Protein AF-A0A9W8ZAV9-F1 (afdb_monomer_lite)

Structure (mmCIF, N/CA/C/O backbone):
data_AF-A0A9W8ZAV9-F1
#
_entry.id   AF-A0A9W8ZAV9-F1
#
loop_
_atom_site.group_PDB
_atom_site.id
_atom_site.type_symbol
_atom_site.label_atom_id
_atom_site.label_alt_id
_atom_site.label_comp_id
_atom_site.label_asym_id
_atom_site.label_entity_id
_atom_site.label_seq_id
_atom_site.pdbx_PDB_ins_code
_atom_site.Cartn_x
_atom_site.Cartn_y
_atom_site.Cartn_z
_atom_site.occupancy
_atom_site.B_iso_or_equiv
_atom_site.auth_seq_id
_atom_site.auth_comp_id
_atom_site.auth_asym_id
_atom_site.auth_atom_id
_atom_site.pdbx_PDB_model_num
ATOM 1 N N . MET A 1 1 ? -14.527 -7.765 40.988 1.00 60.56 1 MET A N 1
ATOM 2 C CA . MET A 1 1 ? -14.270 -7.434 39.568 1.00 60.56 1 MET A CA 1
ATOM 3 C C . MET A 1 1 ? -13.642 -8.622 38.838 1.00 60.56 1 MET A C 1
ATOM 5 O O . MET A 1 1 ? -14.136 -8.981 37.778 1.00 60.56 1 MET A O 1
ATOM 9 N N . ASP A 1 2 ? -12.665 -9.305 39.439 1.00 74.69 2 ASP A N 1
ATOM 10 C CA . ASP A 1 2 ? -11.965 -10.448 38.817 1.00 74.69 2 ASP A CA 1
ATOM 11 C C . ASP A 1 2 ? -12.862 -11.656 38.517 1.00 74.69 2 ASP A C 1
ATOM 13 O O . ASP A 1 2 ? -12.732 -12.280 37.470 1.00 74.69 2 ASP A O 1
ATOM 17 N N . SER A 1 3 ? -13.859 -11.935 39.367 1.00 84.31 3 SER A N 1
ATOM 18 C CA . SER A 1 3 ? -14.853 -12.986 39.091 1.00 84.31 3 SER A CA 1
ATOM 19 C C . SER A 1 3 ? -15.641 -12.729 37.795 1.00 84.31 3 SER A C 1
ATOM 21 O O . SER A 1 3 ? -15.869 -13.658 37.026 1.00 84.31 3 SER A O 1
ATOM 23 N N . MET A 1 4 ? -15.999 -11.471 37.505 1.00 87.69 4 MET A N 1
ATOM 24 C CA . MET A 1 4 ? -16.719 -11.109 36.275 1.00 87.69 4 MET A CA 1
ATOM 25 C C . MET A 1 4 ? -15.811 -11.241 35.048 1.00 87.69 4 MET A C 1
ATOM 27 O O . MET A 1 4 ? -16.222 -11.790 34.031 1.00 87.69 4 MET A O 1
ATOM 31 N N . VAL A 1 5 ? -14.554 -10.799 35.157 1.00 89.50 5 VAL A N 1
ATOM 32 C CA . VAL A 1 5 ? -13.548 -10.942 34.091 1.00 89.50 5 VAL A CA 1
ATOM 33 C C . VAL A 1 5 ? -13.308 -12.417 33.756 1.00 89.50 5 VAL A C 1
ATOM 35 O O . VAL A 1 5 ? -13.269 -12.781 32.581 1.00 89.50 5 VAL A O 1
ATOM 38 N N . ASN A 1 6 ? -13.234 -13.285 34.767 1.00 90.50 6 ASN A N 1
ATOM 39 C CA . ASN A 1 6 ? -13.073 -14.726 34.573 1.00 90.50 6 ASN A CA 1
ATOM 40 C C . ASN A 1 6 ? -14.300 -15.362 33.904 1.00 90.50 6 ASN A C 1
ATOM 42 O O . ASN A 1 6 ? -14.143 -16.221 33.038 1.00 90.50 6 ASN A O 1
ATOM 46 N N . GLN A 1 7 ? -15.514 -14.921 34.252 1.00 92.50 7 GLN A N 1
ATOM 47 C CA . GLN A 1 7 ? -16.743 -15.397 33.608 1.00 92.50 7 GLN A CA 1
ATOM 48 C C . GLN A 1 7 ? -16.795 -15.027 32.123 1.00 92.50 7 GLN A C 1
ATOM 50 O O . GLN A 1 7 ? -17.104 -15.885 31.299 1.00 92.50 7 GLN A O 1
ATOM 55 N N . TRP A 1 8 ? -16.448 -13.787 31.771 1.00 94.56 8 TRP A N 1
ATOM 56 C CA . TRP A 1 8 ? -16.408 -13.348 30.373 1.00 94.56 8 TRP A CA 1
ATOM 57 C C . TRP A 1 8 ? -15.280 -14.000 29.578 1.00 94.56 8 TRP A C 1
ATOM 59 O O . TRP A 1 8 ? -15.504 -14.423 28.449 1.00 94.56 8 TRP A O 1
ATOM 69 N N . THR A 1 9 ? -14.103 -14.170 30.182 1.00 93.00 9 THR A N 1
ATOM 70 C CA . THR A 1 9 ? -13.004 -14.937 29.570 1.00 93.00 9 THR A CA 1
ATOM 71 C C . THR A 1 9 ? -13.448 -16.367 29.262 1.00 93.00 9 THR A C 1
ATOM 73 O O . THR A 1 9 ? -13.286 -16.848 28.143 1.00 93.00 9 THR A O 1
ATOM 76 N N . ALA A 1 10 ? -14.071 -17.044 30.233 1.00 93.25 10 ALA A N 1
ATOM 77 C CA . ALA A 1 10 ? -14.575 -18.401 30.045 1.00 93.25 10 ALA A CA 1
ATOM 78 C C . ALA A 1 10 ? -15.696 -18.466 28.997 1.00 93.25 10 ALA A C 1
ATOM 80 O O . ALA A 1 10 ? -15.779 -19.444 28.257 1.00 93.25 10 ALA A O 1
ATOM 81 N N . PHE A 1 11 ? -16.553 -17.444 28.928 1.00 94.69 11 PHE A N 1
ATOM 82 C CA . PHE A 1 11 ? -17.590 -17.328 27.909 1.00 94.69 11 PHE A CA 1
ATOM 83 C C . PHE A 1 11 ? -16.986 -17.219 26.505 1.00 94.69 11 PHE A C 1
ATOM 85 O O . PHE A 1 11 ? -17.293 -18.063 25.666 1.00 94.69 11 PHE A O 1
ATOM 92 N N . PHE A 1 12 ? -16.085 -16.261 26.268 1.00 94.56 12 PHE A N 1
ATOM 93 C CA . PHE A 1 12 ? -15.464 -16.079 24.954 1.00 94.56 12 PHE A CA 1
ATOM 94 C C . PHE A 1 12 ? -14.665 -17.307 24.515 1.00 94.56 12 PHE A C 1
ATOM 96 O O . PHE A 1 12 ? -14.866 -17.776 23.395 1.00 94.56 12 PHE A O 1
ATOM 103 N N . ASN A 1 13 ? -13.861 -17.897 25.405 1.00 91.94 13 ASN A N 1
ATOM 104 C CA . ASN A 1 13 ? -13.117 -19.120 25.094 1.00 91.94 13 ASN A CA 1
ATOM 105 C C . ASN A 1 13 ? -14.065 -20.262 24.702 1.00 91.94 13 ASN A C 1
ATOM 107 O O . ASN A 1 13 ? -13.900 -20.866 23.649 1.00 91.94 13 ASN A O 1
ATOM 111 N N . ARG A 1 14 ? -15.143 -20.491 25.466 1.00 93.12 14 ARG A N 1
ATOM 112 C CA . ARG A 1 14 ? -16.143 -21.518 25.120 1.00 93.12 14 ARG A CA 1
ATOM 113 C C . ARG A 1 14 ? -16.851 -21.230 23.798 1.00 93.12 14 ARG A C 1
ATOM 115 O O . ARG A 1 14 ? -17.163 -22.176 23.078 1.00 93.12 14 ARG A O 1
ATOM 122 N N . CYS A 1 15 ? -17.138 -19.968 23.488 1.00 93.62 15 CYS A N 1
ATOM 123 C CA . CYS A 1 15 ? -17.758 -19.580 22.222 1.00 93.62 15 CYS A CA 1
ATOM 124 C C . CYS A 1 15 ? -16.838 -19.841 21.026 1.00 93.62 15 CYS A C 1
ATOM 126 O O . CYS A 1 15 ? -17.320 -20.279 19.976 1.00 93.62 15 CYS A O 1
ATOM 128 N N . LEU A 1 16 ? -15.536 -19.592 21.180 1.00 91.06 16 LEU A N 1
ATOM 129 C CA . LEU A 1 16 ? -14.524 -19.886 20.166 1.00 91.06 16 LEU A CA 1
ATOM 130 C C . LEU A 1 16 ? -14.339 -21.403 20.005 1.00 91.06 16 LEU A C 1
ATOM 132 O O . LEU A 1 16 ? -14.519 -21.914 18.898 1.00 91.06 16 LEU A O 1
ATOM 136 N N . ASP A 1 17 ? -14.129 -22.126 21.109 1.00 91.38 17 ASP A N 1
ATOM 137 C CA . ASP A 1 17 ? -13.906 -23.579 21.128 1.00 91.38 17 ASP A CA 1
ATOM 138 C C . ASP A 1 17 ? -15.091 -24.355 20.546 1.00 91.38 17 ASP A C 1
ATOM 140 O O . ASP A 1 17 ? -14.935 -25.224 19.689 1.00 91.38 17 ASP A O 1
ATOM 144 N N . ARG A 1 18 ? -16.310 -24.033 20.999 1.00 92.50 18 ARG A N 1
ATOM 145 C CA . ARG A 1 18 ? -17.535 -24.725 20.569 1.00 92.50 18 ARG A CA 1
ATOM 146 C C . ARG A 1 18 ? -18.101 -24.197 19.270 1.00 92.50 18 ARG A C 1
ATOM 148 O O . ARG A 1 18 ? -19.146 -24.684 18.845 1.00 92.50 18 ARG A O 1
ATOM 155 N N . ARG A 1 19 ? -17.449 -23.207 18.655 1.00 90.31 19 ARG A N 1
ATOM 156 C CA . ARG A 1 19 ? -17.879 -22.677 17.366 1.00 90.31 19 ARG A CA 1
ATOM 157 C C . ARG A 1 19 ? -19.364 -22.258 17.409 1.00 90.31 19 ARG A C 1
ATOM 159 O O . ARG A 1 19 ? -20.129 -22.576 16.496 1.00 90.31 19 ARG A O 1
ATOM 166 N N . VAL A 1 20 ? -19.751 -21.518 18.451 1.00 93.31 20 VAL A N 1
ATOM 167 C CA . VAL A 1 20 ? -21.136 -21.066 18.678 1.00 93.31 20 VAL A CA 1
ATOM 168 C C . VAL A 1 20 ? -21.631 -20.205 17.503 1.00 93.31 20 VAL A C 1
ATOM 170 O O . VAL A 1 20 ? -20.864 -19.454 16.904 1.00 93.31 20 VAL A O 1
ATOM 173 N N . GLN A 1 21 ? -22.902 -20.363 17.125 1.00 92.19 21 GLN A N 1
ATOM 174 C CA . GLN A 1 21 ? -23.539 -19.550 16.083 1.00 92.19 21 GLN A CA 1
ATOM 175 C C . GLN A 1 21 ? -23.851 -18.138 16.597 1.00 92.19 21 GLN A C 1
ATOM 177 O O . GLN A 1 21 ? -24.088 -17.952 17.791 1.00 92.19 21 GLN A O 1
ATOM 182 N N . SER A 1 22 ? -23.889 -17.167 15.686 1.00 90.81 22 SER A N 1
ATOM 183 C CA . SER A 1 22 ? -24.179 -15.750 15.948 1.00 90.81 22 SER A CA 1
ATOM 184 C C . SER A 1 22 ? -25.403 -15.528 16.840 1.00 90.81 22 SER A C 1
ATOM 186 O O . SER A 1 22 ? -25.309 -14.854 17.860 1.00 90.81 22 SER A O 1
ATOM 188 N N . ASP A 1 23 ? -26.526 -16.170 16.523 1.00 91.88 23 ASP A N 1
ATOM 189 C CA . ASP A 1 23 ? -27.802 -15.919 17.208 1.00 91.88 23 ASP A CA 1
ATOM 190 C C . ASP A 1 23 ? -27.756 -16.374 18.676 1.00 91.88 23 ASP A C 1
ATOM 192 O O . ASP A 1 23 ? -28.253 -15.710 19.590 1.00 91.88 23 ASP A O 1
ATOM 196 N N . LEU A 1 24 ? -27.096 -17.512 18.919 1.00 93.75 24 LEU A N 1
ATOM 197 C CA . LEU A 1 24 ? -26.860 -18.032 20.265 1.00 93.75 24 LEU A CA 1
ATOM 198 C C . LEU A 1 24 ? -25.843 -17.179 21.022 1.00 93.75 24 LEU A C 1
ATOM 200 O O . LEU A 1 24 ? -25.990 -16.986 22.232 1.00 93.75 24 LEU A O 1
ATOM 204 N N . PHE A 1 25 ? -24.823 -16.672 20.329 1.00 95.69 25 PHE A N 1
ATOM 205 C CA . PHE A 1 25 ? -23.855 -15.749 20.905 1.00 95.69 25 PHE A CA 1
ATOM 206 C C . PHE A 1 25 ? -24.539 -14.459 21.368 1.00 95.69 25 PHE A C 1
ATOM 208 O O . PHE A 1 25 ? -24.292 -14.026 22.495 1.00 95.69 25 PHE A O 1
ATOM 215 N N . ASP A 1 26 ? -25.452 -13.900 20.576 1.00 94.62 26 ASP A N 1
ATOM 216 C CA . ASP A 1 26 ? -26.168 -12.667 20.911 1.00 94.62 26 ASP A CA 1
ATOM 217 C C . ASP A 1 26 ? -27.067 -12.844 22.138 1.00 94.62 26 ASP A C 1
ATOM 219 O O . ASP A 1 26 ? -26.988 -12.068 23.100 1.00 94.62 26 ASP A O 1
ATOM 223 N N . ALA A 1 27 ? -27.866 -13.915 22.159 1.00 94.44 27 ALA A N 1
ATOM 224 C CA . ALA A 1 27 ? -28.735 -14.236 23.289 1.00 94.44 27 ALA A CA 1
ATOM 225 C C . ALA A 1 27 ? -27.933 -14.499 24.579 1.00 94.44 27 ALA A C 1
ATOM 227 O O . ALA A 1 27 ? -28.285 -14.011 25.665 1.00 94.44 27 ALA A O 1
ATOM 228 N N . ALA A 1 28 ? -26.827 -15.242 24.473 1.00 93.38 28 ALA A N 1
ATOM 229 C CA . ALA A 1 28 ? -25.962 -15.540 25.610 1.00 93.38 28 ALA A CA 1
ATOM 230 C C . ALA A 1 28 ? -25.217 -14.293 26.107 1.00 93.38 28 ALA A C 1
ATOM 232 O O . ALA A 1 28 ? -25.132 -14.084 27.318 1.00 93.38 28 ALA A O 1
ATOM 233 N N . THR A 1 29 ? -24.757 -13.430 25.199 1.00 95.19 29 THR A N 1
ATOM 234 C CA . THR A 1 29 ? -24.115 -12.146 25.515 1.00 95.19 29 THR A CA 1
ATOM 235 C C . THR A 1 29 ? -25.079 -11.227 26.255 1.00 95.19 29 THR A C 1
ATOM 237 O O . THR A 1 29 ? -24.719 -10.672 27.294 1.00 95.19 29 THR A O 1
ATOM 240 N N . ALA A 1 30 ? -26.323 -11.095 25.781 1.00 93.50 30 ALA A N 1
ATOM 241 C CA . ALA A 1 30 ? -27.345 -10.295 26.454 1.00 93.50 30 ALA A CA 1
ATOM 242 C C . ALA A 1 30 ? -27.613 -10.807 27.879 1.00 93.50 30 ALA A C 1
ATOM 244 O O . ALA A 1 30 ? -27.626 -10.023 28.832 1.00 93.50 30 ALA A O 1
ATOM 245 N N . THR A 1 31 ? -27.742 -12.127 28.036 1.00 93.56 31 THR A N 1
ATOM 246 C CA . THR A 1 31 ? -27.979 -12.773 29.336 1.00 93.56 31 THR A CA 1
ATOM 247 C C . THR A 1 31 ? -26.793 -12.605 30.286 1.00 93.56 31 THR A C 1
ATOM 249 O O . THR A 1 31 ? -26.971 -12.285 31.464 1.00 93.56 31 THR A O 1
ATOM 252 N N . LEU A 1 32 ? -25.567 -12.809 29.796 1.00 93.56 32 LEU A N 1
ATOM 253 C CA . LEU A 1 32 ? -24.359 -12.679 30.606 1.00 93.56 32 LEU A CA 1
ATOM 254 C C . LEU A 1 32 ? -24.133 -11.227 31.026 1.00 93.56 32 LEU A C 1
ATOM 256 O O . LEU A 1 32 ? -23.801 -10.974 32.179 1.00 93.56 32 LEU A O 1
ATOM 260 N N . HIS A 1 33 ? -24.387 -10.271 30.135 1.00 92.25 33 HIS A N 1
ATOM 261 C CA . HIS A 1 33 ? -24.244 -8.851 30.439 1.00 92.25 33 HIS A CA 1
ATOM 262 C C . HIS A 1 33 ? -25.267 -8.353 31.466 1.00 92.25 33 HIS A C 1
ATOM 264 O O . HIS A 1 33 ? -24.931 -7.495 32.276 1.00 92.25 33 HIS A O 1
ATOM 270 N N . GLN A 1 34 ? -26.480 -8.917 31.500 1.00 92.38 34 GLN A N 1
ATOM 271 C CA . GLN A 1 34 ? -27.445 -8.643 32.574 1.00 92.38 34 GLN A CA 1
ATOM 272 C C . GLN A 1 34 ? -26.965 -9.166 33.938 1.00 92.38 34 GLN A C 1
ATOM 274 O O . GLN A 1 34 ? -27.197 -8.524 34.959 1.00 92.38 34 GLN A O 1
ATOM 279 N N . LYS A 1 35 ? -26.288 -10.322 33.968 1.00 92.00 35 LYS A N 1
ATOM 280 C CA . LYS A 1 35 ? -25.806 -10.954 35.211 1.00 92.00 35 LYS A CA 1
ATOM 281 C C . LYS A 1 35 ? -24.463 -10.412 35.697 1.00 92.00 35 LYS A C 1
ATOM 283 O O . LYS A 1 35 ? -24.182 -10.422 36.890 1.00 92.00 35 LYS A O 1
ATOM 288 N N . SER A 1 36 ? -23.590 -10.024 34.780 1.00 91.31 36 SER A N 1
ATOM 289 C CA . SER A 1 36 ? -22.218 -9.594 35.051 1.00 91.31 36 SER A CA 1
ATOM 290 C C . SER A 1 36 ? -21.823 -8.522 34.038 1.00 91.31 36 SER A C 1
ATOM 292 O O . SER A 1 36 ? -21.102 -8.816 33.083 1.00 91.31 36 SER A O 1
ATOM 294 N N . PRO A 1 37 ? -22.313 -7.281 34.204 1.00 91.56 37 PRO A N 1
ATOM 295 C CA . PRO A 1 37 ? -22.018 -6.201 33.276 1.00 91.56 37 PRO A CA 1
ATOM 296 C C . PRO A 1 37 ? -20.531 -5.850 33.325 1.00 91.56 37 PRO A C 1
ATOM 298 O O . PRO A 1 37 ? -19.939 -5.684 34.393 1.00 91.56 37 PRO A O 1
ATOM 301 N N . LEU A 1 38 ? -19.931 -5.724 32.146 1.00 92.50 38 LEU A N 1
ATOM 302 C CA . LEU A 1 38 ? -18.542 -5.322 31.969 1.00 92.50 38 LEU A CA 1
ATOM 303 C C . LEU A 1 38 ? -18.482 -4.164 30.964 1.00 92.50 38 LEU A C 1
ATOM 305 O O . LEU A 1 38 ? -19.200 -4.214 29.963 1.00 92.50 38 LEU A O 1
ATOM 309 N N . PRO A 1 39 ? -17.664 -3.126 31.223 1.00 92.50 39 PRO A N 1
ATOM 310 C CA . PRO A 1 39 ? -17.448 -2.041 30.271 1.00 92.50 39 PRO A CA 1
ATOM 311 C C . PRO A 1 39 ? -16.942 -2.541 28.911 1.00 92.50 39 PRO A C 1
ATOM 313 O O . PRO A 1 39 ? -16.185 -3.516 28.857 1.00 92.50 39 PRO A O 1
ATOM 316 N N . GLY A 1 40 ? -17.327 -1.850 27.834 1.00 92.25 40 GLY A N 1
ATOM 317 C CA . GLY A 1 40 ? -17.016 -2.239 26.455 1.00 92.25 40 GLY A CA 1
ATOM 318 C C . GLY A 1 40 ? -15.520 -2.402 26.194 1.00 92.25 40 GLY A C 1
ATOM 319 O O . GLY A 1 40 ? -15.107 -3.439 25.681 1.00 92.25 40 GLY A O 1
ATOM 320 N N . ASN A 1 41 ? -14.684 -1.480 26.681 1.00 92.19 41 ASN A N 1
ATOM 321 C CA . ASN A 1 41 ? -13.224 -1.584 26.579 1.00 92.19 41 ASN A CA 1
ATOM 322 C C . ASN A 1 41 ? -12.655 -2.895 27.147 1.00 92.19 41 ASN A C 1
ATOM 324 O O . ASN A 1 41 ? -11.735 -3.476 26.573 1.00 92.19 41 ASN A O 1
ATOM 328 N N . LYS A 1 42 ? -13.205 -3.397 28.258 1.00 92.81 42 LYS A N 1
ATOM 329 C CA . LYS A 1 42 ? -12.790 -4.673 28.849 1.00 92.81 42 LYS A CA 1
ATOM 330 C C . LYS A 1 42 ? -13.316 -5.857 28.048 1.00 92.81 42 LYS A C 1
ATOM 332 O O . LYS A 1 42 ? -12.595 -6.837 27.910 1.00 92.81 42 LYS A O 1
ATOM 337 N N . LEU A 1 43 ? -14.535 -5.777 27.512 1.00 95.12 43 LEU A N 1
ATOM 338 C CA . LEU A 1 43 ? -15.077 -6.815 26.630 1.00 95.12 43 LEU A CA 1
ATOM 339 C C . LEU A 1 43 ? -14.240 -6.943 25.350 1.00 95.12 43 LEU A C 1
ATOM 341 O O . LEU A 1 43 ? -13.832 -8.050 25.008 1.00 95.12 43 LEU A O 1
ATOM 345 N N . ALA A 1 44 ? -13.921 -5.818 24.706 1.00 94.88 44 ALA A N 1
ATOM 346 C CA . ALA A 1 44 ? -13.073 -5.767 23.520 1.00 94.88 44 ALA A CA 1
ATOM 347 C C . ALA A 1 44 ? -11.666 -6.311 23.807 1.00 94.88 44 ALA A C 1
ATOM 349 O O . ALA A 1 44 ? -11.173 -7.155 23.064 1.00 94.88 44 ALA A O 1
ATOM 350 N N . ALA A 1 45 ? -11.051 -5.900 24.923 1.00 92.25 45 ALA A N 1
ATOM 351 C CA . ALA A 1 45 ? -9.732 -6.390 25.320 1.00 92.25 45 ALA A CA 1
ATOM 352 C C . ALA A 1 45 ? -9.716 -7.900 25.600 1.00 92.25 45 ALA A C 1
ATOM 354 O O . ALA A 1 45 ? -8.751 -8.564 25.246 1.00 92.25 45 ALA A O 1
ATOM 355 N N . LEU A 1 46 ? -10.768 -8.455 26.213 1.00 93.19 46 LEU A N 1
ATOM 356 C CA . LEU A 1 46 ? -10.859 -9.897 26.466 1.00 93.19 46 LEU A CA 1
ATOM 357 C C . LEU A 1 46 ? -11.062 -10.707 25.183 1.00 93.19 46 LEU A C 1
ATOM 359 O O . LEU A 1 46 ? -10.486 -11.784 25.068 1.00 93.19 46 LEU A O 1
ATOM 363 N N . LEU A 1 47 ? -11.861 -10.202 24.240 1.00 93.19 47 LEU A N 1
ATOM 364 C CA . LEU A 1 47 ? -12.126 -10.877 22.970 1.00 93.19 47 LEU A CA 1
ATOM 365 C C . LEU A 1 47 ? -10.912 -10.840 22.025 1.00 93.19 47 LEU A C 1
ATOM 367 O O . LEU A 1 47 ? -10.610 -11.843 21.388 1.00 93.19 47 LEU A O 1
ATOM 371 N N . LEU A 1 48 ? -10.223 -9.696 21.947 1.00 91.12 48 LEU A N 1
ATOM 372 C CA . LEU A 1 48 ? -9.063 -9.482 21.070 1.00 91.12 48 LEU A CA 1
ATOM 373 C C . LEU A 1 48 ? -7.734 -9.920 21.694 1.00 91.12 48 LEU A C 1
ATOM 375 O O . LEU A 1 48 ? -6.691 -9.814 21.051 1.00 91.12 48 LEU A O 1
ATOM 379 N N . LYS A 1 49 ? -7.747 -10.405 22.939 1.00 88.50 49 LYS A N 1
ATOM 380 C CA . LYS A 1 49 ? -6.541 -10.889 23.608 1.00 88.50 49 LYS A CA 1
ATOM 381 C C . LYS A 1 49 ? -5.907 -12.019 22.778 1.00 88.50 49 LYS A C 1
ATOM 383 O O . LYS A 1 49 ? -6.595 -13.002 22.490 1.00 88.50 49 LYS A O 1
ATOM 388 N N . PRO A 1 50 ? -4.605 -11.939 22.444 1.00 83.38 50 PRO A N 1
ATOM 389 C CA . PRO A 1 50 ? -3.914 -13.027 21.758 1.00 83.38 50 PRO A CA 1
ATOM 390 C C . PRO A 1 50 ? -4.008 -14.326 22.566 1.00 83.38 50 PRO A C 1
ATOM 392 O O . PRO A 1 50 ? -3.992 -14.288 23.795 1.00 83.38 50 PRO A O 1
ATOM 395 N N . GLN A 1 51 ? -4.112 -15.473 21.893 1.00 75.94 51 GLN A N 1
ATOM 396 C CA . GLN A 1 51 ? -4.179 -16.788 22.554 1.00 75.94 51 GLN A CA 1
ATOM 397 C C . GLN A 1 51 ? -2.787 -17.388 22.798 1.00 75.94 51 GLN A C 1
ATOM 399 O O . GLN A 1 51 ? -2.603 -18.178 23.722 1.00 75.94 51 GLN A O 1
ATOM 404 N N . SER A 1 52 ? -1.792 -16.976 22.009 1.00 71.25 52 SER A N 1
ATOM 405 C CA . SER A 1 52 ? -0.389 -17.344 22.178 1.00 71.25 52 SER A CA 1
ATOM 406 C C . SER A 1 52 ? 0.516 -16.118 22.022 1.00 71.25 52 SER A C 1
ATOM 408 O O . SER A 1 52 ? 0.163 -15.185 21.293 1.00 71.25 52 SER A O 1
ATOM 410 N N . PRO A 1 53 ? 1.698 -16.108 22.662 1.00 65.69 53 PRO A N 1
ATOM 411 C CA . PRO A 1 53 ? 2.742 -15.152 22.313 1.00 65.69 53 PRO A CA 1
ATOM 412 C C . PRO A 1 53 ? 3.110 -15.322 20.831 1.00 65.69 53 PRO A C 1
ATOM 414 O O . PRO A 1 53 ? 3.310 -16.447 20.377 1.00 65.69 53 PRO A O 1
ATOM 417 N N . ASN A 1 54 ? 3.169 -14.219 20.079 1.00 61.12 54 ASN A N 1
ATOM 418 C CA . ASN A 1 54 ? 3.488 -14.196 18.642 1.00 61.12 54 ASN A CA 1
ATOM 419 C C . ASN A 1 54 ? 2.563 -15.059 17.759 1.00 61.12 54 ASN A C 1
ATOM 421 O O . ASN A 1 54 ? 3.026 -15.815 16.906 1.00 61.12 54 ASN A O 1
ATOM 425 N N . ALA A 1 55 ? 1.246 -14.967 17.959 1.00 63.38 55 ALA A N 1
ATOM 426 C CA . ALA A 1 55 ? 0.293 -15.608 17.057 1.00 63.38 55 ALA A CA 1
ATOM 427 C C . ALA A 1 55 ? 0.384 -14.992 15.643 1.00 63.38 55 ALA A C 1
ATOM 429 O O . ALA A 1 55 ? -0.006 -13.847 15.440 1.00 63.38 55 ALA A O 1
ATOM 430 N N . ASN A 1 56 ? 0.862 -15.766 14.662 1.00 65.69 56 ASN A N 1
ATOM 431 C CA . ASN A 1 56 ? 0.895 -15.376 13.239 1.00 65.69 56 ASN A CA 1
ATOM 432 C C . ASN A 1 56 ? -0.447 -15.606 12.517 1.00 65.69 56 ASN A C 1
ATOM 434 O O . ASN A 1 56 ? -0.537 -15.474 11.304 1.00 65.69 56 ASN A O 1
ATOM 438 N N . SER A 1 57 ? -1.483 -16.032 13.237 1.00 71.88 57 SER A N 1
ATOM 439 C CA . SER A 1 57 ? -2.822 -16.231 12.687 1.00 71.88 57 SER A CA 1
ATOM 440 C C . SER A 1 57 ? -3.862 -15.900 13.747 1.00 71.88 57 SER A C 1
ATOM 442 O O . SER A 1 57 ? -3.604 -16.042 14.946 1.00 71.88 57 SER A O 1
ATOM 444 N N . TYR A 1 58 ? -5.036 -15.457 13.308 1.00 83.31 58 TYR A N 1
ATOM 445 C CA . TYR A 1 58 ? -6.166 -15.161 14.179 1.00 83.31 58 TYR A CA 1
ATOM 446 C C . TYR A 1 58 ? -7.361 -16.049 13.823 1.00 83.31 58 TYR A C 1
ATOM 448 O O . TYR A 1 58 ? -7.505 -16.514 12.692 1.00 83.31 58 TYR A O 1
ATOM 456 N N . ASP A 1 59 ? -8.240 -16.289 14.796 1.00 86.88 59 ASP A N 1
ATOM 457 C CA . ASP A 1 59 ? -9.487 -17.005 14.543 1.00 86.88 59 ASP A CA 1
ATOM 458 C C . ASP A 1 59 ? -10.514 -16.046 13.915 1.00 86.88 59 ASP A C 1
ATOM 460 O O . ASP A 1 59 ? -10.895 -15.065 14.563 1.00 86.88 59 ASP A O 1
ATOM 464 N N . PRO A 1 60 ? -11.021 -16.304 12.694 1.00 87.75 60 PRO A N 1
ATOM 465 C CA . PRO A 1 60 ? -11.933 -15.389 12.008 1.00 87.75 60 PRO A CA 1
ATOM 466 C C . PRO A 1 60 ? -13.237 -15.134 12.775 1.00 87.75 60 PRO A C 1
ATOM 468 O O . PRO A 1 60 ? -13.888 -14.111 12.567 1.00 87.75 60 PRO A O 1
ATOM 471 N N . ARG A 1 61 ? -13.622 -16.013 13.710 1.00 89.75 61 ARG A N 1
ATOM 472 C CA . ARG A 1 61 ? -14.811 -15.802 14.548 1.00 89.75 61 ARG A CA 1
ATOM 473 C C . ARG A 1 61 ? -14.641 -14.712 15.589 1.00 89.75 61 ARG A C 1
ATOM 475 O O . ARG A 1 61 ? -15.647 -14.177 16.039 1.00 89.75 61 ARG A O 1
ATOM 482 N N . VAL A 1 62 ? -13.407 -14.366 15.951 1.00 91.88 62 VAL A N 1
ATOM 483 C CA . VAL A 1 62 ? -13.135 -13.215 16.822 1.00 91.88 62 VAL A CA 1
ATOM 484 C C . VAL A 1 62 ? -13.710 -11.948 16.190 1.00 91.88 62 VAL A C 1
ATOM 486 O O . VAL A 1 62 ? -14.381 -11.182 16.875 1.00 91.88 62 VAL A O 1
ATOM 489 N N . LEU A 1 63 ? -13.540 -11.779 14.875 1.00 91.44 63 LEU A N 1
ATOM 490 C CA . LEU A 1 63 ? -14.124 -10.660 14.136 1.00 91.44 63 LEU A CA 1
ATOM 491 C C . LEU A 1 63 ? -15.649 -10.730 14.087 1.00 91.44 63 LEU A C 1
ATOM 493 O O . LEU A 1 63 ? -16.298 -9.724 14.345 1.00 91.44 63 LEU A O 1
ATOM 497 N N . VAL A 1 64 ? -16.219 -11.910 13.824 1.00 92.56 64 VAL A N 1
ATOM 498 C CA . VAL A 1 64 ? -17.682 -12.096 13.818 1.00 92.56 64 VAL A CA 1
ATOM 499 C C . VAL A 1 64 ? -18.269 -11.711 15.178 1.00 92.56 64 VAL A C 1
ATOM 501 O O . VAL A 1 64 ? -19.197 -10.915 15.261 1.00 92.56 64 VAL A O 1
ATOM 504 N N . TYR A 1 65 ? -17.698 -12.201 16.277 1.00 95.19 65 TYR A N 1
ATOM 505 C CA . TYR A 1 65 ? -18.168 -11.849 17.616 1.00 95.19 65 TYR A CA 1
ATOM 506 C C . TYR A 1 65 ? -17.952 -10.367 17.945 1.00 95.19 65 TYR A C 1
ATOM 508 O O . TYR A 1 65 ? -18.792 -9.774 18.621 1.00 95.19 65 TYR A O 1
ATOM 516 N N . LEU A 1 66 ? -16.880 -9.743 17.448 1.00 94.81 66 LEU A N 1
ATOM 517 C CA . LEU A 1 66 ? -16.656 -8.306 17.608 1.00 94.81 66 LEU A CA 1
ATOM 518 C C . LEU A 1 66 ? -17.728 -7.486 16.873 1.00 94.81 66 LEU A C 1
ATOM 520 O O . LEU A 1 66 ? -18.287 -6.562 17.463 1.00 94.81 66 LEU A O 1
ATOM 524 N N . GLU A 1 67 ? -18.055 -7.845 15.629 1.00 92.75 67 GLU A N 1
ATOM 525 C CA . GLU A 1 67 ? -19.132 -7.221 14.846 1.00 92.75 67 GLU A CA 1
ATOM 526 C C . GLU A 1 67 ? -20.481 -7.337 15.571 1.00 92.75 67 GLU A C 1
ATOM 528 O O . GLU A 1 67 ? -21.217 -6.356 15.689 1.00 92.75 67 GLU A O 1
ATOM 533 N N . HIS A 1 68 ? -20.768 -8.500 16.155 1.00 94.50 68 HIS A N 1
ATOM 534 C CA . HIS A 1 68 ? -21.972 -8.719 16.955 1.00 94.50 68 HIS A CA 1
ATOM 535 C C . HIS A 1 68 ? -21.991 -7.876 18.242 1.00 94.50 68 HIS A C 1
ATOM 537 O O . HIS A 1 68 ? -23.007 -7.259 18.568 1.00 94.50 68 HIS A O 1
ATOM 543 N N . LEU A 1 69 ? -20.868 -7.754 18.958 1.00 94.75 69 LEU A N 1
ATOM 544 C CA . LEU A 1 69 ? -20.773 -6.873 20.131 1.00 94.75 69 LEU A CA 1
ATOM 545 C C . LEU A 1 69 ? -20.953 -5.390 19.773 1.00 94.75 69 LEU A C 1
ATOM 547 O O . LEU A 1 69 ? -21.573 -4.650 20.550 1.00 94.75 69 LEU A O 1
ATOM 551 N N . LEU A 1 70 ? -20.448 -4.967 18.608 1.00 92.38 70 LEU A N 1
ATOM 552 C CA . LEU A 1 70 ? -20.668 -3.632 18.050 1.00 92.38 70 LEU A CA 1
ATOM 553 C C . LEU A 1 70 ? -22.152 -3.415 17.715 1.00 92.38 70 LEU A C 1
ATOM 555 O O . LEU A 1 70 ? -22.711 -2.385 18.101 1.00 92.38 70 LEU A O 1
ATOM 559 N N . ALA A 1 71 ? -22.805 -4.381 17.062 1.00 92.06 71 ALA A N 1
ATOM 560 C CA . ALA A 1 71 ? -24.228 -4.329 16.712 1.00 92.06 71 ALA A CA 1
ATOM 561 C C . ALA A 1 71 ? -25.136 -4.289 17.956 1.00 92.06 71 ALA A C 1
ATOM 563 O O . ALA A 1 71 ? -26.075 -3.493 18.028 1.00 92.06 71 ALA A O 1
ATOM 564 N N . LEU A 1 72 ? -24.802 -5.069 18.990 1.00 93.12 72 LEU A N 1
ATOM 565 C CA . LEU A 1 72 ? -25.489 -5.078 20.288 1.00 93.12 72 LEU A CA 1
ATOM 566 C C . LEU A 1 72 ? -25.179 -3.848 21.161 1.00 93.12 72 LEU A C 1
ATOM 568 O O . LEU A 1 72 ? -25.697 -3.749 22.281 1.00 93.12 72 LEU A O 1
ATOM 572 N N . LYS A 1 73 ? -24.331 -2.924 20.685 1.00 92.50 73 LYS A N 1
ATOM 573 C CA . LYS A 1 73 ? -23.883 -1.719 21.409 1.00 92.50 73 LYS A CA 1
ATOM 574 C C . LYS A 1 73 ? -23.266 -2.041 22.776 1.00 92.50 73 LYS A C 1
ATOM 576 O O . LYS A 1 73 ? -23.404 -1.270 23.726 1.00 92.50 73 LYS A O 1
ATOM 581 N N . LYS A 1 74 ? -22.634 -3.213 22.900 1.00 94.50 74 LYS A N 1
ATOM 582 C CA . LYS A 1 74 ? -21.880 -3.622 24.101 1.00 94.50 74 LYS A CA 1
ATOM 583 C C . LYS A 1 74 ? -20.428 -3.178 24.040 1.00 94.50 74 LYS A C 1
ATOM 585 O O . LYS A 1 74 ? -19.800 -3.028 25.081 1.00 94.50 74 LYS A O 1
ATOM 590 N N . VAL A 1 75 ? -19.938 -2.975 22.825 1.00 95.12 75 VAL A N 1
ATOM 591 C CA . VAL A 1 75 ? -18.630 -2.430 22.481 1.00 95.12 75 VAL A CA 1
ATOM 592 C C . VAL A 1 75 ? -18.878 -1.303 21.480 1.00 95.12 75 VAL A C 1
ATOM 594 O O . VAL A 1 75 ? -19.806 -1.387 20.666 1.00 95.12 75 VAL A O 1
ATOM 597 N N . ASP A 1 76 ? -18.089 -0.239 21.551 1.00 95.12 76 ASP A N 1
ATOM 598 C CA . ASP A 1 76 ? -18.083 0.823 20.546 1.00 95.12 76 ASP A CA 1
ATOM 599 C C . ASP A 1 76 ? -16.804 0.805 19.681 1.00 95.12 76 ASP A C 1
ATOM 601 O O . ASP A 1 76 ? -15.901 -0.011 19.891 1.00 95.12 76 ASP A O 1
ATOM 605 N N . ALA A 1 77 ? -16.738 1.655 18.652 1.00 95.00 77 ALA A N 1
ATOM 606 C CA . ALA A 1 77 ? -15.582 1.713 17.759 1.00 95.00 77 ALA A CA 1
ATOM 607 C C . ALA A 1 77 ? -14.293 2.074 18.513 1.00 95.00 77 ALA A C 1
ATOM 609 O O . ALA A 1 77 ? -13.226 1.540 18.207 1.00 95.00 77 ALA A O 1
ATOM 610 N N . SER A 1 78 ? -14.394 2.938 19.525 1.00 96.12 78 SER A N 1
ATOM 611 C CA . SER A 1 78 ? -13.253 3.375 20.324 1.00 96.12 78 SER A CA 1
ATOM 612 C C . SER A 1 78 ? -12.733 2.271 21.245 1.00 96.12 78 SER A C 1
ATOM 614 O O . SER A 1 78 ? -11.519 2.140 21.406 1.00 96.12 78 SER A O 1
ATOM 616 N N . ASP A 1 79 ? -13.618 1.432 21.784 1.00 96.25 79 ASP A N 1
ATOM 617 C CA . ASP A 1 79 ? -13.283 0.257 22.588 1.00 96.25 79 ASP A CA 1
ATOM 618 C C . ASP A 1 79 ? -12.533 -0.789 21.752 1.00 96.25 79 ASP A C 1
ATOM 620 O O . ASP A 1 79 ? -11.477 -1.277 22.166 1.00 96.25 79 ASP A O 1
ATOM 624 N N . ALA A 1 80 ? -13.060 -1.108 20.563 1.00 95.75 80 ALA A N 1
ATOM 625 C CA . ALA A 1 80 ? -12.448 -2.050 19.627 1.00 95.75 80 ALA A CA 1
ATOM 626 C C . ALA A 1 80 ? -11.063 -1.563 19.175 1.00 95.75 80 ALA A C 1
ATOM 628 O O . ALA A 1 80 ? -10.083 -2.313 19.229 1.00 95.75 80 ALA A O 1
ATOM 629 N N . LEU A 1 81 ? -10.963 -0.285 18.803 1.00 95.75 81 LEU A N 1
ATOM 630 C CA . LEU A 1 81 ? -9.708 0.325 18.382 1.00 95.75 81 LEU A CA 1
ATOM 631 C C . LEU A 1 81 ? -8.691 0.390 19.530 1.00 95.75 81 LEU A C 1
ATOM 633 O O . LEU A 1 81 ? -7.524 0.060 19.337 1.00 95.75 81 LEU A O 1
ATOM 637 N N . SER A 1 82 ? -9.130 0.751 20.740 1.00 94.31 82 SER A N 1
ATOM 638 C CA . SER A 1 82 ? -8.274 0.793 21.935 1.00 94.31 82 SER A CA 1
ATOM 639 C C . SER A 1 82 ? -7.699 -0.575 22.276 1.00 94.31 82 SER A C 1
ATOM 641 O O . SER A 1 82 ? -6.519 -0.675 22.608 1.00 94.31 82 SER A O 1
ATOM 643 N N . ALA A 1 83 ? -8.526 -1.621 22.223 1.00 93.50 83 ALA A N 1
ATOM 644 C CA . ALA A 1 83 ? -8.099 -2.989 22.491 1.00 93.50 83 ALA A CA 1
ATOM 645 C C . ALA A 1 83 ? -7.108 -3.488 21.431 1.00 93.50 83 ALA A C 1
ATOM 647 O O . ALA A 1 83 ? -6.103 -4.099 21.785 1.00 93.50 83 ALA A O 1
ATOM 648 N N . THR A 1 84 ? -7.348 -3.159 20.161 1.00 93.81 84 THR A N 1
ATOM 649 C CA . THR A 1 84 ? -6.438 -3.482 19.051 1.00 93.81 84 THR A CA 1
ATOM 650 C C . THR A 1 84 ? -5.088 -2.790 19.248 1.00 93.81 84 THR A C 1
ATOM 652 O O . THR A 1 84 ? -4.060 -3.454 19.346 1.00 93.81 84 THR A O 1
ATOM 655 N N . PHE A 1 85 ? -5.087 -1.471 19.462 1.00 92.56 85 PHE A N 1
ATOM 656 C CA . PHE A 1 85 ? -3.867 -0.704 19.726 1.00 92.56 85 PHE A CA 1
ATOM 657 C C . PHE A 1 85 ? -3.122 -1.176 20.986 1.00 92.56 85 PHE A C 1
ATOM 659 O O . PHE A 1 85 ? -1.894 -1.172 21.032 1.00 92.56 85 PHE A O 1
ATOM 666 N N . TYR A 1 86 ? -3.844 -1.606 22.028 1.00 90.31 86 TYR A N 1
ATOM 667 C CA . TYR A 1 86 ? -3.231 -2.083 23.269 1.00 90.31 86 TYR A CA 1
ATOM 668 C C . TYR A 1 86 ? -2.299 -3.283 23.042 1.00 90.31 86 TYR A C 1
ATOM 670 O O . TYR A 1 86 ? -1.277 -3.364 23.732 1.00 90.31 86 TYR A O 1
ATOM 678 N N . TYR A 1 87 ? -2.652 -4.168 22.104 1.00 88.06 87 TYR A N 1
ATOM 679 C CA . TYR A 1 87 ? -1.895 -5.369 21.737 1.00 88.06 87 TYR A CA 1
ATOM 680 C C . TYR A 1 87 ? -1.087 -5.221 20.434 1.00 88.06 87 TYR A C 1
ATOM 682 O O . TYR A 1 87 ? -0.465 -6.193 20.009 1.00 88.06 87 TYR A O 1
ATOM 690 N N . SER A 1 88 ? -1.086 -4.043 19.803 1.00 87.81 88 SER A N 1
ATOM 691 C CA . SER A 1 88 ? -0.311 -3.793 18.583 1.00 87.81 88 SER A CA 1
ATOM 692 C C . SER A 1 88 ? 1.194 -3.776 18.867 1.00 87.81 88 SER A C 1
ATOM 694 O O . SER A 1 88 ? 1.641 -3.373 19.950 1.00 87.81 88 SER A O 1
ATOM 696 N N . LYS A 1 89 ? 1.987 -4.195 17.874 1.00 81.69 89 LYS A N 1
ATOM 697 C CA . LYS A 1 89 ? 3.460 -4.164 17.932 1.00 81.69 89 LYS A CA 1
ATOM 698 C C . LYS A 1 89 ? 4.018 -2.741 17.998 1.00 81.69 89 LYS A C 1
ATOM 700 O O . LYS A 1 89 ? 5.058 -2.549 18.624 1.00 81.69 89 LYS A O 1
ATOM 705 N N . ASP A 1 90 ? 3.295 -1.766 17.445 1.00 79.81 90 ASP A N 1
ATOM 706 C CA . ASP A 1 90 ? 3.687 -0.348 17.418 1.00 79.81 90 ASP A CA 1
ATOM 707 C C . ASP A 1 90 ? 3.709 0.288 18.813 1.00 79.81 90 ASP A C 1
ATOM 709 O O . ASP A 1 90 ? 4.231 1.385 19.029 1.00 79.81 90 ASP A O 1
ATOM 713 N N . ARG A 1 91 ? 3.104 -0.378 19.801 1.00 78.75 91 ARG A N 1
ATOM 714 C CA . ARG A 1 91 ? 3.045 0.137 21.158 1.00 78.75 91 ARG A CA 1
ATOM 715 C C . ARG A 1 91 ? 4.375 -0.086 21.877 1.00 78.75 91 ARG A C 1
ATOM 717 O O . ARG A 1 91 ? 4.660 -1.164 22.406 1.00 78.75 91 ARG A O 1
ATOM 724 N N . LEU A 1 92 ? 5.154 0.987 21.983 1.00 61.41 92 LEU A N 1
ATOM 725 C CA . LEU A 1 92 ? 6.374 1.010 22.787 1.00 61.41 92 LEU A CA 1
ATOM 726 C C . LEU A 1 92 ? 6.072 0.704 24.272 1.00 61.41 92 LEU A C 1
ATOM 728 O O . LEU A 1 92 ? 5.058 1.168 24.815 1.00 61.41 92 LEU A O 1
ATOM 732 N N . PRO A 1 93 ? 6.926 -0.084 24.955 1.00 53.03 93 PRO A N 1
ATOM 733 C CA . PRO A 1 93 ? 6.810 -0.275 26.393 1.00 53.03 93 PRO A CA 1
ATOM 734 C C . PRO A 1 93 ? 7.012 1.074 27.089 1.00 53.03 93 PRO A C 1
ATOM 736 O O . PRO A 1 93 ? 7.869 1.863 26.698 1.00 53.03 93 PRO A O 1
ATOM 739 N N . LYS A 1 94 ? 6.202 1.356 28.116 1.00 44.12 94 LYS A N 1
ATOM 740 C CA . LYS A 1 94 ? 6.407 2.546 28.947 1.00 44.12 94 LYS A CA 1
ATOM 741 C C . LYS A 1 94 ? 7.807 2.460 29.557 1.00 44.12 94 LYS A C 1
ATOM 743 O O . LYS A 1 94 ? 8.092 1.512 30.282 1.00 44.12 94 LYS A O 1
ATOM 748 N N . THR A 1 95 ? 8.650 3.444 29.272 1.00 37.31 95 THR A N 1
ATOM 749 C CA . THR A 1 95 ? 9.903 3.698 29.983 1.00 37.31 95 THR A CA 1
ATOM 750 C C . THR A 1 95 ? 9.583 3.870 31.470 1.00 37.31 95 THR A C 1
ATOM 752 O O . THR A 1 95 ? 8.980 4.868 31.859 1.00 37.31 95 THR A O 1
ATOM 755 N N . GLY A 1 96 ? 9.894 2.863 32.293 1.00 38.31 96 GLY A N 1
ATOM 756 C CA . GLY A 1 96 ? 9.715 2.958 33.746 1.00 38.31 96 GLY A CA 1
ATOM 757 C C . GLY A 1 96 ? 9.494 1.664 34.533 1.00 38.31 96 GLY A C 1
ATOM 758 O O . GLY A 1 96 ? 9.600 1.729 35.750 1.00 38.31 96 GLY A O 1
ATOM 759 N N . ASP A 1 97 ? 9.225 0.513 33.908 1.00 32.38 97 ASP A N 1
ATOM 760 C CA . ASP A 1 97 ? 9.204 -0.773 34.633 1.00 32.38 97 ASP A CA 1
ATOM 761 C C . ASP A 1 97 ? 10.493 -1.553 34.347 1.00 32.38 97 ASP A C 1
ATOM 763 O O . ASP A 1 97 ? 10.571 -2.386 33.441 1.00 32.38 97 ASP A O 1
ATOM 767 N N . ASP A 1 98 ? 11.520 -1.240 35.137 1.00 36.28 98 ASP A N 1
ATOM 768 C CA . ASP A 1 98 ? 12.682 -2.100 35.329 1.00 36.28 98 ASP A CA 1
ATOM 769 C C . ASP A 1 98 ? 12.238 -3.463 35.888 1.00 36.28 98 ASP A C 1
ATOM 771 O O . ASP A 1 98 ? 11.376 -3.550 36.763 1.00 36.28 98 ASP A O 1
ATOM 775 N N . SER A 1 99 ? 12.901 -4.525 35.425 1.00 35.66 99 SER A N 1
ATOM 776 C CA . SER A 1 99 ? 12.802 -5.929 35.866 1.00 35.66 99 SER A CA 1
ATOM 777 C C . SER A 1 99 ? 11.641 -6.783 35.312 1.00 35.66 99 SER A C 1
ATOM 779 O O . SER A 1 99 ? 10.691 -7.168 35.989 1.00 35.66 99 SER A O 1
ATOM 781 N N . SER A 1 100 ? 11.763 -7.235 34.064 1.00 32.06 100 SER A N 1
ATOM 782 C CA . SER A 1 100 ? 11.770 -8.685 33.788 1.00 32.06 100 SER A CA 1
ATOM 783 C C . SER A 1 100 ? 12.149 -8.965 32.337 1.00 32.06 100 SER A C 1
ATOM 785 O O . SER A 1 100 ? 11.542 -8.444 31.405 1.00 32.06 100 SER A O 1
ATOM 787 N N . GLU A 1 101 ? 13.159 -9.816 32.186 1.00 34.72 101 GLU A N 1
ATOM 788 C CA . GLU A 1 101 ? 13.535 -10.524 30.966 1.00 34.72 101 GLU A CA 1
ATOM 789 C C . GLU A 1 101 ? 12.300 -11.015 30.188 1.00 34.72 101 GLU A C 1
ATOM 791 O O . GLU A 1 101 ? 11.350 -11.538 30.775 1.00 34.72 101 GLU A O 1
ATOM 796 N N . GLU A 1 102 ? 12.321 -10.821 28.866 1.00 37.50 102 GLU A N 1
ATOM 797 C CA . GLU A 1 102 ? 11.643 -11.643 27.849 1.00 37.50 102 GLU A CA 1
ATOM 798 C C . GLU A 1 102 ? 10.241 -12.202 28.175 1.00 37.50 102 GLU A C 1
ATOM 800 O O . GLU A 1 102 ? 9.888 -13.325 27.803 1.00 37.50 102 GLU A O 1
ATOM 805 N N . LYS A 1 103 ? 9.348 -11.409 28.777 1.00 38.50 103 LYS A N 1
ATOM 806 C CA . LYS A 1 103 ? 7.912 -11.702 28.675 1.00 38.50 103 LYS A CA 1
ATOM 807 C C . LYS A 1 103 ? 7.500 -11.433 27.239 1.00 38.50 103 LYS A C 1
ATOM 809 O O . LYS A 1 103 ? 7.175 -10.299 26.898 1.00 38.50 103 LYS A O 1
ATOM 814 N N . SER A 1 104 ? 7.554 -12.480 26.416 1.00 46.84 104 SER A N 1
ATOM 815 C CA . SER A 1 104 ? 7.018 -12.520 25.055 1.00 46.84 104 SER A CA 1
ATOM 816 C C . SER A 1 104 ? 5.765 -11.650 24.977 1.00 46.84 104 SER A C 1
ATOM 818 O O . SER A 1 104 ? 4.735 -11.982 25.573 1.00 46.84 104 SER A O 1
ATOM 820 N N . LYS A 1 105 ? 5.893 -10.477 24.343 1.00 61.66 105 LYS A N 1
ATOM 821 C CA . LYS A 1 105 ? 4.803 -9.507 24.257 1.00 61.66 105 LYS A CA 1
ATOM 822 C C . LYS A 1 105 ? 3.636 -10.219 23.581 1.00 61.66 105 LYS A C 1
ATOM 824 O O . LYS A 1 105 ? 3.783 -10.800 22.509 1.00 61.66 105 LYS A O 1
ATOM 829 N N . TRP A 1 106 ? 2.489 -10.241 24.250 1.00 69.62 106 TRP A N 1
ATOM 830 C CA . TRP A 1 106 ? 1.268 -10.786 23.673 1.00 69.62 106 TRP A CA 1
ATOM 831 C C . TRP A 1 106 ? 0.813 -9.794 22.606 1.00 69.62 106 TRP A C 1
ATOM 833 O O . TRP A 1 106 ? 0.105 -8.842 22.922 1.00 69.62 106 TRP A O 1
ATOM 843 N N . CYS A 1 107 ? 1.277 -9.987 21.374 1.00 79.31 107 CYS A N 1
ATOM 844 C CA . CYS A 1 107 ? 0.902 -9.168 20.231 1.00 79.31 107 CYS A CA 1
ATOM 845 C C . CYS A 1 107 ? -0.215 -9.850 19.441 1.00 79.31 107 CYS A C 1
ATOM 847 O O . CYS A 1 107 ? -0.204 -11.075 19.281 1.00 79.31 107 CYS A O 1
ATOM 849 N N . ILE A 1 108 ? -1.173 -9.063 18.956 1.00 83.62 108 ILE A N 1
ATOM 850 C CA . ILE A 1 108 ? -2.140 -9.544 17.961 1.00 83.62 108 ILE A CA 1
ATOM 851 C C . ILE A 1 108 ? -1.444 -9.749 16.610 1.00 83.62 108 ILE A C 1
ATOM 853 O O . ILE A 1 108 ? -0.353 -9.222 16.376 1.00 83.62 108 ILE A O 1
ATOM 857 N N . SER A 1 109 ? -2.044 -10.565 15.739 1.00 85.75 109 SER A N 1
ATOM 858 C CA . SER A 1 109 ? -1.491 -10.760 14.399 1.00 85.75 109 SER A CA 1
ATOM 859 C C . SER A 1 109 ? -1.747 -9.508 13.543 1.00 85.75 109 SER A C 1
ATOM 861 O O . SER A 1 109 ? -2.820 -8.905 13.667 1.00 85.75 109 SER A O 1
ATOM 863 N N . PRO A 1 110 ? -0.800 -9.108 12.675 1.00 85.38 110 PRO A N 1
ATOM 864 C CA . PRO A 1 110 ? -0.964 -7.944 11.801 1.00 85.38 110 PRO A CA 1
ATOM 865 C C . PRO A 1 110 ? -2.224 -8.020 10.932 1.00 85.38 110 PRO A C 1
ATOM 867 O O . PRO A 1 110 ? -2.894 -7.017 10.707 1.00 85.38 110 PRO A O 1
ATOM 870 N N . GLU A 1 111 ? -2.610 -9.222 10.498 1.00 87.12 111 GLU A N 1
ATOM 871 C CA . GLU A 1 111 ? -3.819 -9.434 9.702 1.00 87.12 111 GLU A CA 1
ATOM 872 C C . GLU A 1 111 ? -5.088 -9.050 10.477 1.00 87.12 111 GLU A C 1
ATOM 874 O O . GLU A 1 111 ? -6.033 -8.515 9.896 1.00 87.12 111 GLU A O 1
ATOM 879 N N . LEU A 1 112 ? -5.120 -9.295 11.792 1.00 89.25 112 LEU A N 1
ATOM 880 C CA . LEU A 1 112 ? -6.244 -8.885 12.630 1.00 89.25 112 LEU A CA 1
ATOM 881 C C . LEU A 1 112 ? -6.307 -7.357 12.761 1.00 89.25 112 LEU A C 1
ATOM 883 O O . LEU A 1 112 ? -7.399 -6.797 12.677 1.00 89.25 112 LEU A O 1
ATOM 887 N N . GLU A 1 113 ? -5.160 -6.687 12.922 1.00 91.25 113 GLU A N 1
ATOM 888 C CA . GLU A 1 113 ? -5.072 -5.216 12.956 1.00 91.25 113 GLU A CA 1
ATOM 889 C C . GLU A 1 113 ? -5.638 -4.606 11.669 1.00 91.25 113 GLU A C 1
ATOM 891 O O . GLU A 1 113 ? -6.540 -3.765 11.723 1.00 91.25 113 GLU A O 1
ATOM 896 N N . VAL A 1 114 ? -5.178 -5.106 10.518 1.00 91.62 114 VAL A N 1
ATOM 897 C CA . VAL A 1 114 ? -5.630 -4.680 9.186 1.00 91.62 114 VAL A CA 1
ATOM 898 C C . VAL A 1 114 ? -7.143 -4.818 9.050 1.00 91.62 114 VAL A C 1
ATOM 900 O O . VAL A 1 114 ? -7.836 -3.860 8.692 1.00 91.62 114 VAL A O 1
ATOM 903 N N . VAL A 1 115 ? -7.693 -5.993 9.374 1.00 91.88 115 VAL A N 1
ATOM 904 C CA . VAL A 1 115 ? -9.128 -6.231 9.193 1.00 91.88 115 VAL A CA 1
ATOM 905 C C . VAL A 1 115 ? -9.965 -5.391 10.156 1.00 91.88 115 VAL A C 1
ATOM 907 O O . VAL A 1 115 ? -10.979 -4.839 9.726 1.00 91.88 115 VAL A O 1
ATOM 910 N N . VAL A 1 116 ? -9.560 -5.229 11.421 1.00 94.38 116 VAL A N 1
ATOM 911 C CA . VAL A 1 116 ? -10.280 -4.348 12.358 1.00 94.38 116 VAL A CA 1
ATOM 912 C C . VAL A 1 116 ? -10.285 -2.905 11.846 1.00 94.38 116 VAL A C 1
ATOM 914 O O . VAL A 1 116 ? -11.354 -2.289 11.802 1.00 94.38 116 VAL A O 1
ATOM 917 N N . CYS A 1 117 ? -9.142 -2.386 11.388 1.00 95.44 117 CYS A N 1
ATOM 918 C CA . CYS A 1 117 ? -9.044 -1.038 10.829 1.00 95.44 117 CYS A CA 1
ATOM 919 C C . CYS A 1 117 ? -9.969 -0.843 9.620 1.00 95.44 117 CYS A C 1
ATOM 921 O O . CYS A 1 117 ? -10.759 0.104 9.605 1.00 95.44 117 CYS A O 1
ATOM 923 N N . HIS A 1 118 ? -9.965 -1.766 8.653 1.00 93.50 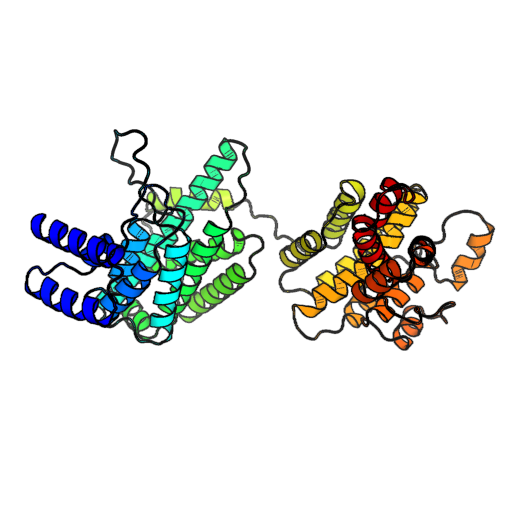118 HIS A N 1
ATOM 924 C CA . HIS A 1 118 ? -10.862 -1.689 7.494 1.00 93.50 118 HIS A CA 1
ATOM 925 C C . HIS A 1 118 ? -12.346 -1.799 7.869 1.00 93.50 118 HIS A C 1
ATOM 927 O O . HIS A 1 118 ? -13.185 -1.108 7.290 1.00 93.50 118 HIS A O 1
ATOM 933 N N . ARG A 1 119 ? -12.706 -2.644 8.842 1.00 91.56 119 ARG A N 1
ATOM 934 C CA . ARG A 1 119 ? -14.102 -2.780 9.294 1.00 91.56 119 ARG A CA 1
ATOM 935 C C . ARG A 1 119 ? -14.602 -1.502 9.954 1.00 91.56 119 ARG A C 1
ATOM 937 O O . ARG A 1 119 ? -15.688 -1.031 9.619 1.00 91.56 119 ARG A O 1
ATOM 944 N N . LEU A 1 120 ? -13.796 -0.917 10.838 1.00 95.62 120 LEU A N 1
ATOM 945 C CA . LEU A 1 120 ? -14.123 0.362 11.462 1.00 95.62 120 LEU A CA 1
ATOM 946 C C . LEU A 1 120 ? -14.190 1.477 10.417 1.00 95.62 120 LEU A C 1
ATOM 948 O O . LEU A 1 120 ? -15.138 2.259 10.435 1.00 95.62 120 LEU A O 1
ATOM 952 N N . GLN A 1 121 ? -13.260 1.507 9.460 1.00 95.38 121 GLN A N 1
ATOM 953 C CA . GLN A 1 121 ? -13.267 2.489 8.379 1.00 95.38 121 GLN A CA 1
ATOM 954 C C . GLN A 1 121 ? -14.578 2.453 7.596 1.00 95.38 121 GLN A C 1
ATOM 956 O O . GLN A 1 121 ? -15.194 3.500 7.398 1.00 95.38 121 GLN A O 1
ATOM 961 N N . ARG A 1 122 ? -15.042 1.263 7.201 1.00 93.00 122 ARG A N 1
ATOM 962 C CA . ARG A 1 122 ? -16.324 1.110 6.502 1.00 93.00 122 ARG A CA 1
ATOM 963 C C . ARG A 1 122 ? -17.492 1.643 7.327 1.00 93.00 122 ARG A C 1
ATOM 965 O O . ARG A 1 122 ? -18.352 2.310 6.765 1.00 93.00 122 ARG A O 1
ATOM 972 N N . ALA A 1 123 ? -17.500 1.406 8.639 1.00 93.31 123 ALA A N 1
ATOM 973 C CA . ALA A 1 123 ? -18.546 1.910 9.530 1.00 93.31 123 ALA A CA 1
ATOM 974 C C . ALA A 1 123 ? -18.532 3.447 9.669 1.00 93.31 123 ALA A C 1
ATOM 976 O O . ALA A 1 123 ? -19.591 4.063 9.797 1.00 93.31 123 ALA A O 1
ATOM 977 N N . PHE A 1 124 ? -17.355 4.084 9.626 1.00 95.38 124 PHE A N 1
ATOM 978 C CA . PHE A 1 124 ? -17.244 5.548 9.612 1.00 95.38 124 PHE A CA 1
ATOM 979 C C . PHE A 1 124 ? -17.622 6.150 8.255 1.00 95.38 124 PHE A C 1
ATOM 981 O O . PHE A 1 124 ? -18.339 7.147 8.227 1.00 95.38 124 PHE A O 1
ATOM 988 N N . VAL A 1 125 ? -17.213 5.541 7.139 1.00 93.06 125 VAL A N 1
ATOM 989 C CA . VAL A 1 125 ? -17.580 6.009 5.789 1.00 93.06 125 VAL A CA 1
ATOM 990 C C . VAL A 1 125 ? -19.075 5.843 5.519 1.00 93.06 125 VAL A C 1
ATOM 992 O O . VAL A 1 125 ? -19.684 6.713 4.910 1.00 93.06 125 VAL A O 1
ATOM 995 N N . ALA A 1 126 ? -19.691 4.768 6.015 1.00 92.56 126 ALA A N 1
ATOM 996 C CA . ALA A 1 126 ? -21.140 4.566 5.951 1.00 92.56 126 ALA A CA 1
ATOM 997 C C . ALA A 1 126 ? -21.929 5.448 6.943 1.00 92.56 126 ALA A C 1
ATOM 999 O O . ALA A 1 126 ? -23.146 5.320 7.042 1.00 92.56 126 ALA A O 1
ATOM 1000 N N . GLU A 1 127 ? -21.248 6.305 7.712 1.00 92.25 127 GLU A N 1
ATOM 1001 C CA . GLU A 1 127 ? -21.816 7.179 8.748 1.00 92.25 127 GLU A CA 1
ATOM 1002 C C . GLU A 1 127 ? -22.598 6.459 9.868 1.00 92.25 127 GLU A C 1
ATOM 1004 O O . GLU A 1 127 ? -23.279 7.099 10.682 1.00 92.25 127 GLU A O 1
ATOM 1009 N N . GLU A 1 128 ? -22.459 5.137 9.977 1.00 91.88 128 GLU A N 1
ATOM 1010 C CA . GLU A 1 128 ? -23.024 4.325 11.061 1.00 91.88 128 GLU A CA 1
ATOM 1011 C C . GLU A 1 128 ? -22.363 4.654 12.405 1.00 91.88 128 GLU A C 1
ATOM 1013 O O . GLU A 1 128 ? -22.993 4.569 13.464 1.00 91.88 128 GLU A O 1
ATOM 1018 N N . ARG A 1 129 ? -21.093 5.073 12.360 1.00 93.00 129 ARG A N 1
ATOM 1019 C CA . ARG A 1 129 ? -20.302 5.528 13.507 1.00 93.00 129 ARG A CA 1
ATOM 1020 C C . ARG A 1 129 ? -19.816 6.974 13.311 1.00 93.00 129 ARG A C 1
ATOM 1022 O O . ARG A 1 129 ? -19.675 7.429 12.175 1.00 93.00 129 ARG A O 1
ATOM 1029 N N . PRO A 1 130 ? -19.564 7.718 14.404 1.00 94.75 130 PRO A N 1
ATOM 1030 C CA . PRO A 1 130 ? -19.823 7.349 15.799 1.00 94.75 130 PRO A CA 1
ATOM 1031 C C . PRO A 1 130 ? -21.326 7.421 16.153 1.00 94.75 130 PRO A C 1
ATOM 1033 O O . PRO A 1 130 ? -22.089 8.174 15.542 1.00 94.75 130 PRO A O 1
ATOM 1036 N N . LEU A 1 131 ? -21.752 6.650 17.159 1.00 92.81 131 LEU A N 1
ATOM 1037 C CA . LEU A 1 131 ? -23.108 6.675 17.726 1.00 92.81 131 LEU A CA 1
ATOM 1038 C C . LEU A 1 131 ? -23.314 7.848 18.688 1.00 92.81 131 LEU A C 1
ATOM 1040 O O . LEU A 1 131 ? -24.439 8.309 18.873 1.00 92.81 131 LEU A O 1
ATOM 1044 N N . ASN A 1 132 ? -22.247 8.298 19.347 1.00 92.94 132 ASN A N 1
ATOM 1045 C CA . ASN A 1 132 ? -22.280 9.411 20.287 1.00 92.94 132 ASN A CA 1
ATOM 1046 C C . ASN A 1 132 ? -20.949 10.184 20.282 1.00 92.94 132 ASN A C 1
ATOM 1048 O O . ASN A 1 132 ? -19.927 9.707 19.789 1.00 92.94 132 ASN A O 1
ATOM 1052 N N . ASN A 1 133 ? -20.958 11.388 20.859 1.00 93.44 133 ASN A N 1
ATOM 1053 C CA . ASN A 1 133 ? -19.774 12.251 20.883 1.00 93.44 133 ASN A CA 1
ATOM 1054 C C . ASN A 1 133 ? -18.616 11.650 21.688 1.00 93.44 133 ASN A C 1
ATOM 1056 O O . ASN A 1 133 ? -17.459 11.914 21.373 1.00 93.44 133 ASN A O 1
ATOM 1060 N N . THR A 1 134 ? -18.908 10.847 22.714 1.00 93.38 134 THR A N 1
ATOM 1061 C CA . THR A 1 134 ? -17.888 10.198 23.545 1.00 93.38 134 THR A CA 1
ATOM 1062 C C . THR A 1 134 ? -17.103 9.166 22.742 1.00 93.38 134 THR A C 1
ATOM 1064 O O . THR A 1 134 ? -15.877 9.208 22.761 1.00 93.38 134 THR A O 1
ATOM 1067 N N . GLU A 1 135 ? -17.785 8.314 21.976 1.00 95.50 135 GLU A N 1
ATOM 1068 C CA . GLU A 1 135 ? -17.174 7.347 21.060 1.00 95.50 135 GLU A CA 1
ATOM 1069 C C . GLU A 1 135 ? -16.306 8.061 20.018 1.00 95.50 135 GLU A C 1
ATOM 1071 O O . GLU A 1 135 ? -15.156 7.678 19.803 1.00 95.50 135 GLU A O 1
ATOM 1076 N N . GLY A 1 136 ? -16.820 9.132 19.403 1.00 95.31 136 GLY A N 1
ATOM 1077 C CA . GLY A 1 136 ? -16.052 9.914 18.430 1.00 95.31 136 GLY A CA 1
ATOM 1078 C C . GLY A 1 136 ? -14.795 10.538 19.044 1.00 95.31 136 GLY A C 1
ATOM 1079 O O . GLY A 1 136 ? -13.705 10.416 18.486 1.00 95.31 136 GLY A O 1
ATOM 1080 N N . LEU A 1 137 ? -14.917 11.138 20.233 1.00 95.25 137 LEU A N 1
ATOM 1081 C CA . LEU A 1 137 ? -13.793 11.734 20.959 1.00 95.25 137 LEU A CA 1
ATOM 1082 C C . LEU A 1 137 ? -12.730 10.690 21.330 1.00 95.25 137 LEU A C 1
ATOM 1084 O O . LEU A 1 137 ? -11.541 10.925 21.122 1.00 95.25 137 LEU A O 1
ATOM 1088 N N . GLN A 1 138 ? -13.143 9.539 21.866 1.00 95.25 138 GLN A N 1
ATOM 1089 C CA . GLN A 1 138 ? -12.219 8.470 22.247 1.00 95.25 138 GLN A CA 1
ATOM 1090 C C . GLN A 1 138 ? -11.550 7.837 21.024 1.00 95.25 138 GLN A C 1
ATOM 1092 O O . GLN A 1 138 ? -10.347 7.591 21.057 1.00 95.25 138 GLN A O 1
ATOM 1097 N N . THR A 1 139 ? -12.280 7.663 19.918 1.00 96.75 139 THR A N 1
ATOM 1098 C CA . THR A 1 139 ? -11.707 7.176 18.652 1.00 96.75 139 THR A CA 1
ATOM 1099 C C . THR A 1 139 ? -10.579 8.093 18.176 1.00 96.75 139 THR A C 1
ATOM 1101 O O . THR A 1 139 ? -9.479 7.621 17.894 1.00 96.75 139 THR A O 1
ATOM 1104 N N . LEU A 1 140 ? -10.809 9.410 18.165 1.00 96.12 140 LEU A N 1
ATOM 1105 C CA . LEU A 1 140 ? -9.792 10.400 17.795 1.00 96.12 140 LEU A CA 1
ATOM 1106 C C . LEU A 1 140 ? -8.562 10.349 18.713 1.00 96.12 140 LEU A C 1
ATOM 1108 O O . LEU A 1 140 ? -7.432 10.428 18.231 1.00 96.12 140 LEU A O 1
ATOM 1112 N N . ILE A 1 141 ? -8.764 10.198 20.027 1.00 95.31 141 ILE A N 1
ATOM 1113 C CA . ILE A 1 141 ? -7.665 10.072 21.000 1.00 95.31 141 ILE A CA 1
ATOM 1114 C C . ILE A 1 141 ? -6.809 8.841 20.691 1.00 95.31 141 ILE A C 1
ATOM 1116 O O . ILE A 1 141 ? -5.581 8.932 20.706 1.00 95.31 141 ILE A O 1
ATOM 1120 N N . VAL A 1 142 ? -7.438 7.697 20.422 1.00 95.81 142 VAL A N 1
ATOM 1121 C CA . VAL A 1 142 ? -6.726 6.445 20.140 1.00 95.81 142 VAL A CA 1
ATOM 1122 C C . VAL A 1 142 ? -5.979 6.535 18.814 1.00 95.81 142 VAL A C 1
ATOM 1124 O O . VAL A 1 142 ? -4.797 6.210 18.791 1.00 95.81 142 VAL A O 1
ATOM 1127 N N . LEU A 1 143 ? -6.606 7.049 17.750 1.00 96.31 143 LEU A N 1
ATOM 1128 C CA . LEU A 1 143 ? -5.948 7.234 16.450 1.00 96.31 143 LEU A CA 1
ATOM 1129 C C . LEU A 1 143 ? -4.751 8.177 16.534 1.00 96.31 143 LEU A C 1
ATOM 1131 O O . LEU A 1 143 ? -3.688 7.851 16.016 1.00 96.31 143 LEU A O 1
ATOM 1135 N N . THR A 1 144 ? -4.897 9.303 17.239 1.00 94.56 144 THR A N 1
ATOM 1136 C CA . THR A 1 144 ? -3.787 10.243 17.468 1.00 94.56 144 THR A CA 1
ATOM 1137 C C . THR A 1 144 ? -2.604 9.528 18.120 1.00 94.56 144 THR A C 1
ATOM 1139 O O . THR A 1 144 ? -1.463 9.680 17.699 1.00 94.56 144 THR A O 1
ATOM 1142 N N . ARG A 1 145 ? -2.870 8.707 19.142 1.00 94.00 145 ARG A N 1
ATOM 1143 C CA . ARG A 1 145 ? -1.821 7.971 19.859 1.00 94.00 145 ARG A CA 1
ATOM 1144 C C . ARG A 1 145 ? -1.215 6.847 19.030 1.00 94.00 145 ARG A C 1
ATOM 1146 O O . ARG A 1 145 ? -0.024 6.596 19.171 1.00 94.00 145 ARG A O 1
ATOM 1153 N N . TRP A 1 146 ? -2.015 6.164 18.215 1.00 94.31 146 TRP A N 1
ATOM 1154 C CA . TRP A 1 146 ? -1.530 5.072 17.379 1.00 94.31 146 TRP A CA 1
ATOM 1155 C C . TRP A 1 146 ? -0.640 5.602 16.258 1.00 94.31 146 TRP A C 1
ATOM 1157 O O . TRP A 1 146 ? 0.478 5.124 16.117 1.00 94.31 146 TRP A O 1
ATOM 1167 N N . MET A 1 147 ? -1.058 6.658 15.554 1.00 93.88 147 MET A N 1
ATOM 1168 C CA . MET A 1 147 ? -0.217 7.318 14.548 1.00 93.88 147 MET A CA 1
ATOM 1169 C C . MET A 1 147 ? 1.137 7.746 15.136 1.00 93.88 147 MET A C 1
ATOM 1171 O O . MET A 1 147 ? 2.175 7.421 14.570 1.00 93.88 147 MET A O 1
ATOM 1175 N N . GLN A 1 148 ? 1.143 8.396 16.307 1.00 90.56 148 GLN A N 1
ATOM 1176 C CA . GLN A 1 148 ? 2.385 8.762 17.001 1.00 90.56 148 GLN A CA 1
ATOM 1177 C C . GLN A 1 148 ? 3.241 7.538 17.343 1.00 90.56 148 GLN A C 1
ATOM 1179 O O . GLN A 1 148 ? 4.423 7.508 17.017 1.00 90.56 148 GLN A O 1
ATOM 1184 N N . ALA A 1 149 ? 2.647 6.519 17.968 1.00 88.94 149 ALA A N 1
ATOM 1185 C CA . ALA A 1 149 ? 3.363 5.312 18.370 1.00 88.94 149 ALA A CA 1
ATOM 1186 C C . ALA A 1 149 ? 3.972 4.569 17.171 1.00 88.94 149 ALA A C 1
ATOM 1188 O O . ALA A 1 149 ? 5.114 4.129 17.254 1.00 88.94 149 ALA A O 1
ATOM 1189 N N . MET A 1 150 ? 3.249 4.495 16.052 1.00 88.94 150 MET A N 1
ATOM 1190 C CA . MET A 1 150 ? 3.714 3.871 14.814 1.00 88.94 150 MET A CA 1
ATOM 1191 C C . MET A 1 150 ? 4.915 4.616 14.221 1.00 88.94 150 MET A C 1
ATOM 1193 O O . MET A 1 150 ? 5.914 3.983 13.883 1.00 88.94 150 MET A O 1
ATOM 1197 N N . VAL A 1 151 ? 4.861 5.954 14.162 1.00 87.25 151 VAL A N 1
ATOM 1198 C CA . VAL A 1 151 ? 5.997 6.778 13.713 1.00 87.25 151 VAL A CA 1
ATOM 1199 C C . VAL A 1 151 ? 7.200 6.577 14.639 1.00 87.25 151 VAL A C 1
ATOM 1201 O O . VAL A 1 151 ? 8.287 6.263 14.164 1.00 87.25 151 VAL A O 1
ATOM 1204 N N . THR A 1 152 ? 7.018 6.674 15.962 1.00 84.75 152 THR A N 1
ATOM 1205 C CA . THR A 1 152 ? 8.122 6.515 16.925 1.00 84.75 152 THR A CA 1
ATOM 1206 C C . THR A 1 152 ? 8.723 5.108 16.903 1.00 84.75 152 THR A C 1
ATOM 1208 O O . THR A 1 152 ? 9.945 4.968 16.950 1.00 84.75 152 THR A O 1
ATOM 1211 N N . SER A 1 153 ? 7.890 4.064 16.826 1.00 81.62 153 SER A N 1
ATOM 1212 C CA . SER A 1 153 ? 8.353 2.675 16.737 1.00 81.62 153 SER A CA 1
ATOM 1213 C C . SER A 1 153 ? 9.197 2.472 15.485 1.00 81.62 153 SER A C 1
ATOM 1215 O O . SER A 1 153 ? 10.292 1.924 15.573 1.00 81.62 153 SER A O 1
ATOM 1217 N N . HIS A 1 154 ? 8.739 2.988 14.342 1.00 80.44 154 HIS A N 1
ATOM 1218 C CA . HIS A 1 154 ? 9.501 2.919 13.103 1.00 80.44 154 HIS A CA 1
ATOM 1219 C C . HIS A 1 154 ? 10.847 3.639 13.200 1.00 80.44 154 HIS A C 1
ATOM 1221 O O . HIS A 1 154 ? 11.871 3.067 12.841 1.00 80.44 154 HIS A O 1
ATOM 1227 N N . THR A 1 155 ? 10.872 4.872 13.714 1.00 79.25 155 THR A N 1
ATOM 1228 C CA . THR A 1 155 ? 12.121 5.628 13.889 1.00 79.25 155 THR A CA 1
ATOM 1229 C C . THR A 1 155 ? 13.109 4.878 14.786 1.00 79.25 155 THR A C 1
ATOM 1231 O O . THR A 1 155 ? 14.300 4.828 14.477 1.00 79.25 155 THR A O 1
ATOM 1234 N N . SER A 1 156 ? 12.626 4.253 15.864 1.00 71.94 156 SER A N 1
ATOM 1235 C CA . SER A 1 156 ? 13.450 3.421 16.749 1.00 71.94 156 SER A CA 1
ATOM 1236 C C . SER A 1 156 ? 14.035 2.210 16.017 1.00 71.94 156 SER A C 1
ATOM 1238 O O . SER A 1 156 ? 15.223 1.923 16.173 1.00 71.94 156 SER A O 1
ATOM 1240 N N . ASP A 1 157 ? 13.231 1.516 15.210 1.00 71.75 157 ASP A N 1
ATOM 1241 C CA . ASP A 1 157 ? 13.683 0.356 14.436 1.00 71.75 157 ASP A CA 1
ATOM 1242 C C . ASP A 1 157 ? 14.738 0.760 13.398 1.00 71.75 157 ASP A C 1
ATOM 1244 O O . ASP A 1 157 ? 15.792 0.128 13.318 1.00 71.75 157 ASP A O 1
ATOM 1248 N N . THR A 1 158 ? 14.514 1.853 12.664 1.00 71.75 158 THR A N 1
ATOM 1249 C CA . THR A 1 158 ? 15.477 2.390 11.689 1.00 71.75 158 THR A CA 1
ATOM 1250 C C . THR A 1 158 ? 16.792 2.793 12.357 1.00 71.75 158 THR A C 1
ATOM 1252 O O . THR A 1 158 ? 17.869 2.465 11.857 1.00 71.75 158 THR A O 1
ATOM 1255 N N . MET A 1 159 ? 16.735 3.452 13.518 1.00 68.81 159 MET A N 1
ATOM 1256 C CA . MET A 1 159 ? 17.933 3.831 14.273 1.00 68.81 159 MET A CA 1
ATOM 1257 C C . MET A 1 159 ? 18.714 2.594 14.746 1.00 68.81 159 MET A C 1
ATOM 1259 O O . MET A 1 159 ? 19.941 2.553 14.644 1.00 68.81 159 MET A O 1
ATOM 1263 N N . MET A 1 160 ? 18.014 1.557 15.212 1.00 68.12 160 MET A N 1
ATOM 1264 C CA . MET A 1 160 ? 18.626 0.292 15.625 1.00 68.12 160 MET A CA 1
ATOM 1265 C C . MET A 1 160 ? 19.250 -0.464 14.437 1.00 68.12 160 MET A C 1
ATOM 1267 O O . MET A 1 160 ? 20.342 -1.023 14.566 1.00 68.12 160 MET A O 1
ATOM 1271 N N . GLN A 1 161 ? 18.612 -0.448 13.264 1.00 68.88 161 GLN A N 1
ATOM 1272 C CA . GLN A 1 161 ? 19.180 -1.004 12.028 1.00 68.88 161 GLN A CA 1
ATOM 1273 C C . GLN A 1 161 ? 20.456 -0.263 11.612 1.00 68.88 161 GLN A C 1
ATOM 1275 O O . GLN A 1 161 ? 21.462 -0.899 11.299 1.00 68.88 161 GLN A O 1
ATOM 1280 N N . ALA A 1 162 ? 20.453 1.072 11.682 1.00 68.25 162 ALA A N 1
ATOM 1281 C CA . ALA A 1 162 ? 21.632 1.884 11.388 1.00 68.25 162 ALA A CA 1
ATOM 1282 C C . ALA A 1 162 ? 22.802 1.582 12.344 1.00 68.25 162 ALA A C 1
ATOM 1284 O O . ALA A 1 162 ? 23.949 1.516 11.906 1.00 68.25 162 ALA A O 1
ATOM 1285 N N . MET A 1 163 ? 22.526 1.340 13.632 1.00 68.50 163 MET A N 1
ATOM 1286 C CA . MET A 1 163 ? 23.554 0.973 14.619 1.00 68.50 163 MET A CA 1
ATOM 1287 C C . MET A 1 163 ? 24.101 -0.447 14.437 1.00 68.50 163 MET A C 1
ATOM 1289 O O . MET A 1 163 ? 25.274 -0.692 14.710 1.00 68.50 163 MET A O 1
ATOM 1293 N N . THR A 1 164 ? 23.263 -1.392 14.011 1.00 72.44 164 THR A N 1
ATOM 1294 C CA . THR A 1 164 ? 23.650 -2.806 13.855 1.00 72.44 164 THR A CA 1
ATOM 1295 C C . THR A 1 164 ? 24.233 -3.122 12.477 1.00 72.44 164 THR A C 1
ATOM 1297 O O . THR A 1 164 ? 24.857 -4.168 12.311 1.00 72.44 164 THR A O 1
ATOM 1300 N N . GLY A 1 165 ? 24.053 -2.237 11.490 1.00 55.16 165 GLY A N 1
ATOM 1301 C CA . GLY A 1 165 ? 24.507 -2.436 10.110 1.00 55.16 165 GLY A CA 1
ATOM 1302 C C . GLY A 1 165 ? 23.730 -3.517 9.349 1.00 55.16 165 GLY A C 1
ATOM 1303 O O . GLY A 1 165 ? 24.106 -3.866 8.231 1.00 55.16 165 GLY A O 1
ATOM 1304 N N . ILE A 1 166 ? 22.656 -4.057 9.935 1.00 55.59 166 ILE A N 1
ATOM 1305 C CA . ILE A 1 166 ? 21.808 -5.077 9.319 1.00 55.59 166 ILE A CA 1
ATOM 1306 C C . ILE A 1 166 ? 20.579 -4.379 8.740 1.00 55.59 166 ILE A C 1
ATOM 1308 O O . ILE A 1 166 ? 19.674 -3.959 9.462 1.00 55.59 166 ILE A O 1
ATOM 1312 N N . GLN A 1 167 ? 20.551 -4.259 7.414 1.00 52.22 167 GLN A N 1
ATOM 1313 C CA . GLN A 1 167 ? 19.436 -3.665 6.686 1.00 52.22 167 GLN A CA 1
ATOM 1314 C C . GLN A 1 167 ? 18.283 -4.678 6.613 1.00 52.22 167 GLN A C 1
ATOM 1316 O O . GLN A 1 167 ? 18.246 -5.546 5.741 1.00 52.22 167 GLN A O 1
ATOM 1321 N N . HIS A 1 168 ? 17.348 -4.606 7.561 1.00 54.62 168 HIS A N 1
ATOM 1322 C CA . HIS A 1 168 ? 16.107 -5.373 7.496 1.00 54.62 168 HIS A CA 1
ATOM 1323 C C . HIS A 1 168 ? 15.088 -4.596 6.661 1.00 54.62 168 HIS A C 1
ATOM 1325 O O . HIS A 1 168 ? 14.584 -3.558 7.084 1.00 54.62 168 HIS A O 1
ATOM 1331 N N . GLN A 1 169 ? 14.766 -5.111 5.474 1.00 53.28 169 GLN A N 1
ATOM 1332 C CA . GLN A 1 169 ? 13.652 -4.598 4.679 1.00 53.28 169 GLN A CA 1
ATOM 1333 C C . GLN A 1 169 ? 12.363 -4.667 5.525 1.00 53.28 169 GLN A C 1
ATOM 1335 O O . GLN A 1 169 ? 12.149 -5.690 6.191 1.00 53.28 169 GLN A O 1
ATOM 1340 N N . PRO A 1 170 ? 11.526 -3.608 5.560 1.00 58.25 170 PRO A N 1
ATOM 1341 C CA . PRO A 1 170 ? 10.290 -3.634 6.333 1.00 58.25 170 PRO A CA 1
ATOM 1342 C C . PRO A 1 170 ? 9.452 -4.843 5.908 1.00 58.25 170 PRO A C 1
ATOM 1344 O O . PRO A 1 170 ? 9.245 -5.080 4.719 1.00 58.25 170 PRO A O 1
ATOM 1347 N N . GLN A 1 171 ? 9.013 -5.643 6.882 1.00 61.12 171 GLN A N 1
ATOM 1348 C CA . GLN A 1 171 ? 8.165 -6.803 6.614 1.00 61.12 171 GLN A CA 1
ATOM 1349 C C . GLN A 1 171 ? 6.862 -6.321 5.964 1.00 61.12 171 GLN A C 1
ATOM 1351 O O . GLN A 1 171 ? 6.260 -5.367 6.452 1.00 61.12 171 GLN A O 1
ATOM 1356 N N . GLN A 1 172 ? 6.410 -6.992 4.898 1.00 63.88 172 GLN A N 1
ATOM 1357 C CA . GLN A 1 172 ? 5.197 -6.634 4.143 1.00 63.88 172 GLN A CA 1
ATOM 1358 C C . GLN A 1 172 ? 3.990 -6.360 5.060 1.00 63.88 172 GLN A C 1
ATOM 1360 O O . GLN A 1 172 ? 3.307 -5.355 4.914 1.00 63.88 172 GLN A O 1
ATOM 1365 N N . HIS A 1 173 ? 3.806 -7.185 6.092 1.00 68.50 173 HIS A N 1
ATOM 1366 C CA . HIS A 1 173 ? 2.730 -7.037 7.075 1.00 68.50 173 HIS A CA 1
ATOM 1367 C C . HIS A 1 173 ? 2.748 -5.707 7.843 1.00 68.50 173 HIS A C 1
ATOM 1369 O O . HIS A 1 173 ? 1.704 -5.224 8.272 1.00 68.50 173 HIS A O 1
ATOM 1375 N N . THR A 1 174 ? 3.921 -5.102 8.042 1.00 77.06 174 THR A N 1
ATOM 1376 C CA . THR A 1 174 ? 4.039 -3.782 8.672 1.00 77.06 174 THR A CA 1
ATOM 1377 C C . THR A 1 174 ? 3.548 -2.683 7.730 1.00 77.06 174 THR A C 1
ATOM 1379 O O . THR A 1 174 ? 3.003 -1.689 8.201 1.00 77.06 174 THR A O 1
ATOM 1382 N N . ILE A 1 175 ? 3.700 -2.857 6.414 1.00 81.44 175 ILE A N 1
ATOM 1383 C CA . ILE A 1 175 ? 3.172 -1.930 5.403 1.00 81.44 175 ILE A CA 1
ATOM 1384 C C . ILE A 1 175 ? 1.642 -2.014 5.378 1.00 81.44 175 ILE A C 1
ATOM 1386 O O . ILE A 1 175 ? 0.981 -0.984 5.496 1.00 81.44 175 ILE A O 1
ATOM 1390 N N . ASP A 1 176 ? 1.080 -3.224 5.367 1.00 85.81 176 ASP A N 1
ATOM 1391 C CA . ASP A 1 176 ? -0.375 -3.424 5.332 1.00 85.81 176 ASP A CA 1
ATOM 1392 C C . ASP A 1 176 ? -1.081 -2.781 6.547 1.00 85.81 176 ASP A C 1
ATOM 1394 O O . ASP A 1 176 ? -2.129 -2.146 6.411 1.00 85.81 176 ASP A O 1
ATOM 1398 N N . VAL A 1 177 ? -0.498 -2.886 7.751 1.00 89.25 177 VAL A N 1
ATOM 1399 C CA . VAL A 1 177 ? -1.045 -2.248 8.968 1.00 89.25 177 VAL A CA 1
ATOM 1400 C C . VAL A 1 177 ? -0.990 -0.718 8.877 1.00 89.25 177 VAL A C 1
ATOM 1402 O O . VAL A 1 177 ? -1.953 -0.051 9.267 1.00 89.25 177 VAL A O 1
ATOM 1405 N N . ARG A 1 178 ? 0.097 -0.151 8.330 1.00 89.50 178 ARG A N 1
ATOM 1406 C CA . ARG A 1 178 ? 0.224 1.302 8.095 1.00 89.50 178 ARG A CA 1
ATOM 1407 C C . ARG A 1 178 ? -0.859 1.797 7.144 1.00 89.50 178 ARG A C 1
ATOM 1409 O O . ARG A 1 178 ? -1.522 2.792 7.439 1.00 89.50 178 ARG A O 1
ATOM 1416 N N . GLU A 1 179 ? -1.059 1.087 6.038 1.00 90.94 179 GLU A N 1
ATOM 1417 C CA . GLU A 1 179 ? -2.089 1.402 5.046 1.00 90.94 179 GLU A CA 1
ATOM 1418 C C . GLU A 1 179 ? -3.488 1.318 5.651 1.00 90.94 179 GLU A C 1
ATOM 1420 O O . GLU A 1 179 ? -4.276 2.258 5.526 1.00 90.94 179 GLU A O 1
ATOM 1425 N N . ALA A 1 180 ? -3.789 0.237 6.374 1.00 93.56 180 ALA A N 1
ATOM 1426 C CA . ALA A 1 180 ? -5.086 0.050 7.009 1.00 93.56 180 ALA A CA 1
ATOM 1427 C C . ALA A 1 180 ? -5.387 1.154 8.038 1.00 93.56 180 ALA A C 1
ATOM 1429 O O . ALA A 1 180 ? -6.510 1.672 8.075 1.00 93.56 180 ALA A O 1
ATOM 1430 N N . LEU A 1 181 ? -4.391 1.559 8.837 1.00 95.38 181 LEU A N 1
ATOM 1431 C CA . LEU A 1 181 ? -4.523 2.692 9.755 1.00 95.38 181 LEU A CA 1
ATOM 1432 C C . LEU A 1 181 ? -4.739 4.003 8.989 1.00 95.38 181 LEU A C 1
ATOM 1434 O O . LEU A 1 181 ? -5.632 4.770 9.345 1.00 95.38 181 LEU A O 1
ATOM 1438 N N . GLY A 1 182 ? -3.978 4.253 7.920 1.00 94.50 182 GLY A N 1
ATOM 1439 C CA . GLY A 1 182 ? -4.134 5.444 7.085 1.00 94.50 182 GLY A CA 1
ATOM 1440 C C . GLY A 1 182 ? -5.526 5.550 6.457 1.00 94.50 182 GLY A C 1
ATOM 1441 O O . GLY A 1 182 ? -6.172 6.593 6.564 1.00 94.50 182 GLY A O 1
ATOM 1442 N N . VAL A 1 183 ? -6.044 4.454 5.898 1.00 94.19 183 VAL A N 1
ATOM 1443 C CA . VAL A 1 183 ? -7.408 4.370 5.345 1.00 94.19 183 VAL A CA 1
ATOM 1444 C C . VAL A 1 183 ? -8.464 4.620 6.425 1.00 94.19 183 VAL A C 1
ATOM 1446 O O . VAL A 1 183 ? -9.435 5.341 6.181 1.00 94.19 183 VAL A O 1
ATOM 1449 N N . LEU A 1 184 ? -8.280 4.083 7.634 1.00 97.31 184 LEU A N 1
ATOM 1450 C CA . LEU A 1 184 ? -9.162 4.372 8.766 1.00 97.31 184 LEU A CA 1
ATOM 1451 C C . LEU A 1 184 ? -9.137 5.853 9.154 1.00 97.31 184 LEU A C 1
ATOM 1453 O O . LEU A 1 184 ? -10.201 6.439 9.357 1.00 97.31 184 LEU A O 1
ATOM 1457 N N . VAL A 1 185 ? -7.954 6.468 9.228 1.00 96.81 185 VAL A N 1
ATOM 1458 C CA . VAL A 1 185 ? -7.819 7.897 9.541 1.00 96.81 185 VAL A CA 1
ATOM 1459 C C . VAL A 1 185 ? -8.542 8.740 8.495 1.00 96.81 185 VAL A C 1
ATOM 1461 O O . VAL A 1 185 ? -9.310 9.613 8.891 1.00 96.81 185 VAL A O 1
ATOM 1464 N N . VAL A 1 186 ? -8.390 8.436 7.199 1.00 94.38 186 VAL A N 1
ATOM 1465 C CA . VAL A 1 186 ? -9.158 9.071 6.109 1.00 94.38 186 VAL A CA 1
ATOM 1466 C C . VAL A 1 186 ? -10.662 8.979 6.382 1.00 94.38 186 VAL A C 1
ATOM 1468 O O . VAL A 1 186 ? -11.345 10.000 6.436 1.00 94.38 186 VAL A O 1
ATOM 1471 N N . GLY A 1 187 ? -11.180 7.769 6.619 1.00 93.69 187 GLY A N 1
ATOM 1472 C CA . GLY A 1 187 ? -12.612 7.561 6.855 1.00 93.69 187 GLY A CA 1
ATOM 1473 C C . GLY A 1 187 ? -13.144 8.295 8.090 1.00 93.69 187 GLY A C 1
ATOM 1474 O O . GLY A 1 187 ? -14.300 8.711 8.110 1.00 93.69 187 GLY A O 1
ATOM 1475 N N . VAL A 1 188 ? -12.309 8.484 9.114 1.00 95.88 188 VAL A N 1
ATOM 1476 C CA . VAL A 1 188 ? -12.675 9.208 10.337 1.00 95.88 188 VAL A CA 1
ATOM 1477 C C . VAL A 1 188 ? -12.641 10.722 10.136 1.00 95.88 188 VAL A C 1
ATOM 1479 O O . VAL A 1 188 ? -13.570 11.394 10.575 1.00 95.88 188 VAL A O 1
ATOM 1482 N N . ILE A 1 189 ? -11.615 11.280 9.486 1.00 93.69 189 ILE A N 1
ATOM 1483 C CA . ILE A 1 189 ? -11.509 12.740 9.307 1.00 93.69 189 ILE A CA 1
ATOM 1484 C C . ILE A 1 189 ? -12.487 13.284 8.264 1.00 93.69 189 ILE A C 1
ATOM 1486 O O . ILE A 1 189 ? -12.895 14.433 8.377 1.00 93.69 189 ILE A O 1
ATOM 1490 N N . GLU A 1 190 ? -12.889 12.473 7.285 1.00 92.25 190 GLU A N 1
ATOM 1491 C CA . GLU A 1 190 ? -13.903 12.854 6.293 1.00 92.25 190 GLU A CA 1
ATOM 1492 C C . GLU A 1 190 ? -15.339 12.698 6.825 1.00 92.25 190 GLU A C 1
ATOM 1494 O O . GLU A 1 190 ? -16.288 13.194 6.219 1.00 92.25 190 GLU A O 1
ATOM 1499 N N . ASN A 1 191 ? -15.526 12.039 7.975 1.00 94.50 191 ASN A N 1
ATOM 1500 C CA . ASN A 1 191 ? -16.847 11.834 8.558 1.00 94.50 191 ASN A CA 1
ATOM 1501 C C . ASN A 1 191 ? -17.404 13.145 9.161 1.00 94.50 191 ASN A C 1
ATOM 1503 O O . ASN A 1 191 ? -16.780 13.747 10.047 1.00 94.50 191 ASN A O 1
ATOM 1507 N N . PRO A 1 192 ? -18.625 13.570 8.783 1.00 92.62 192 PRO A N 1
ATOM 1508 C CA . PRO A 1 192 ? -19.176 14.858 9.202 1.00 92.62 192 PRO A CA 1
ATOM 1509 C C . PRO A 1 192 ? -19.412 14.953 10.717 1.00 92.62 192 PRO A C 1
ATOM 1511 O O . PRO A 1 192 ? -19.170 16.005 11.313 1.00 92.62 192 PRO A O 1
ATOM 1514 N N . LYS A 1 193 ? -19.821 13.860 11.379 1.00 94.81 193 LYS A N 1
ATOM 1515 C CA . LYS A 1 193 ? -20.034 13.836 12.840 1.00 94.81 193 LYS A CA 1
ATOM 1516 C C . LYS A 1 193 ? -18.713 14.028 13.587 1.00 94.81 193 LYS A C 1
ATOM 1518 O O . LYS A 1 193 ? -18.671 14.732 14.595 1.00 94.81 193 LYS A O 1
ATOM 1523 N N . ILE A 1 194 ? -17.628 13.440 13.085 1.00 95.44 194 ILE A N 1
ATOM 1524 C CA . ILE A 1 194 ? -16.285 13.607 13.652 1.00 95.44 194 ILE A CA 1
ATOM 1525 C C . ILE A 1 194 ? -15.787 15.041 13.471 1.00 95.44 194 ILE A C 1
ATOM 1527 O O . ILE A 1 194 ? -15.273 15.632 14.423 1.00 95.44 194 ILE A O 1
ATOM 1531 N N . LEU A 1 195 ? -15.995 15.636 12.295 1.00 92.44 195 LEU A N 1
ATOM 1532 C CA . LEU A 1 195 ? -15.645 17.036 12.047 1.00 92.44 195 LEU A CA 1
ATOM 1533 C C . LEU A 1 195 ? -16.393 17.989 12.984 1.00 92.44 195 LEU A C 1
ATOM 1535 O O . LEU A 1 195 ? -15.791 18.925 13.513 1.00 92.44 195 LEU A O 1
ATOM 1539 N N . MET A 1 196 ? -17.674 17.732 13.265 1.00 91.81 196 MET A N 1
ATOM 1540 C CA . MET A 1 196 ? -18.426 18.498 14.267 1.00 91.81 196 MET A CA 1
ATOM 1541 C C . MET A 1 196 ? -17.795 18.398 15.663 1.00 91.81 196 MET A C 1
ATOM 1543 O O . MET A 1 196 ? -17.678 19.412 16.352 1.00 91.81 196 MET A O 1
ATOM 1547 N N . ILE A 1 197 ? -17.343 17.206 16.067 1.00 92.81 197 ILE A N 1
ATOM 1548 C CA . ILE A 1 197 ? -16.655 16.996 17.352 1.00 92.81 197 ILE A CA 1
ATOM 1549 C C . ILE A 1 197 ? -15.313 17.745 17.379 1.00 92.81 197 ILE A C 1
ATOM 1551 O O . ILE A 1 197 ? -15.025 18.433 18.357 1.00 92.81 197 ILE A O 1
ATOM 1555 N N . LEU A 1 198 ? -14.512 17.665 16.311 1.00 89.94 198 LEU A N 1
ATOM 1556 C CA . LEU A 1 198 ? -13.206 18.334 16.201 1.00 89.94 198 LEU A CA 1
ATOM 1557 C C . LEU A 1 198 ? -13.299 19.864 16.147 1.00 89.94 198 LEU A C 1
ATOM 1559 O O . LEU A 1 198 ? -12.365 20.546 16.572 1.00 89.94 198 LEU A O 1
ATOM 1563 N N . ASN A 1 199 ? -14.392 20.407 15.611 1.00 88.81 199 ASN A N 1
ATOM 1564 C CA . ASN A 1 199 ? -14.645 21.849 15.547 1.00 88.81 199 ASN A CA 1
ATOM 1565 C C . ASN A 1 199 ? -15.244 22.408 16.849 1.00 88.81 199 ASN A C 1
ATOM 1567 O O . ASN A 1 199 ? -15.342 23.626 17.006 1.00 88.81 199 ASN A O 1
ATOM 1571 N N . HIS A 1 200 ? -15.631 21.551 17.797 1.00 90.44 200 HIS A N 1
ATOM 1572 C CA . HIS A 1 200 ? -16.193 21.998 19.065 1.00 90.44 200 HIS A CA 1
ATOM 1573 C C . HIS A 1 200 ? -15.112 22.644 19.962 1.00 90.44 200 HIS A C 1
ATOM 1575 O O . HIS A 1 200 ? -14.011 22.097 20.084 1.00 90.44 200 HIS A O 1
ATOM 1581 N N . PRO A 1 201 ? -15.400 23.759 20.669 1.00 84.50 201 PRO A N 1
ATOM 1582 C CA . PRO A 1 201 ? -14.407 24.472 21.484 1.00 84.50 201 PRO A CA 1
ATOM 1583 C C . PRO A 1 201 ? -13.692 23.607 22.532 1.00 84.50 201 PRO A C 1
ATOM 1585 O O . PRO A 1 201 ? -12.510 23.806 22.805 1.00 84.50 201 PRO A O 1
ATOM 1588 N N . THR A 1 202 ? -14.385 22.614 23.095 1.00 85.44 202 THR A N 1
ATOM 1589 C CA . THR A 1 202 ? -13.827 21.692 24.103 1.00 85.44 202 THR A CA 1
ATOM 1590 C C . THR A 1 202 ? -12.812 20.700 23.532 1.00 85.44 202 THR A C 1
ATOM 1592 O O . THR A 1 202 ? -12.067 20.093 24.294 1.00 85.44 202 THR A O 1
ATOM 1595 N N . ALA A 1 203 ? -12.772 20.516 22.210 1.00 87.94 203 ALA A N 1
ATOM 1596 C CA . ALA A 1 203 ? -11.861 19.597 21.532 1.00 87.94 203 ALA A CA 1
ATOM 1597 C C . ALA A 1 203 ? -10.621 20.301 20.956 1.00 87.94 203 ALA A C 1
ATOM 1599 O O . ALA A 1 203 ? -9.831 19.658 20.270 1.00 87.94 203 ALA A O 1
ATOM 1600 N N . LYS A 1 204 ? -10.405 21.596 21.243 1.00 87.62 204 LYS A N 1
ATOM 1601 C CA . LYS A 1 204 ? -9.305 22.392 20.665 1.00 87.62 204 LYS A CA 1
ATOM 1602 C C . LYS A 1 204 ? -7.928 21.751 20.867 1.00 87.62 204 LYS A C 1
ATOM 1604 O O . LYS A 1 204 ? -7.144 21.685 19.923 1.00 87.62 204 LYS A O 1
ATOM 1609 N N . ASP A 1 205 ? -7.646 21.239 22.063 1.00 88.62 205 ASP A N 1
ATOM 1610 C CA . ASP A 1 205 ? -6.366 20.580 22.354 1.00 88.62 205 ASP A CA 1
ATOM 1611 C C . ASP A 1 205 ? -6.236 19.230 21.649 1.00 88.62 205 ASP A C 1
ATOM 1613 O O . ASP A 1 205 ? -5.160 18.877 21.169 1.00 88.62 205 ASP A O 1
ATOM 1617 N N . LEU A 1 206 ? -7.336 18.480 21.542 1.00 90.25 206 LEU A N 1
ATOM 1618 C CA . LEU A 1 206 ? -7.351 17.229 20.789 1.00 90.25 206 LEU A CA 1
ATOM 1619 C C . LEU A 1 206 ? -7.133 17.486 19.298 1.00 90.25 206 LEU A C 1
ATOM 1621 O O . LEU A 1 206 ? -6.327 16.797 18.687 1.00 90.25 206 LEU A O 1
ATOM 1625 N N . ARG A 1 207 ? -7.786 18.506 18.736 1.00 90.75 207 ARG A N 1
ATOM 1626 C CA . ARG A 1 207 ? -7.604 18.930 17.347 1.00 90.75 207 ARG A CA 1
ATOM 1627 C C . ARG A 1 207 ? -6.148 19.295 17.065 1.00 90.75 207 ARG A C 1
ATOM 1629 O O . ARG A 1 207 ? -5.615 18.857 16.054 1.00 90.75 207 ARG A O 1
ATOM 1636 N N . LYS A 1 208 ? -5.492 20.038 17.964 1.00 89.31 208 LYS A N 1
ATOM 1637 C CA . LYS A 1 208 ? -4.056 20.353 17.850 1.00 89.31 208 LYS A CA 1
ATOM 1638 C C . LYS A 1 208 ? -3.186 19.096 17.872 1.00 89.31 208 LYS A C 1
ATOM 1640 O O . LYS A 1 208 ? -2.331 18.941 17.010 1.00 89.31 208 LYS A O 1
ATOM 1645 N N . ARG A 1 209 ? -3.419 18.181 18.822 1.00 89.88 209 ARG A N 1
ATOM 1646 C CA . ARG A 1 209 ? -2.669 16.914 18.894 1.00 89.88 209 ARG A CA 1
ATOM 1647 C C . ARG A 1 209 ? -2.876 16.050 17.650 1.00 89.88 209 ARG A C 1
ATOM 1649 O O . ARG A 1 209 ? -1.908 15.498 17.141 1.00 89.88 209 ARG A O 1
ATOM 1656 N N . MET A 1 210 ? -4.109 15.973 17.153 1.00 91.62 210 MET A N 1
ATOM 1657 C CA . MET A 1 210 ? -4.442 15.265 15.918 1.00 91.62 210 MET A CA 1
ATOM 1658 C C . MET A 1 210 ? -3.722 15.894 14.722 1.00 91.62 210 MET A C 1
ATOM 1660 O O . MET A 1 210 ? -3.088 15.169 13.970 1.00 91.62 210 MET A O 1
ATOM 1664 N N . ALA A 1 211 ? -3.758 17.224 14.581 1.00 90.12 211 ALA A N 1
ATOM 1665 C CA . ALA A 1 211 ? -3.048 17.949 13.525 1.00 90.12 211 ALA A CA 1
ATOM 1666 C C . ALA A 1 211 ? -1.537 17.679 13.564 1.00 90.12 211 ALA A C 1
ATOM 1668 O O . ALA A 1 211 ? -0.955 17.318 12.551 1.00 90.12 211 ALA A O 1
ATOM 1669 N N . ARG A 1 212 ? -0.910 17.754 14.745 1.00 89.56 212 ARG A N 1
ATOM 1670 C CA . ARG A 1 212 ? 0.518 17.439 14.907 1.00 89.56 212 ARG A CA 1
ATOM 1671 C C . ARG A 1 212 ? 0.842 15.997 14.529 1.00 89.56 212 ARG A C 1
ATOM 1673 O O . ARG A 1 212 ? 1.811 15.753 13.821 1.00 89.56 212 ARG A O 1
ATOM 1680 N N . SER A 1 213 ? 0.021 15.050 14.982 1.00 89.88 213 SER A N 1
ATOM 1681 C CA . SER A 1 213 ? 0.192 13.641 14.631 1.00 89.88 213 SER A CA 1
ATOM 1682 C C . SER A 1 213 ? 0.006 13.389 13.137 1.00 89.88 213 SER A C 1
ATOM 1684 O O . SER A 1 213 ? 0.670 12.527 12.582 1.00 89.88 213 SER A O 1
ATOM 1686 N N . LEU A 1 214 ? -0.899 14.116 12.489 1.00 90.38 214 LEU A N 1
ATOM 1687 C CA . LEU A 1 214 ? -1.147 14.051 11.054 1.00 90.38 214 LEU A CA 1
ATOM 1688 C C . LEU A 1 214 ? 0.027 14.631 10.247 1.00 90.38 214 LEU A C 1
ATOM 1690 O O . LEU A 1 214 ? 0.403 14.051 9.228 1.00 90.38 214 LEU A O 1
ATOM 1694 N N . SER A 1 215 ? 0.643 15.715 10.730 1.00 88.06 215 SER A N 1
ATOM 1695 C CA . SER A 1 215 ? 1.830 16.325 10.120 1.00 88.06 215 SER A CA 1
ATOM 1696 C C . SER A 1 215 ? 3.053 15.408 10.118 1.00 88.06 215 SER A C 1
ATOM 1698 O O . SER A 1 215 ? 3.857 15.506 9.200 1.00 88.06 215 SER A O 1
ATOM 1700 N N . SER A 1 216 ? 3.211 14.526 11.112 1.00 87.62 216 SER A N 1
ATOM 1701 C CA . SER A 1 216 ? 4.291 13.526 11.120 1.00 87.62 216 SER A CA 1
ATOM 1702 C C . SER A 1 216 ? 3.903 12.233 10.399 1.00 87.62 216 SER A C 1
ATOM 1704 O O . SER A 1 216 ? 4.728 11.631 9.713 1.00 87.62 216 SER A O 1
ATOM 1706 N N . PHE A 1 217 ? 2.641 11.815 10.504 1.00 88.56 217 PHE A N 1
ATOM 1707 C CA . PHE A 1 217 ? 2.167 10.552 9.940 1.00 88.56 217 PHE A CA 1
ATOM 1708 C C . PHE A 1 217 ? 2.033 10.565 8.409 1.00 88.56 217 PHE A C 1
ATOM 1710 O O . PHE A 1 217 ? 2.332 9.559 7.769 1.00 88.56 217 PHE A O 1
ATOM 1717 N N . VAL A 1 218 ? 1.617 11.680 7.795 1.00 87.25 218 VAL A N 1
ATOM 1718 C CA . VAL A 1 218 ? 1.470 11.757 6.326 1.00 87.25 218 VAL A CA 1
ATOM 1719 C C . VAL A 1 218 ? 2.810 11.636 5.591 1.00 87.25 218 VAL A C 1
ATOM 1721 O O . VAL A 1 218 ? 2.904 10.767 4.722 1.00 87.25 218 VAL A O 1
ATOM 1724 N N . PRO A 1 219 ? 3.864 12.399 5.950 1.00 84.69 219 PRO A N 1
ATOM 1725 C CA . PRO A 1 219 ? 5.198 12.185 5.390 1.00 84.69 219 PRO A CA 1
ATOM 1726 C C . PRO A 1 219 ? 5.718 10.772 5.673 1.00 84.69 219 PRO A C 1
ATOM 1728 O O . PRO A 1 219 ? 6.318 10.128 4.814 1.00 84.69 219 PRO A O 1
ATOM 1731 N N . PHE A 1 220 ? 5.443 10.243 6.868 1.00 83.56 220 PHE A N 1
ATOM 1732 C CA . PHE A 1 220 ? 5.819 8.876 7.204 1.00 83.56 220 PHE A CA 1
ATOM 1733 C C . PHE A 1 220 ? 5.220 7.857 6.218 1.00 83.56 220 PHE A C 1
ATOM 1735 O O . PHE A 1 220 ? 5.967 7.027 5.695 1.00 83.56 220 PHE A O 1
ATOM 1742 N N . LEU A 1 221 ? 3.926 7.958 5.894 1.00 82.81 221 LEU A N 1
ATOM 1743 C CA . LEU A 1 221 ? 3.278 7.095 4.901 1.00 82.81 221 LEU A CA 1
ATOM 1744 C C . LEU A 1 221 ? 3.868 7.259 3.494 1.00 82.81 221 LEU A C 1
ATOM 1746 O O . LEU A 1 221 ? 4.074 6.248 2.818 1.00 82.81 221 LEU A O 1
ATOM 1750 N N . SER A 1 222 ? 4.165 8.493 3.067 1.00 79.44 222 SER A N 1
ATOM 1751 C CA . SER A 1 222 ? 4.667 8.775 1.714 1.00 79.44 222 SER A CA 1
ATOM 1752 C C . SER A 1 222 ? 6.111 8.325 1.489 1.00 79.44 222 SER A C 1
ATOM 1754 O O . SER A 1 222 ? 6.450 7.923 0.377 1.00 79.44 222 SER A O 1
ATOM 1756 N N . HIS A 1 223 ? 6.964 8.399 2.515 1.00 75.06 223 HIS A N 1
ATOM 1757 C CA . HIS A 1 223 ? 8.398 8.115 2.390 1.00 75.06 223 HIS A CA 1
ATOM 1758 C C . HIS A 1 223 ? 8.778 6.690 2.807 1.00 75.06 223 HIS A C 1
ATOM 1760 O O . HIS A 1 223 ? 9.676 6.101 2.214 1.00 75.06 223 HIS A O 1
ATOM 1766 N N . ASN A 1 224 ? 8.077 6.095 3.779 1.00 67.62 224 ASN A N 1
ATOM 1767 C CA . ASN A 1 224 ? 8.496 4.828 4.398 1.00 67.62 224 ASN A CA 1
ATOM 1768 C C . ASN A 1 224 ? 7.716 3.602 3.901 1.00 67.62 224 ASN A C 1
ATOM 1770 O O . ASN A 1 224 ? 7.782 2.532 4.510 1.00 67.62 224 ASN A O 1
ATOM 1774 N N . SER A 1 225 ? 6.999 3.743 2.785 1.00 62.19 225 SER A N 1
ATOM 1775 C CA . SER A 1 225 ? 6.244 2.668 2.127 1.00 62.19 225 SER A CA 1
ATOM 1776 C C . SER A 1 225 ? 6.767 2.406 0.709 1.00 62.19 225 SER A C 1
ATOM 1778 O O . SER A 1 225 ? 5.987 2.374 -0.243 1.00 62.19 225 SER A O 1
ATOM 1780 N N . LEU A 1 226 ? 8.093 2.276 0.544 1.00 54.53 226 LEU A N 1
ATOM 1781 C CA . LEU A 1 226 ? 8.727 2.065 -0.767 1.00 54.53 226 LEU A CA 1
ATOM 1782 C C . LEU A 1 226 ? 8.038 0.932 -1.550 1.00 54.53 226 LEU A C 1
ATOM 1784 O O . LEU A 1 226 ? 7.988 -0.206 -1.090 1.00 54.53 226 LEU A O 1
ATOM 1788 N N . GLY A 1 227 ? 7.539 1.255 -2.746 1.00 54.88 227 GLY A N 1
ATOM 1789 C CA . GLY A 1 227 ? 6.869 0.312 -3.646 1.00 54.88 227 GLY A CA 1
ATOM 1790 C C . GLY A 1 227 ? 5.349 0.190 -3.473 1.00 54.88 227 GLY A C 1
ATOM 1791 O O . GLY A 1 227 ? 4.710 -0.385 -4.351 1.00 54.88 227 GLY A O 1
ATOM 1792 N N . SER A 1 228 ? 4.746 0.759 -2.420 1.00 67.06 228 SER A N 1
ATOM 1793 C CA . SER A 1 228 ? 3.284 0.790 -2.277 1.00 67.06 228 SER A CA 1
ATOM 1794 C C . SER A 1 228 ? 2.682 2.060 -2.882 1.00 67.06 228 SER A C 1
ATOM 1796 O O . SER A 1 228 ? 2.764 3.149 -2.307 1.00 67.06 228 SER A O 1
ATOM 1798 N N . GLN A 1 229 ? 2.029 1.912 -4.039 1.00 71.00 229 GLN A N 1
ATOM 1799 C CA . GLN A 1 229 ? 1.208 2.978 -4.630 1.00 71.00 229 GLN A CA 1
ATOM 1800 C C . GLN A 1 229 ? 0.030 3.349 -3.716 1.00 71.00 229 GLN A C 1
ATOM 1802 O O . GLN A 1 229 ? -0.321 4.521 -3.591 1.00 71.00 229 GLN A O 1
ATOM 1807 N N . THR A 1 230 ? -0.526 2.367 -3.004 1.00 76.19 230 THR A N 1
ATOM 1808 C CA . THR A 1 230 ? -1.659 2.554 -2.095 1.00 76.19 230 THR A CA 1
ATOM 1809 C C . THR A 1 230 ? -1.312 3.483 -0.932 1.00 76.19 230 THR A C 1
ATOM 1811 O O . THR A 1 230 ? -2.070 4.413 -0.653 1.00 76.19 230 THR A O 1
ATOM 1814 N N . SER A 1 231 ? -0.140 3.334 -0.307 1.00 79.75 231 SER A N 1
ATOM 1815 C CA . SER A 1 231 ? 0.318 4.260 0.741 1.00 79.75 231 SER A CA 1
ATOM 1816 C C . SER A 1 231 ? 0.436 5.703 0.255 1.00 79.75 231 SER A C 1
ATOM 1818 O O . SER A 1 231 ? 0.082 6.628 0.990 1.00 79.75 231 SER A O 1
ATOM 1820 N N . LEU A 1 232 ? 0.901 5.911 -0.982 1.00 81.12 232 LEU A N 1
ATOM 1821 C CA . LEU A 1 232 ? 1.029 7.247 -1.564 1.00 81.12 232 LEU A CA 1
ATOM 1822 C C . LEU A 1 232 ? -0.343 7.876 -1.842 1.00 81.12 232 LEU A C 1
ATOM 1824 O O . LEU A 1 232 ? -0.558 9.046 -1.528 1.00 81.12 232 LEU A O 1
ATOM 1828 N N . GLU A 1 233 ? -1.291 7.105 -2.378 1.00 84.06 233 GLU A N 1
ATOM 1829 C CA . GLU A 1 233 ? -2.675 7.553 -2.575 1.00 84.06 233 GLU A CA 1
ATOM 1830 C C . GLU A 1 233 ? -3.343 7.943 -1.251 1.00 84.06 233 GLU A C 1
ATOM 1832 O O . GLU A 1 233 ? -3.983 8.997 -1.159 1.00 84.06 233 GLU A O 1
ATOM 1837 N N . ILE A 1 234 ? -3.152 7.131 -0.206 1.00 87.56 234 ILE A N 1
ATOM 1838 C CA . ILE A 1 234 ? -3.658 7.413 1.142 1.00 87.56 234 ILE A CA 1
ATOM 1839 C C . ILE A 1 234 ? -3.028 8.699 1.688 1.00 87.56 234 ILE A C 1
ATOM 1841 O O . ILE A 1 234 ? -3.753 9.558 2.192 1.00 87.56 234 ILE A O 1
ATOM 1845 N N . ALA A 1 235 ? -1.707 8.860 1.565 1.00 87.50 235 ALA A N 1
ATOM 1846 C CA . ALA A 1 235 ? -0.996 10.054 2.019 1.00 87.50 235 ALA A CA 1
ATOM 1847 C C . ALA A 1 235 ? -1.501 11.322 1.309 1.00 87.50 235 ALA A C 1
ATOM 1849 O O . ALA A 1 235 ? -1.835 12.301 1.977 1.00 87.50 235 ALA A O 1
ATOM 1850 N N . ASN A 1 236 ? -1.658 11.277 -0.018 1.00 86.00 236 ASN A N 1
ATOM 1851 C CA . ASN A 1 236 ? -2.195 12.390 -0.807 1.00 86.00 236 ASN A CA 1
ATOM 1852 C C . ASN A 1 236 ? -3.625 12.750 -0.379 1.00 86.00 236 ASN A C 1
ATOM 1854 O O . ASN A 1 236 ? -3.960 13.928 -0.231 1.00 86.00 236 ASN A O 1
ATOM 1858 N N . ARG A 1 237 ? -4.480 11.746 -0.145 1.00 88.50 237 ARG A N 1
ATOM 1859 C CA . ARG A 1 237 ? -5.853 11.970 0.326 1.00 88.50 237 ARG A CA 1
ATOM 1860 C C . ARG A 1 237 ? -5.880 12.590 1.718 1.00 88.50 237 ARG A C 1
ATOM 1862 O O . ARG A 1 237 ? -6.591 13.569 1.920 1.00 88.50 237 ARG A O 1
ATOM 1869 N N . LEU A 1 238 ? -5.061 12.091 2.644 1.00 89.81 238 LEU A N 1
ATOM 1870 C CA . LEU A 1 238 ? -4.911 12.680 3.976 1.00 89.81 238 LEU A CA 1
ATOM 1871 C C . LEU A 1 238 ? -4.416 14.130 3.909 1.00 89.81 238 LEU A C 1
ATOM 1873 O O . LEU A 1 238 ? -4.931 14.971 4.643 1.00 89.81 238 LEU A O 1
ATOM 1877 N N . GLU A 1 239 ? -3.462 14.444 3.032 1.00 86.56 239 GLU A N 1
ATOM 1878 C CA . GLU A 1 239 ? -2.961 15.810 2.845 1.00 86.56 239 GLU A CA 1
ATOM 1879 C C . GLU A 1 239 ? -4.062 16.751 2.322 1.00 86.56 239 GLU A C 1
ATOM 1881 O O . GLU A 1 239 ? -4.229 17.867 2.827 1.00 86.56 239 GLU A O 1
ATOM 1886 N N . MET A 1 240 ? -4.863 16.294 1.354 1.00 82.56 240 MET A N 1
ATOM 1887 C CA . MET A 1 240 ? -6.024 17.045 0.864 1.00 82.56 240 MET A CA 1
ATOM 1888 C C . MET A 1 240 ? -7.046 17.290 1.980 1.00 82.56 240 MET A C 1
ATOM 1890 O O . MET A 1 240 ? -7.451 18.437 2.188 1.00 82.56 240 MET A O 1
ATOM 1894 N N . SER A 1 241 ? -7.410 16.257 2.747 1.00 85.50 241 SER A N 1
ATOM 1895 C CA . SER A 1 241 ? -8.343 16.383 3.875 1.00 85.50 241 SER A CA 1
ATOM 1896 C C . SER A 1 241 ? -7.797 17.297 4.980 1.00 85.50 241 SER A C 1
ATOM 1898 O O . SER A 1 241 ? -8.550 18.083 5.557 1.00 85.50 241 SER A O 1
ATOM 1900 N N . GLN A 1 242 ? -6.489 17.263 5.262 1.00 86.00 242 GLN A N 1
ATOM 1901 C CA . GLN A 1 242 ? -5.853 18.172 6.224 1.00 86.00 242 GLN A CA 1
ATOM 1902 C C . GLN A 1 242 ? -5.999 19.636 5.810 1.00 86.00 242 GLN A C 1
ATOM 1904 O O . GLN A 1 242 ? -6.365 20.476 6.639 1.00 86.00 242 GLN A O 1
ATOM 1909 N N . LYS A 1 243 ? -5.729 19.941 4.534 1.00 84.44 243 LYS A N 1
ATOM 1910 C CA . LYS A 1 243 ? -5.869 21.294 3.976 1.00 84.44 243 LYS A CA 1
ATOM 1911 C C . LYS A 1 243 ? -7.328 21.738 3.985 1.00 84.44 243 LYS A C 1
ATOM 1913 O O . LYS A 1 243 ? -7.623 22.831 4.462 1.00 84.44 243 LYS A O 1
ATOM 1918 N N . GLN A 1 244 ? -8.236 20.876 3.528 1.00 85.62 244 GLN A N 1
ATOM 1919 C CA . GLN A 1 244 ? -9.671 21.158 3.461 1.00 85.62 244 GLN A CA 1
ATOM 1920 C C . GLN A 1 244 ? -10.278 21.457 4.836 1.00 85.62 244 GLN A C 1
ATOM 1922 O O . GLN A 1 244 ? -11.154 22.313 4.952 1.00 85.62 244 GLN A O 1
ATOM 1927 N N . HIS A 1 245 ? -9.825 20.762 5.879 1.00 84.56 245 HIS A N 1
ATOM 1928 C CA . HIS A 1 245 ? -10.385 20.892 7.222 1.00 84.56 245 HIS A CA 1
ATOM 1929 C C . HIS A 1 245 ? -9.563 21.777 8.160 1.00 84.56 245 HIS A C 1
ATOM 1931 O O . HIS A 1 245 ? -9.879 21.817 9.346 1.00 84.56 245 HIS A O 1
ATOM 1937 N N . GLU A 1 246 ? -8.538 22.485 7.673 1.00 81.69 246 GLU A N 1
ATOM 1938 C CA . GLU A 1 246 ? -7.601 23.274 8.489 1.00 81.69 246 GLU A CA 1
ATOM 1939 C C . GLU A 1 246 ? -7.031 22.484 9.686 1.00 81.69 246 GLU A C 1
ATOM 1941 O O . GLU A 1 246 ? -7.026 22.953 10.833 1.00 81.69 246 GLU A O 1
ATOM 1946 N N . LEU A 1 247 ? -6.604 21.243 9.439 1.00 80.56 247 LEU A N 1
ATOM 1947 C CA . LEU A 1 247 ? -5.973 20.353 10.423 1.00 80.56 247 LEU A CA 1
ATOM 1948 C C . LEU A 1 247 ? -4.442 20.427 10.344 1.00 80.56 247 LEU A C 1
ATOM 1950 O O . LEU A 1 247 ? -3.762 19.411 10.412 1.00 80.56 247 LEU A O 1
ATOM 1954 N N . TYR A 1 248 ? -3.908 21.638 10.213 1.00 72.62 248 TYR A N 1
ATOM 1955 C CA . TYR A 1 248 ? -2.476 21.924 10.249 1.00 72.62 248 TYR A CA 1
ATOM 1956 C C . TYR A 1 248 ? -2.184 22.948 11.351 1.00 72.62 248 TYR A C 1
ATOM 1958 O O . TYR A 1 248 ? -3.006 23.826 11.640 1.00 72.62 248 TYR A O 1
ATOM 1966 N N . GLU A 1 249 ? -1.021 22.846 11.999 1.00 63.44 249 GLU A N 1
ATOM 1967 C CA . GLU A 1 249 ? -0.574 23.906 12.904 1.00 63.44 249 GLU A CA 1
ATOM 1968 C C . GLU A 1 249 ? -0.253 25.152 12.065 1.00 63.44 249 GLU A C 1
ATOM 1970 O O . GLU A 1 249 ? 0.673 25.164 11.257 1.00 63.44 249 GLU A O 1
ATOM 1975 N N . LYS A 1 250 ? -1.044 26.219 12.237 1.00 54.22 250 LYS A N 1
ATOM 1976 C CA . LYS A 1 250 ? -0.650 27.555 11.773 1.00 54.22 250 LYS A CA 1
ATOM 1977 C C . LYS A 1 250 ? 0.612 27.919 12.567 1.00 54.22 250 LYS A C 1
ATOM 1979 O O . LYS A 1 250 ? 0.538 27.840 13.797 1.00 54.22 250 LYS A O 1
ATOM 1984 N N . PRO A 1 251 ? 1.741 28.272 11.922 1.00 42.78 251 PRO A N 1
ATOM 1985 C CA . PRO A 1 251 ? 2.952 28.633 12.646 1.00 42.78 251 PRO A CA 1
ATOM 1986 C C . PRO A 1 251 ? 2.592 29.755 13.614 1.00 42.78 251 PRO A C 1
ATOM 1988 O O . PRO A 1 251 ? 2.081 30.801 13.205 1.00 42.78 251 PRO A O 1
ATOM 1991 N N . ALA A 1 252 ? 2.755 29.486 14.908 1.00 42.31 252 ALA A N 1
ATOM 1992 C CA . ALA A 1 252 ? 2.505 30.485 15.924 1.00 42.31 252 ALA A CA 1
ATOM 1993 C C . ALA A 1 252 ? 3.460 31.650 15.660 1.00 42.31 252 ALA A C 1
ATOM 1995 O O . ALA A 1 252 ? 4.673 31.457 15.566 1.00 42.31 252 ALA A O 1
ATOM 1996 N N . THR A 1 253 ? 2.912 32.856 15.522 1.00 37.53 253 THR A N 1
ATOM 1997 C CA . THR A 1 253 ? 3.686 34.080 15.695 1.00 37.53 253 THR A CA 1
ATOM 1998 C C . THR A 1 253 ? 4.427 33.944 17.019 1.00 37.53 253 THR A C 1
ATOM 2000 O O . THR A 1 253 ? 3.817 33.643 18.044 1.00 37.53 253 THR A O 1
ATOM 2003 N N . ILE A 1 254 ? 5.747 34.054 16.938 1.00 40.53 254 ILE A N 1
ATOM 2004 C CA . ILE A 1 254 ? 6.698 33.831 18.020 1.00 40.53 254 ILE A CA 1
ATOM 2005 C C . ILE A 1 254 ? 6.283 34.674 19.228 1.00 40.53 254 ILE A C 1
ATOM 2007 O O . ILE A 1 254 ? 6.454 35.883 19.202 1.00 40.53 254 ILE A O 1
ATOM 2011 N N . ASP A 1 255 ? 5.760 34.022 20.262 1.00 34.09 255 ASP A N 1
ATOM 2012 C CA . ASP A 1 255 ? 5.854 34.467 21.649 1.00 34.09 255 ASP A CA 1
ATOM 2013 C C . ASP A 1 255 ? 5.799 33.229 22.551 1.00 34.09 255 ASP A C 1
ATOM 2015 O O . ASP A 1 255 ? 4.941 32.353 22.422 1.00 34.09 255 ASP A O 1
ATOM 2019 N N . GLY A 1 256 ? 6.843 33.104 23.365 1.00 44.00 256 GLY A N 1
ATOM 2020 C CA . GLY A 1 256 ? 7.425 31.832 23.766 1.00 44.00 256 GLY A CA 1
ATOM 2021 C C . GLY A 1 256 ? 6.696 31.059 24.858 1.00 44.00 256 GLY A C 1
ATOM 2022 O O . GLY A 1 256 ? 6.262 31.625 25.851 1.00 44.00 256 GLY A O 1
ATOM 2023 N N . VAL A 1 257 ? 6.718 29.734 24.700 1.00 35.16 257 VAL A N 1
ATOM 2024 C CA . VAL A 1 257 ? 7.108 28.759 25.730 1.00 35.16 257 VAL A CA 1
ATOM 2025 C C . VAL A 1 257 ? 7.758 27.597 24.970 1.00 35.16 257 VAL A C 1
ATOM 2027 O O . VAL A 1 257 ? 7.086 26.908 24.206 1.00 35.16 257 VAL A O 1
ATOM 2030 N N . GLN A 1 258 ? 9.074 27.422 25.113 1.00 36.12 258 GLN A N 1
ATOM 2031 C CA . GLN A 1 258 ? 9.778 26.246 24.597 1.00 36.12 258 GLN A CA 1
ATOM 2032 C C . GLN A 1 258 ? 9.400 25.043 25.467 1.00 36.12 258 GLN A C 1
ATOM 2034 O O . GLN A 1 258 ? 9.734 24.998 26.647 1.00 36.12 258 GLN A O 1
ATOM 2039 N N . ASP A 1 259 ? 8.668 24.097 24.887 1.00 37.22 259 ASP A N 1
ATOM 2040 C CA . ASP A 1 259 ? 8.443 22.776 25.468 1.00 37.22 259 ASP A CA 1
ATOM 2041 C C . ASP A 1 259 ? 9.675 21.918 25.137 1.00 37.22 259 ASP A C 1
ATOM 2043 O O . ASP A 1 259 ? 9.920 21.605 23.972 1.00 37.22 259 ASP A O 1
ATOM 2047 N N . GLU A 1 260 ? 10.498 21.590 26.136 1.00 38.34 260 GLU A N 1
ATOM 2048 C CA . GLU A 1 260 ? 11.764 20.856 25.954 1.00 38.34 260 GLU A CA 1
ATOM 2049 C C . GLU A 1 260 ? 11.568 19.465 25.319 1.00 38.34 260 GLU A C 1
ATOM 2051 O O . GLU A 1 260 ? 12.489 18.934 24.695 1.00 38.34 260 GLU A O 1
ATOM 2056 N N . ASN A 1 261 ? 10.352 18.908 25.367 1.00 38.53 261 ASN A N 1
ATOM 2057 C CA . ASN A 1 261 ? 10.006 17.661 24.677 1.00 38.53 261 ASN A CA 1
ATOM 2058 C C . ASN A 1 261 ? 9.906 17.815 23.151 1.00 38.53 261 ASN A C 1
ATOM 2060 O O . ASN A 1 261 ? 10.116 16.842 22.426 1.00 38.53 261 ASN A O 1
ATOM 2064 N N . ALA A 1 262 ? 9.647 19.027 22.647 1.00 41.12 262 ALA A N 1
ATOM 2065 C CA . ALA A 1 262 ? 9.658 19.301 21.213 1.00 41.12 262 ALA A CA 1
ATOM 2066 C C . ALA A 1 262 ? 11.084 19.280 20.647 1.00 41.12 262 ALA A C 1
ATOM 2068 O O . ALA A 1 262 ? 11.262 18.952 19.482 1.00 41.12 262 ALA A O 1
ATOM 2069 N N . ASN A 1 263 ? 12.114 19.558 21.455 1.00 33.38 263 ASN A N 1
ATOM 2070 C CA . ASN A 1 263 ? 13.496 19.561 20.969 1.00 33.38 263 ASN A CA 1
ATOM 2071 C C . ASN A 1 263 ? 14.014 18.154 20.638 1.00 33.38 263 ASN A C 1
ATOM 2073 O O . ASN A 1 263 ? 14.825 18.025 19.728 1.00 33.38 263 ASN A O 1
ATOM 2077 N N . PHE A 1 264 ? 13.529 17.100 21.305 1.00 37.69 264 PHE A N 1
ATOM 2078 C CA . PHE A 1 264 ? 13.887 15.720 20.948 1.00 37.69 264 PHE A CA 1
ATOM 2079 C C . PHE A 1 264 ? 13.085 15.190 19.748 1.00 37.69 264 PHE A C 1
ATOM 2081 O O . PHE A 1 264 ? 13.640 14.460 18.929 1.00 37.69 264 PHE A O 1
ATOM 2088 N N . GLU A 1 265 ? 11.825 15.609 19.581 1.00 42.03 265 GLU A N 1
ATOM 2089 C CA . GLU A 1 265 ? 11.021 15.305 18.382 1.00 42.03 265 GLU A CA 1
ATOM 2090 C C . GLU A 1 265 ? 11.554 16.052 17.143 1.00 42.03 265 GLU A C 1
ATOM 2092 O O . GLU A 1 265 ? 11.656 15.482 16.058 1.00 42.03 265 GLU A O 1
ATOM 2097 N N . VAL A 1 266 ? 11.987 17.305 17.315 1.00 44.94 266 VAL A N 1
ATOM 2098 C CA . VAL A 1 266 ? 12.616 18.124 16.268 1.00 44.94 266 VAL A CA 1
ATOM 2099 C C . VAL A 1 266 ? 14.035 17.644 15.956 1.00 44.94 266 VAL A C 1
ATOM 2101 O O . VAL A 1 266 ? 14.413 17.658 14.793 1.00 44.94 266 VAL A O 1
ATOM 2104 N N . ALA A 1 267 ? 14.807 17.153 16.932 1.00 35.56 267 ALA A N 1
ATOM 2105 C CA . ALA A 1 267 ? 16.117 16.550 16.666 1.00 35.56 267 ALA A CA 1
ATOM 2106 C C . ALA A 1 267 ? 16.006 15.223 15.886 1.00 35.56 267 ALA A C 1
ATOM 2108 O O . ALA A 1 267 ? 16.858 14.937 15.046 1.00 35.56 267 ALA A O 1
ATOM 2109 N N . ALA A 1 268 ? 14.935 14.447 16.098 1.00 43.31 268 ALA A N 1
ATOM 2110 C CA . ALA A 1 268 ? 14.633 13.265 15.286 1.00 43.31 268 ALA A CA 1
ATOM 2111 C C . ALA A 1 268 ? 14.192 13.642 13.857 1.00 43.31 268 ALA A C 1
ATOM 2113 O O . ALA A 1 268 ? 14.651 13.025 12.899 1.00 43.31 268 ALA A O 1
ATOM 2114 N N . LEU A 1 269 ? 13.401 14.711 13.698 1.00 43.28 269 LEU A N 1
ATOM 2115 C CA . LEU A 1 269 ? 13.073 15.295 12.386 1.00 43.28 269 LEU A CA 1
ATOM 2116 C C . LEU A 1 269 ? 14.285 15.944 11.698 1.00 43.28 269 LEU A C 1
ATOM 2118 O O . LEU A 1 269 ? 14.311 16.065 10.478 1.00 43.28 269 LEU A O 1
ATOM 2122 N N . GLN A 1 270 ? 15.300 16.364 12.459 1.00 39.41 270 GLN A N 1
ATOM 2123 C CA . GLN A 1 270 ? 16.532 16.933 11.916 1.00 39.41 270 GLN A CA 1
ATOM 2124 C C . GLN A 1 270 ? 17.523 15.873 11.428 1.00 39.41 270 GLN A C 1
ATOM 2126 O O . GLN A 1 270 ? 18.361 16.195 10.585 1.00 39.41 270 GLN A O 1
ATOM 2131 N N . LEU A 1 271 ? 17.403 14.612 11.855 1.00 39.12 271 LEU A N 1
ATOM 2132 C CA . LEU A 1 271 ? 18.139 13.520 11.211 1.00 39.12 271 LEU A CA 1
ATOM 2133 C C . LEU A 1 271 ? 17.532 13.165 9.837 1.00 39.12 271 LEU A C 1
ATOM 2135 O O . LEU A 1 271 ? 18.282 12.844 8.922 1.00 39.12 271 LEU A O 1
ATOM 2139 N N . ASP A 1 272 ? 16.220 13.376 9.667 1.00 37.78 272 ASP A N 1
ATOM 2140 C CA . ASP A 1 272 ? 15.507 13.404 8.371 1.00 37.78 272 ASP A CA 1
ATOM 2141 C C . ASP A 1 272 ? 15.700 14.730 7.598 1.00 37.78 272 ASP A C 1
ATOM 2143 O O . ASP A 1 272 ? 15.231 14.881 6.472 1.00 37.78 272 ASP A O 1
ATOM 2147 N N . SER A 1 273 ? 16.398 15.716 8.184 1.00 34.19 273 SER A N 1
ATOM 2148 C CA . SER A 1 273 ? 16.760 16.973 7.507 1.00 34.19 273 SER A CA 1
ATOM 2149 C C . SER A 1 273 ? 18.112 16.923 6.797 1.00 34.19 273 SER A C 1
ATOM 2151 O O . SER A 1 273 ? 18.558 17.930 6.237 1.00 34.19 273 SER A O 1
ATOM 2153 N N . VAL A 1 274 ? 18.726 15.738 6.693 1.00 37.59 274 VAL A N 1
ATOM 2154 C CA . VAL A 1 274 ? 19.354 15.434 5.408 1.00 37.59 274 VAL A CA 1
ATOM 2155 C C . VAL A 1 274 ? 18.181 15.386 4.448 1.00 37.59 274 VAL A C 1
ATOM 2157 O O . VAL A 1 274 ? 17.503 14.371 4.375 1.00 37.59 274 VAL A O 1
ATOM 2160 N N . MET A 1 275 ? 17.883 16.510 3.781 1.00 34.00 275 MET A N 1
ATOM 2161 C CA . MET A 1 275 ? 17.022 16.446 2.613 1.00 34.00 275 MET A CA 1
ATOM 2162 C C . MET A 1 275 ? 17.587 15.297 1.786 1.00 34.00 275 MET A C 1
ATOM 2164 O O . MET A 1 275 ? 18.711 15.422 1.285 1.00 34.00 275 MET A O 1
ATOM 2168 N N . ASP A 1 276 ? 16.856 14.187 1.670 1.00 41.72 276 ASP A N 1
ATOM 2169 C CA . ASP A 1 276 ? 17.036 13.321 0.522 1.00 41.72 276 ASP A CA 1
ATOM 2170 C C . ASP A 1 276 ? 16.983 14.299 -0.637 1.00 41.72 276 ASP A C 1
ATOM 2172 O O . ASP A 1 276 ? 15.971 14.995 -0.810 1.00 41.72 276 ASP A O 1
ATOM 2176 N N . LEU A 1 277 ? 18.132 14.484 -1.309 1.00 37.69 277 LEU A N 1
ATOM 2177 C CA . LEU A 1 277 ? 18.216 15.385 -2.449 1.00 37.69 277 LEU A CA 1
ATOM 2178 C C . LEU A 1 277 ? 16.963 15.090 -3.258 1.00 37.69 277 LEU A C 1
ATOM 2180 O O . LEU A 1 277 ? 16.730 13.897 -3.492 1.00 37.69 277 LEU A O 1
ATOM 2184 N N . PRO A 1 278 ? 16.140 16.104 -3.609 1.00 42.97 278 PRO A N 1
ATOM 2185 C CA . PRO A 1 278 ? 14.918 15.856 -4.356 1.00 42.97 278 PRO A CA 1
ATOM 2186 C C . PRO A 1 278 ? 15.298 14.867 -5.443 1.00 42.97 278 PRO A C 1
ATOM 2188 O O . PRO A 1 278 ? 16.245 15.150 -6.179 1.00 42.97 278 PRO A O 1
ATOM 2191 N N . MET A 1 279 ? 14.712 13.659 -5.427 1.00 53.41 279 MET A N 1
ATOM 2192 C CA . MET A 1 279 ? 15.049 12.634 -6.410 1.00 53.41 279 MET A CA 1
ATOM 2193 C C . MET A 1 279 ? 14.580 13.198 -7.742 1.00 53.41 279 MET A C 1
ATOM 2195 O O . MET A 1 279 ? 13.444 12.991 -8.155 1.00 53.41 279 MET A O 1
ATOM 2199 N N . VAL A 1 280 ? 15.431 14.003 -8.372 1.00 56.72 280 VAL A N 1
ATOM 2200 C CA . VAL A 1 280 ? 15.183 14.543 -9.688 1.00 56.72 280 VAL A CA 1
ATOM 2201 C C . VAL A 1 280 ? 15.298 13.329 -10.583 1.00 56.72 280 VAL A C 1
ATOM 2203 O O . VAL A 1 280 ? 16.370 12.725 -10.722 1.00 56.72 280 VAL A O 1
ATOM 2206 N N . SER A 1 281 ? 14.159 12.917 -11.118 1.00 65.88 281 SER A N 1
ATOM 2207 C CA . SER A 1 281 ? 14.060 11.888 -12.136 1.00 65.88 281 SER A CA 1
ATOM 2208 C C . SER A 1 281 ? 14.826 12.417 -13.347 1.00 65.88 281 SER A C 1
ATOM 2210 O O . SER A 1 281 ? 14.348 13.261 -14.092 1.00 65.88 281 SER A O 1
ATOM 2212 N N . THR A 1 282 ? 16.095 12.028 -13.448 1.00 77.44 282 THR A N 1
ATOM 2213 C CA . THR A 1 282 ? 16.986 12.439 -14.529 1.00 77.44 282 THR A CA 1
ATOM 2214 C C . THR A 1 282 ? 17.315 11.236 -15.395 1.00 77.44 282 THR A C 1
ATOM 2216 O O . THR A 1 282 ? 17.654 10.163 -14.875 1.00 77.44 282 THR A O 1
ATOM 2219 N N . ARG A 1 283 ? 17.342 11.462 -16.712 1.00 81.75 283 ARG A N 1
ATOM 2220 C CA . ARG A 1 283 ? 17.927 10.563 -17.716 1.00 81.75 283 ARG A CA 1
ATOM 2221 C C . ARG A 1 283 ? 19.273 9.985 -17.272 1.00 81.75 283 ARG A C 1
ATOM 2223 O O . ARG A 1 283 ? 19.478 8.780 -17.355 1.00 81.75 283 ARG A O 1
ATOM 2230 N N . ALA A 1 284 ? 20.164 10.813 -16.715 1.00 83.44 284 ALA A N 1
ATOM 2231 C CA . ALA A 1 284 ? 21.480 10.379 -16.233 1.00 83.44 284 ALA A CA 1
ATOM 2232 C C . ALA A 1 284 ? 21.388 9.314 -15.127 1.00 83.44 284 ALA A C 1
A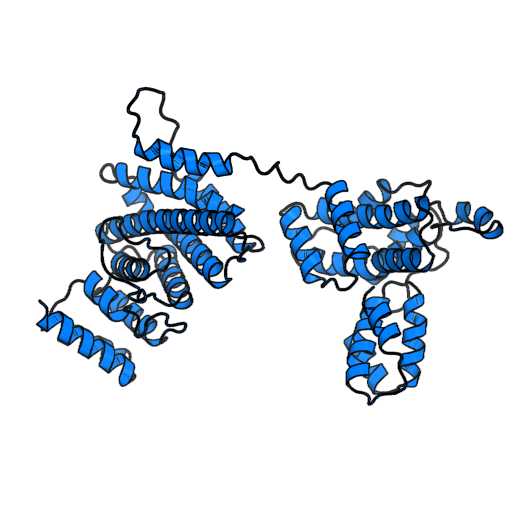TOM 2234 O O . ALA A 1 284 ? 22.109 8.317 -15.149 1.00 83.44 284 ALA A O 1
ATOM 2235 N N . GLY A 1 285 ? 20.471 9.486 -14.172 1.00 83.00 285 GLY A N 1
ATOM 2236 C CA . GLY A 1 285 ? 20.261 8.491 -13.128 1.00 83.00 285 GLY A CA 1
ATOM 2237 C C . GLY A 1 285 ? 19.669 7.186 -13.667 1.00 83.00 285 GLY A C 1
ATOM 2238 O O . GLY A 1 285 ? 19.948 6.128 -13.110 1.00 83.00 285 GLY A O 1
ATOM 2239 N N . LEU A 1 286 ? 18.836 7.244 -14.712 1.00 87.25 286 LEU A N 1
ATOM 2240 C CA . LEU A 1 286 ? 18.306 6.038 -15.355 1.00 87.25 286 LEU A CA 1
ATOM 2241 C C . LEU A 1 286 ? 19.380 5.314 -16.174 1.00 87.25 286 LEU A C 1
ATOM 2243 O O . LEU A 1 286 ? 19.503 4.099 -16.066 1.00 87.25 286 LEU A O 1
ATOM 2247 N N . TYR A 1 287 ? 20.217 6.057 -16.896 1.00 89.31 287 TYR A N 1
ATOM 2248 C CA . TYR A 1 287 ? 21.391 5.522 -17.579 1.00 89.31 287 TYR A CA 1
ATOM 2249 C C . TYR A 1 287 ? 22.316 4.766 -16.614 1.00 89.31 287 TYR A C 1
ATOM 2251 O O . TYR A 1 287 ? 22.683 3.627 -16.885 1.00 89.31 287 TYR A O 1
ATOM 2259 N N . VAL A 1 288 ? 22.647 5.349 -15.453 1.00 87.62 288 VAL A N 1
ATOM 2260 C CA . VAL A 1 288 ? 23.487 4.677 -14.441 1.00 87.62 288 VAL A CA 1
ATOM 2261 C C . VAL A 1 288 ? 22.821 3.399 -13.925 1.00 87.62 288 VAL A C 1
ATOM 2263 O O . VAL A 1 288 ? 23.488 2.369 -13.810 1.00 87.62 288 VAL A O 1
ATOM 2266 N N . PHE A 1 289 ? 21.513 3.444 -13.655 1.00 87.12 289 PHE A N 1
ATOM 2267 C CA . PHE A 1 289 ? 20.754 2.272 -13.224 1.00 87.12 289 PHE A CA 1
ATOM 2268 C C . PHE A 1 289 ? 20.802 1.156 -14.270 1.00 87.12 289 PHE A C 1
ATOM 2270 O O . PHE A 1 289 ? 21.266 0.063 -13.951 1.00 87.12 289 PHE A O 1
ATOM 2277 N N . LEU A 1 290 ? 20.418 1.437 -15.517 1.00 87.88 290 LEU A N 1
ATOM 2278 C CA . LEU A 1 290 ? 20.428 0.447 -16.594 1.00 87.88 290 LEU A CA 1
ATOM 2279 C C . LEU A 1 290 ? 21.840 -0.078 -16.882 1.00 87.88 290 LEU A C 1
ATOM 2281 O O . LEU A 1 290 ? 22.016 -1.276 -17.073 1.00 87.88 290 LEU A O 1
ATOM 2285 N N . ASN A 1 291 ? 22.863 0.780 -16.837 1.00 85.56 291 ASN A N 1
ATOM 2286 C CA . ASN A 1 291 ? 24.249 0.353 -17.021 1.00 85.56 291 ASN A CA 1
ATOM 2287 C C . ASN A 1 291 ? 24.674 -0.627 -15.914 1.00 85.56 291 ASN A C 1
ATOM 2289 O O . ASN A 1 291 ? 25.241 -1.680 -16.188 1.00 85.56 291 ASN A O 1
ATOM 2293 N N . SER A 1 292 ? 24.360 -0.317 -14.651 1.00 83.19 292 SER A N 1
ATOM 2294 C CA . SER A 1 292 ? 24.660 -1.215 -13.527 1.00 83.19 292 SER A CA 1
ATOM 2295 C C . SER A 1 292 ? 23.895 -2.534 -13.610 1.00 83.19 292 SER A C 1
ATOM 2297 O O . SER A 1 292 ? 24.451 -3.589 -13.309 1.00 83.19 292 SER A O 1
ATOM 2299 N N . LEU A 1 293 ? 22.655 -2.486 -14.088 1.00 81.00 293 LEU A N 1
ATOM 2300 C CA . LEU A 1 293 ? 21.809 -3.649 -14.291 1.00 81.00 293 LEU A CA 1
ATOM 2301 C C . LEU A 1 293 ? 22.411 -4.597 -15.336 1.00 81.00 293 LEU A C 1
ATOM 2303 O O . LEU A 1 293 ? 22.662 -5.768 -15.052 1.00 81.00 293 LEU A O 1
ATOM 2307 N N . LEU A 1 294 ? 22.710 -4.061 -16.519 1.00 77.94 294 LEU A N 1
ATOM 2308 C CA . LEU A 1 294 ? 23.169 -4.830 -17.674 1.00 77.94 294 LEU A CA 1
ATOM 2309 C C . LEU A 1 294 ? 24.624 -5.307 -17.532 1.00 77.94 294 LEU A C 1
ATOM 2311 O O . LEU A 1 294 ? 24.989 -6.315 -18.133 1.00 77.94 294 LEU A O 1
ATOM 2315 N N . VAL A 1 295 ? 25.439 -4.641 -16.703 1.00 71.62 295 VAL A N 1
ATOM 2316 C CA . VAL A 1 295 ? 26.835 -5.036 -16.429 1.00 71.62 295 VAL A CA 1
ATOM 2317 C C . VAL A 1 295 ? 26.961 -5.976 -15.222 1.00 71.62 295 VAL A C 1
ATOM 2319 O O . VAL A 1 295 ? 27.766 -6.905 -15.264 1.00 71.62 295 VAL A O 1
ATOM 2322 N N . ALA A 1 296 ? 26.206 -5.762 -14.136 1.00 57.72 296 ALA A N 1
ATOM 2323 C CA . ALA A 1 296 ? 26.400 -6.507 -12.885 1.00 57.72 296 ALA A CA 1
ATOM 2324 C C . ALA A 1 296 ? 25.491 -7.738 -12.739 1.00 57.72 296 ALA A C 1
ATOM 2326 O O . ALA A 1 296 ? 25.865 -8.677 -12.030 1.00 57.72 296 ALA A O 1
ATOM 2327 N N . ARG A 1 297 ? 24.299 -7.750 -13.359 1.00 52.97 297 ARG A N 1
ATOM 2328 C CA . ARG A 1 297 ? 23.344 -8.869 -13.270 1.00 52.97 297 ARG A CA 1
ATOM 2329 C C . ARG A 1 297 ? 22.479 -8.997 -14.535 1.00 52.97 297 ARG A C 1
ATOM 2331 O O . ARG A 1 297 ? 21.388 -8.435 -14.582 1.00 52.97 297 ARG A O 1
ATOM 2338 N N . PRO A 1 298 ? 22.834 -9.878 -15.483 1.00 53.22 298 PRO A N 1
ATOM 2339 C CA . PRO A 1 298 ? 21.968 -10.202 -16.622 1.00 53.22 298 PRO A CA 1
ATOM 2340 C C . PRO A 1 298 ? 20.722 -11.035 -16.226 1.00 53.22 298 PRO A C 1
ATOM 2342 O O . PRO A 1 298 ? 20.088 -11.653 -17.060 1.00 53.22 298 PRO A O 1
ATOM 2345 N N . LEU A 1 299 ? 20.361 -11.114 -14.940 1.00 51.59 299 LEU A N 1
ATOM 2346 C CA . LEU A 1 299 ? 19.140 -11.758 -14.445 1.00 51.59 299 LEU A CA 1
ATOM 2347 C C . LEU A 1 299 ? 18.264 -10.675 -13.822 1.00 51.59 299 LEU A C 1
ATOM 2349 O O . LEU A 1 299 ? 18.196 -10.565 -12.596 1.00 51.59 299 LEU A O 1
ATOM 2353 N N . THR A 1 300 ? 17.658 -9.834 -14.656 1.00 58.16 300 THR A N 1
ATOM 2354 C CA . THR A 1 300 ? 16.723 -8.825 -14.158 1.00 58.16 300 THR A CA 1
ATOM 2355 C C . THR A 1 300 ? 15.301 -9.213 -14.502 1.00 58.16 300 THR A C 1
ATOM 2357 O O . THR A 1 300 ? 14.957 -9.371 -15.668 1.00 58.16 300 THR A O 1
ATOM 2360 N N . ASP A 1 301 ? 14.491 -9.357 -13.460 1.00 68.69 301 ASP A N 1
ATOM 2361 C CA . ASP A 1 301 ? 13.050 -9.522 -13.576 1.00 68.69 301 ASP A CA 1
ATOM 2362 C C . ASP A 1 301 ? 12.403 -8.192 -13.998 1.00 68.69 301 ASP A C 1
ATOM 2364 O O . ASP A 1 301 ? 12.748 -7.136 -13.454 1.00 68.69 301 ASP A O 1
ATOM 2368 N N . ASP A 1 302 ? 11.452 -8.243 -14.933 1.00 77.75 302 ASP A N 1
ATOM 2369 C CA . ASP A 1 302 ? 10.710 -7.083 -15.458 1.00 77.75 302 ASP A CA 1
ATOM 2370 C C . ASP A 1 302 ? 10.108 -6.269 -14.315 1.00 77.75 302 ASP A C 1
ATOM 2372 O O . ASP A 1 302 ? 10.144 -5.038 -14.321 1.00 77.75 302 ASP A O 1
ATOM 2376 N N . ILE A 1 303 ? 9.666 -6.974 -13.270 1.00 77.25 303 ILE A N 1
ATOM 2377 C CA . ILE A 1 303 ? 9.115 -6.411 -12.039 1.00 77.25 303 ILE A CA 1
ATOM 2378 C C . ILE A 1 303 ? 10.108 -5.455 -11.365 1.00 77.25 303 ILE A C 1
ATOM 2380 O O . ILE A 1 303 ? 9.711 -4.404 -10.869 1.00 77.25 303 ILE A O 1
ATOM 2384 N N . THR A 1 304 ? 11.406 -5.767 -11.365 1.00 80.69 304 THR A N 1
ATOM 2385 C CA . THR A 1 304 ? 12.425 -4.909 -10.736 1.00 80.69 304 THR A CA 1
ATOM 2386 C C . THR A 1 304 ? 12.608 -3.607 -11.513 1.00 80.69 304 THR A C 1
ATOM 2388 O O . THR A 1 304 ? 12.683 -2.537 -10.906 1.00 80.69 304 THR A O 1
ATOM 2391 N N . ILE A 1 305 ? 12.652 -3.685 -12.848 1.00 83.12 305 ILE A N 1
ATOM 2392 C CA . ILE A 1 305 ? 12.795 -2.509 -13.719 1.00 83.12 305 ILE A CA 1
ATOM 2393 C C . ILE A 1 305 ? 11.551 -1.629 -13.598 1.00 83.12 305 ILE A C 1
ATOM 2395 O O . ILE A 1 305 ? 11.673 -0.426 -13.375 1.00 83.12 305 ILE A O 1
ATOM 2399 N N . ILE A 1 306 ? 10.362 -2.232 -13.671 1.00 82.12 306 ILE A N 1
ATOM 2400 C CA . ILE A 1 306 ? 9.085 -1.524 -13.556 1.00 82.12 306 ILE A CA 1
ATOM 2401 C C . ILE A 1 306 ? 8.961 -0.856 -12.190 1.00 82.12 306 ILE A C 1
ATOM 2403 O O . ILE A 1 306 ? 8.704 0.340 -12.132 1.00 82.12 306 ILE A O 1
ATOM 2407 N N . ASN A 1 307 ? 9.228 -1.571 -11.095 1.00 79.31 307 ASN A N 1
ATOM 2408 C CA . ASN A 1 307 ? 9.142 -0.993 -9.753 1.00 79.31 307 ASN A CA 1
ATOM 2409 C C . ASN A 1 307 ? 10.121 0.171 -9.564 1.00 79.31 307 ASN A C 1
ATOM 2411 O O . ASN A 1 307 ? 9.755 1.184 -8.966 1.00 79.31 307 ASN A O 1
ATOM 2415 N N . TYR A 1 308 ? 11.346 0.060 -10.094 1.00 82.88 308 TYR A N 1
ATOM 2416 C CA . TYR A 1 308 ? 12.310 1.160 -10.061 1.00 82.88 308 TYR A CA 1
ATOM 2417 C C . TYR A 1 308 ? 11.793 2.383 -10.829 1.00 82.88 308 TYR A C 1
ATOM 2419 O O . TYR A 1 308 ? 11.806 3.496 -10.299 1.00 82.88 308 TYR A O 1
ATOM 2427 N N . LEU A 1 309 ? 11.303 2.178 -12.055 1.00 82.25 309 LEU A N 1
ATOM 2428 C CA . LEU A 1 309 ? 10.764 3.240 -12.904 1.00 82.25 309 LEU A CA 1
ATOM 2429 C C . LEU A 1 309 ? 9.534 3.903 -12.267 1.00 82.25 309 LEU A C 1
ATOM 2431 O O . LEU A 1 309 ? 9.529 5.120 -12.080 1.00 82.25 309 LEU A O 1
ATOM 2435 N N . SER A 1 310 ? 8.548 3.118 -11.828 1.00 78.06 310 SER A N 1
ATOM 2436 C CA . SER A 1 310 ? 7.334 3.615 -11.170 1.00 78.06 310 SER A CA 1
ATOM 2437 C C . SER A 1 310 ? 7.635 4.347 -9.860 1.00 78.06 310 SER A C 1
ATOM 2439 O O . SER A 1 310 ? 7.034 5.385 -9.586 1.00 78.06 310 SER A O 1
ATOM 2441 N N . SER A 1 311 ? 8.596 3.868 -9.060 1.00 75.56 311 SER A N 1
ATOM 2442 C CA . SER A 1 311 ? 9.000 4.543 -7.818 1.00 75.56 311 SER A CA 1
ATOM 2443 C C . SER A 1 311 ? 9.728 5.864 -8.080 1.00 75.56 311 SER A C 1
ATOM 2445 O O . SER A 1 311 ? 9.606 6.798 -7.284 1.00 75.56 311 SER A O 1
ATOM 2447 N N . LYS A 1 312 ? 10.508 5.943 -9.163 1.00 76.75 312 LYS A N 1
ATOM 2448 C CA . LYS A 1 312 ? 11.363 7.097 -9.469 1.00 76.75 312 LYS A CA 1
ATOM 2449 C C . LYS A 1 312 ? 10.642 8.198 -10.243 1.00 76.75 312 LYS A C 1
ATOM 2451 O O . LYS A 1 312 ? 10.933 9.370 -10.017 1.00 76.75 312 LYS A O 1
ATOM 2456 N N . TYR A 1 313 ? 9.734 7.842 -11.147 1.00 74.75 313 TYR A N 1
ATOM 2457 C CA . TYR A 1 313 ? 9.023 8.795 -12.007 1.00 74.75 313 TYR A CA 1
ATOM 2458 C C . TYR A 1 313 ? 7.594 9.098 -11.527 1.00 74.75 313 TYR A C 1
ATOM 2460 O O . TYR A 1 313 ? 7.031 10.127 -11.897 1.00 74.75 313 TYR A O 1
ATOM 2468 N N . LYS A 1 314 ? 7.033 8.280 -10.623 1.00 74.00 314 LYS A N 1
ATOM 2469 C CA . LYS A 1 314 ? 5.726 8.493 -9.975 1.00 74.00 314 LYS A CA 1
ATOM 2470 C C . LYS A 1 314 ? 4.606 8.803 -10.987 1.00 74.00 314 LYS A C 1
ATOM 2472 O O . LYS A 1 314 ? 4.147 7.902 -11.674 1.00 74.00 314 LYS A O 1
ATOM 2477 N N . ILE A 1 315 ? 4.162 10.064 -11.048 1.00 62.94 315 ILE A N 1
ATOM 2478 C CA . ILE A 1 315 ? 3.020 10.555 -11.844 1.00 62.94 315 ILE A CA 1
ATOM 2479 C C . ILE A 1 315 ? 3.439 10.887 -13.292 1.00 62.94 315 ILE A C 1
ATOM 2481 O O . ILE A 1 315 ? 2.589 11.014 -14.170 1.00 62.94 315 ILE A O 1
ATOM 2485 N N . ASP A 1 316 ? 4.739 11.017 -13.564 1.00 71.56 316 ASP A N 1
ATOM 2486 C CA . ASP A 1 316 ? 5.268 11.470 -14.852 1.00 71.56 316 ASP A CA 1
ATOM 2487 C C . ASP A 1 316 ? 5.597 10.297 -15.791 1.00 71.56 316 ASP A C 1
ATOM 2489 O O . ASP A 1 316 ? 6.759 9.965 -16.050 1.00 71.56 316 ASP A O 1
ATOM 2493 N N . SER A 1 317 ? 4.549 9.626 -16.276 1.00 70.88 317 SER A N 1
ATOM 2494 C CA . SER A 1 317 ? 4.682 8.459 -17.156 1.00 70.88 317 SER A CA 1
ATOM 2495 C C . SER A 1 317 ? 5.295 8.799 -18.520 1.00 70.88 317 SER A C 1
ATOM 2497 O O . SER A 1 317 ? 6.057 7.999 -19.061 1.00 70.88 317 SER A O 1
ATOM 2499 N N . GLN A 1 318 ? 5.040 9.998 -19.054 1.00 72.62 318 GLN A N 1
ATOM 2500 C CA . GLN A 1 318 ? 5.575 10.419 -20.351 1.00 72.62 318 GLN A CA 1
ATOM 2501 C C . GLN A 1 318 ? 7.094 10.642 -20.298 1.00 72.62 318 GLN A C 1
ATOM 2503 O O . GLN A 1 318 ? 7.817 10.164 -21.181 1.00 72.62 318 GLN A O 1
ATOM 2508 N N . ASN A 1 319 ? 7.606 11.325 -19.265 1.00 81.62 319 ASN A N 1
ATOM 2509 C CA . ASN A 1 319 ? 9.055 11.483 -19.120 1.00 81.62 319 ASN A CA 1
ATOM 2510 C C . ASN A 1 319 ? 9.733 10.161 -18.750 1.00 81.62 319 ASN A C 1
ATOM 2512 O O . ASN A 1 319 ? 10.855 9.928 -19.186 1.00 81.62 319 ASN A O 1
ATOM 2516 N N . MET A 1 320 ? 9.051 9.262 -18.032 1.00 85.62 320 MET A N 1
ATOM 2517 C CA . MET A 1 320 ? 9.554 7.915 -17.742 1.00 85.62 320 MET A CA 1
ATOM 2518 C C . MET A 1 320 ? 9.817 7.100 -19.013 1.00 85.62 320 MET A C 1
ATOM 2520 O O . MET A 1 320 ? 10.907 6.553 -19.174 1.00 85.62 320 MET A O 1
ATOM 2524 N N . GLU A 1 321 ? 8.837 7.012 -19.917 1.00 86.31 321 GLU A N 1
ATOM 2525 C CA . GLU A 1 321 ? 8.973 6.275 -21.180 1.00 86.31 321 GLU A CA 1
ATOM 2526 C C . GLU A 1 321 ? 10.027 6.912 -22.090 1.00 86.31 321 GLU A C 1
ATOM 2528 O O . GLU A 1 321 ? 10.869 6.214 -22.659 1.00 86.31 321 GLU A O 1
ATOM 2533 N N . THR A 1 322 ? 10.015 8.245 -22.182 1.00 89.12 322 THR A N 1
ATOM 2534 C CA . THR A 1 322 ? 10.988 9.010 -22.972 1.00 89.12 322 THR A CA 1
ATOM 2535 C C . THR A 1 322 ? 12.410 8.783 -22.460 1.00 89.12 322 THR A C 1
ATOM 2537 O O . THR A 1 322 ? 13.308 8.467 -23.246 1.00 89.12 322 THR A O 1
ATOM 2540 N N . ASP A 1 323 ? 12.627 8.888 -21.147 1.00 89.94 323 ASP A N 1
ATOM 2541 C CA . ASP A 1 323 ? 13.932 8.659 -20.530 1.00 89.94 323 ASP A CA 1
ATOM 2542 C C . ASP A 1 323 ? 14.369 7.200 -20.663 1.00 89.94 323 ASP A C 1
ATOM 2544 O O . ASP A 1 323 ? 15.551 6.957 -20.894 1.00 89.94 323 ASP A O 1
ATOM 2548 N N . LEU A 1 324 ? 13.454 6.229 -20.554 1.00 91.25 324 LEU A N 1
ATOM 2549 C CA . LEU A 1 324 ? 13.766 4.805 -20.717 1.00 91.25 324 LEU A CA 1
ATOM 2550 C C . LEU A 1 324 ? 14.290 4.503 -22.118 1.00 91.25 324 LEU A C 1
ATOM 2552 O O . LEU A 1 324 ? 15.339 3.867 -22.253 1.00 91.25 324 LEU A O 1
ATOM 2556 N N . VAL A 1 325 ? 13.588 4.974 -23.151 1.00 92.50 325 VAL A N 1
ATOM 2557 C CA . VAL A 1 325 ? 14.025 4.800 -24.541 1.00 92.50 325 VAL A CA 1
ATOM 2558 C C . VAL A 1 325 ? 15.365 5.502 -24.740 1.00 92.50 325 VAL A C 1
ATOM 2560 O O . VAL A 1 325 ? 16.333 4.875 -25.165 1.00 92.50 325 VAL A O 1
ATOM 2563 N N . THR A 1 326 ? 15.464 6.773 -24.351 1.00 92.19 326 THR A N 1
ATOM 2564 C CA . THR A 1 326 ? 16.669 7.574 -24.594 1.00 92.19 326 THR A CA 1
ATOM 2565 C C . THR A 1 326 ? 17.894 7.020 -23.855 1.00 92.19 326 THR A C 1
ATOM 2567 O O . THR A 1 326 ? 18.955 6.865 -24.454 1.00 92.19 326 THR A O 1
ATOM 2570 N N . ALA A 1 327 ? 17.754 6.637 -22.582 1.00 91.62 327 ALA A N 1
ATOM 2571 C CA . ALA A 1 327 ? 18.839 6.041 -21.803 1.00 91.62 327 ALA A CA 1
ATOM 2572 C C . ALA A 1 327 ? 19.276 4.675 -22.360 1.00 91.62 327 ALA A C 1
ATOM 2574 O O . ALA A 1 327 ? 20.452 4.330 -22.266 1.00 91.62 327 ALA A O 1
ATOM 2575 N N . SER A 1 328 ? 18.364 3.908 -22.965 1.00 92.19 328 SER A N 1
ATOM 2576 C CA . SER A 1 328 ? 18.700 2.632 -23.611 1.00 92.19 328 SER A CA 1
ATOM 2577 C C . SER A 1 328 ? 19.533 2.837 -24.884 1.00 92.19 328 SER A C 1
ATOM 2579 O O . SER A 1 328 ? 20.492 2.098 -25.110 1.00 92.19 328 SER A O 1
ATOM 2581 N N . PHE A 1 329 ? 19.238 3.877 -25.673 1.00 92.44 329 PHE A N 1
ATOM 2582 C CA . PHE A 1 329 ? 20.093 4.293 -26.793 1.00 92.44 329 PHE A CA 1
ATOM 2583 C C . PHE A 1 329 ? 21.461 4.803 -26.313 1.00 92.44 329 PHE A C 1
ATOM 2585 O O . PHE A 1 329 ? 22.484 4.452 -26.902 1.00 92.44 329 PHE A O 1
ATOM 2592 N N . ASP A 1 330 ? 21.508 5.558 -25.212 1.00 91.06 330 ASP A N 1
ATOM 2593 C CA . ASP A 1 330 ? 22.768 6.058 -24.641 1.00 91.06 330 ASP A CA 1
ATOM 2594 C C . ASP A 1 330 ? 23.709 4.943 -24.195 1.00 91.06 330 ASP A C 1
ATOM 2596 O O . ASP A 1 330 ? 24.922 5.065 -24.353 1.00 91.06 330 ASP A O 1
ATOM 2600 N N . LEU A 1 331 ? 23.176 3.850 -23.642 1.00 90.25 331 LEU A N 1
ATOM 2601 C CA . LEU A 1 331 ? 23.977 2.683 -23.261 1.00 90.25 331 LEU A CA 1
ATOM 2602 C C . LEU A 1 331 ? 24.703 2.095 -24.465 1.00 90.25 331 LEU A C 1
ATOM 2604 O O . LEU A 1 331 ? 25.899 1.813 -24.385 1.00 90.25 331 LEU A O 1
ATOM 2608 N N . LEU A 1 332 ? 23.988 1.944 -25.578 1.00 89.38 332 LEU A N 1
ATOM 2609 C CA . LEU A 1 332 ? 24.540 1.381 -26.801 1.00 89.38 332 LEU A CA 1
ATOM 2610 C C . LEU A 1 332 ? 25.538 2.340 -27.466 1.00 89.38 332 LEU A C 1
ATOM 2612 O O . LEU A 1 332 ? 26.617 1.906 -27.865 1.00 89.38 332 LEU A O 1
ATOM 2616 N N . ALA A 1 333 ? 25.236 3.642 -27.509 1.00 89.38 333 ALA A N 1
ATOM 2617 C CA . ALA A 1 333 ? 26.174 4.657 -27.994 1.00 89.38 333 ALA A CA 1
ATOM 2618 C C . ALA A 1 333 ? 27.445 4.717 -27.135 1.00 89.38 333 ALA A C 1
ATOM 2620 O O . ALA A 1 333 ? 28.556 4.744 -27.657 1.00 89.38 333 ALA A O 1
ATOM 2621 N N . ASN A 1 334 ? 27.316 4.687 -25.809 1.00 89.31 334 ASN A N 1
ATOM 2622 C CA . ASN A 1 334 ? 28.474 4.686 -24.921 1.00 89.31 334 ASN A CA 1
ATOM 2623 C C . ASN A 1 334 ? 29.313 3.405 -25.065 1.00 89.31 334 ASN A C 1
ATOM 2625 O O . ASN A 1 334 ? 30.540 3.473 -25.002 1.00 89.31 334 ASN A O 1
ATOM 2629 N N . ALA A 1 335 ? 28.683 2.248 -25.280 1.00 87.00 335 ALA A N 1
ATOM 2630 C CA . ALA A 1 335 ? 29.393 1.001 -25.558 1.00 87.00 335 ALA A CA 1
ATOM 2631 C C . ALA A 1 335 ? 30.156 1.051 -26.895 1.00 87.00 335 ALA A C 1
ATOM 2633 O O . ALA A 1 335 ? 31.305 0.608 -26.949 1.00 87.00 335 ALA A O 1
ATOM 2634 N N . LEU A 1 336 ? 29.566 1.673 -27.925 1.00 86.19 336 LEU A N 1
ATOM 2635 C CA . LEU A 1 336 ? 30.231 1.965 -29.198 1.00 86.19 336 LEU A CA 1
ATOM 2636 C C . LEU A 1 336 ? 31.468 2.849 -28.984 1.00 86.19 336 LEU A C 1
ATOM 2638 O O . LEU A 1 336 ? 32.569 2.473 -29.377 1.00 86.19 336 LEU A O 1
ATOM 2642 N N . TYR A 1 337 ? 31.320 3.982 -28.289 1.00 86.12 337 TYR A N 1
ATOM 2643 C CA . TYR A 1 337 ? 32.431 4.905 -28.017 1.00 86.12 337 TYR A CA 1
ATOM 2644 C C . TYR A 1 337 ? 33.551 4.277 -27.173 1.00 86.12 337 TYR A C 1
ATOM 2646 O O . TYR A 1 337 ? 34.716 4.665 -27.290 1.00 86.12 337 TYR A O 1
ATOM 2654 N N . ARG A 1 338 ? 33.220 3.293 -26.331 1.00 86.75 338 ARG A N 1
ATOM 2655 C CA . ARG A 1 338 ? 34.184 2.527 -25.530 1.00 86.75 338 ARG A CA 1
ATOM 2656 C C . ARG A 1 338 ? 34.834 1.361 -26.276 1.00 86.75 338 ARG A C 1
ATOM 2658 O O . ARG A 1 338 ? 35.743 0.754 -25.715 1.00 86.75 338 ARG A O 1
ATOM 2665 N N . ASN A 1 339 ? 34.414 1.067 -27.508 1.00 83.94 339 ASN A N 1
ATOM 2666 C CA . ASN A 1 339 ? 34.834 -0.112 -28.269 1.00 83.94 339 ASN A CA 1
ATOM 2667 C C . ASN A 1 339 ? 34.631 -1.422 -27.481 1.00 83.94 339 ASN A C 1
ATOM 2669 O O . ASN A 1 339 ? 35.526 -2.268 -27.409 1.00 83.94 339 ASN A O 1
ATOM 2673 N N . GLU A 1 340 ? 33.464 -1.570 -26.849 1.00 85.38 340 GLU A N 1
ATOM 2674 C CA . GLU A 1 340 ? 33.083 -2.800 -26.146 1.00 85.38 340 GLU A CA 1
ATOM 2675 C C . GLU A 1 340 ? 33.026 -4.008 -27.110 1.00 85.38 340 GLU A C 1
ATOM 2677 O O . GLU A 1 340 ?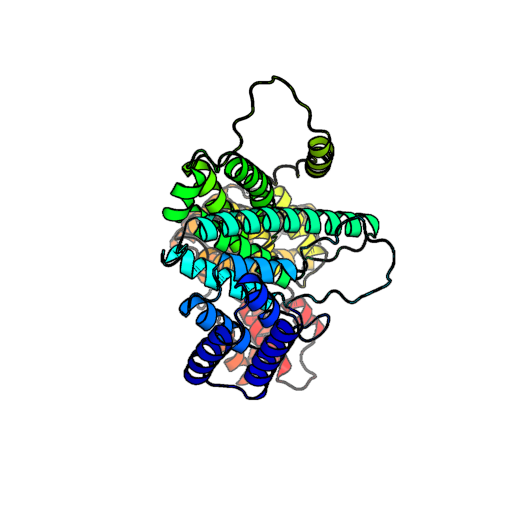 32.795 -3.843 -28.313 1.00 85.38 340 GLU A O 1
ATOM 2682 N N . PRO A 1 341 ? 33.225 -5.247 -26.619 1.00 83.38 341 PRO A N 1
ATOM 2683 C CA . PRO A 1 341 ? 33.254 -6.423 -27.480 1.00 83.38 341 PRO A CA 1
ATOM 2684 C C . PRO A 1 341 ? 31.892 -6.678 -28.139 1.00 83.38 341 PRO A C 1
ATOM 2686 O O . PRO A 1 341 ? 30.837 -6.359 -27.586 1.00 83.38 341 PRO A O 1
ATOM 2689 N N . THR A 1 342 ? 31.905 -7.341 -29.300 1.00 81.44 342 THR A N 1
ATOM 2690 C CA . THR A 1 342 ? 30.707 -7.621 -30.114 1.00 81.44 342 THR A CA 1
ATOM 2691 C C . THR A 1 342 ? 29.596 -8.326 -29.333 1.00 81.44 342 THR A C 1
ATOM 2693 O O . THR A 1 342 ? 28.423 -8.047 -29.558 1.00 81.44 342 THR A O 1
ATOM 2696 N N . SER A 1 343 ? 29.944 -9.191 -28.375 1.00 79.44 343 SER A N 1
ATOM 2697 C CA . SER A 1 343 ? 28.971 -9.837 -27.489 1.00 79.44 343 SER A CA 1
ATOM 2698 C C . SER A 1 343 ? 28.217 -8.828 -26.622 1.00 79.44 343 SER A C 1
ATOM 2700 O O . SER A 1 343 ? 27.000 -8.899 -26.530 1.00 79.44 343 SER A O 1
ATOM 2702 N N . THR A 1 344 ? 28.915 -7.856 -26.026 1.00 82.06 344 THR A N 1
ATOM 2703 C CA . THR A 1 344 ? 28.300 -6.797 -25.211 1.00 82.06 344 THR A CA 1
ATOM 2704 C C . THR A 1 344 ? 27.443 -5.880 -26.075 1.00 82.06 344 THR A C 1
ATOM 2706 O O . THR A 1 344 ? 26.325 -5.544 -25.691 1.00 82.06 344 THR A O 1
ATOM 2709 N N . MET A 1 345 ? 27.926 -5.531 -27.270 1.00 84.00 345 MET A N 1
ATOM 2710 C CA . MET A 1 345 ? 27.160 -4.745 -28.242 1.00 84.00 345 MET A CA 1
ATOM 2711 C C . MET A 1 345 ? 25.854 -5.449 -28.629 1.00 84.00 345 MET A C 1
ATOM 2713 O O . MET A 1 345 ? 24.796 -4.825 -28.622 1.00 84.00 345 MET A O 1
ATOM 2717 N N . PHE A 1 346 ? 25.910 -6.758 -28.891 1.00 84.38 346 PHE A N 1
ATOM 2718 C CA . PHE A 1 346 ? 24.731 -7.572 -29.186 1.00 84.38 346 PHE A CA 1
ATOM 2719 C C . PHE A 1 346 ? 23.744 -7.611 -28.011 1.00 84.38 346 PHE A C 1
ATOM 2721 O O . PHE A 1 346 ? 22.553 -7.393 -28.211 1.00 84.38 346 PHE A O 1
ATOM 2728 N N . CYS A 1 347 ? 24.228 -7.810 -26.779 1.00 81.81 347 CYS A N 1
ATOM 2729 C CA . CYS A 1 347 ? 23.399 -7.793 -25.570 1.00 81.81 347 CYS A CA 1
ATOM 2730 C C . CYS A 1 347 ? 22.623 -6.478 -25.414 1.00 81.81 347 CYS A C 1
ATOM 2732 O O . CYS A 1 347 ? 21.415 -6.487 -25.182 1.00 81.81 347 CYS A O 1
ATOM 2734 N N . LEU A 1 348 ? 23.315 -5.344 -25.555 1.00 87.00 348 LEU A N 1
ATOM 2735 C CA . LEU A 1 348 ? 22.710 -4.017 -25.427 1.00 87.00 348 LEU A CA 1
ATOM 2736 C C . LEU A 1 348 ? 21.727 -3.734 -26.569 1.00 87.00 348 LEU A C 1
ATOM 2738 O O . LEU A 1 348 ? 20.654 -3.179 -26.329 1.00 87.00 348 LEU A O 1
ATOM 2742 N N . LYS A 1 349 ? 22.057 -4.170 -27.792 1.00 87.38 349 LYS A N 1
ATOM 2743 C CA . LYS A 1 349 ? 21.166 -4.069 -28.953 1.00 87.38 349 LYS A CA 1
ATOM 2744 C C . LYS A 1 349 ? 19.896 -4.917 -28.752 1.00 87.38 349 LYS A C 1
ATOM 2746 O O . LYS A 1 349 ? 18.797 -4.419 -28.983 1.00 87.38 349 LYS A O 1
ATOM 2751 N N . SER A 1 350 ? 20.019 -6.142 -28.232 1.00 85.81 350 SER A N 1
ATOM 2752 C CA . SER A 1 350 ? 18.874 -6.998 -27.878 1.00 85.81 350 SER A CA 1
ATOM 2753 C C . SER A 1 350 ? 18.012 -6.398 -26.775 1.00 85.81 350 SER A C 1
ATOM 2755 O O . SER A 1 350 ? 16.792 -6.361 -26.918 1.00 85.81 350 SER A O 1
ATOM 2757 N N . PHE A 1 351 ? 18.614 -5.858 -25.714 1.00 87.62 351 PHE A N 1
ATOM 2758 C CA . PHE A 1 351 ? 17.859 -5.171 -24.667 1.00 87.62 351 PHE A CA 1
ATOM 2759 C C . PHE A 1 351 ? 17.027 -4.020 -25.254 1.00 87.62 351 PHE A C 1
ATOM 2761 O O . PHE A 1 351 ? 15.821 -3.936 -25.018 1.00 87.62 351 PHE A O 1
ATOM 2768 N N . LEU A 1 352 ? 17.641 -3.174 -26.084 1.00 90.75 352 LEU A N 1
ATOM 2769 C CA . LEU A 1 352 ? 16.954 -2.052 -26.716 1.00 90.75 352 LEU A CA 1
ATOM 2770 C C . LEU A 1 352 ? 15.801 -2.500 -27.631 1.00 90.75 352 LEU A C 1
ATOM 2772 O O . LEU A 1 352 ? 14.725 -1.917 -27.561 1.00 90.75 352 LEU A O 1
ATOM 2776 N N . ILE A 1 353 ? 15.994 -3.518 -28.471 1.00 90.19 353 ILE A N 1
ATOM 2777 C CA . ILE A 1 353 ? 15.013 -3.870 -29.513 1.00 90.19 353 ILE A CA 1
ATOM 2778 C C . ILE A 1 353 ? 13.975 -4.889 -29.029 1.00 90.19 353 ILE A C 1
ATOM 2780 O O . ILE A 1 353 ? 12.797 -4.780 -29.355 1.00 90.19 353 ILE A O 1
ATOM 2784 N N . ASN A 1 354 ? 14.377 -5.868 -28.222 1.00 87.00 354 ASN A N 1
ATOM 2785 C CA . ASN A 1 354 ? 13.486 -6.934 -27.766 1.00 87.00 354 ASN A CA 1
ATOM 2786 C C . ASN A 1 354 ? 12.848 -6.633 -26.409 1.00 87.00 354 ASN A C 1
ATOM 2788 O O . ASN A 1 354 ? 11.696 -7.005 -26.181 1.00 87.00 354 ASN A O 1
ATOM 2792 N N . LYS A 1 355 ? 13.574 -5.973 -25.494 1.00 86.75 355 LYS A N 1
ATOM 2793 C CA . LYS A 1 355 ? 13.111 -5.789 -24.111 1.00 86.75 355 LYS A CA 1
ATOM 2794 C C . LYS A 1 355 ? 12.354 -4.485 -23.904 1.00 86.75 355 LYS A C 1
ATOM 2796 O O . LYS A 1 355 ? 11.265 -4.506 -23.330 1.00 86.75 355 LYS A O 1
ATOM 2801 N N . VAL A 1 356 ? 12.893 -3.361 -24.378 1.00 90.69 356 VAL A N 1
ATOM 2802 C CA . VAL A 1 356 ? 12.283 -2.036 -24.162 1.00 90.69 356 VAL A CA 1
ATOM 2803 C C . VAL A 1 356 ? 10.850 -1.958 -24.710 1.00 90.69 356 VAL A C 1
ATOM 2805 O O . VAL A 1 356 ? 9.979 -1.538 -23.947 1.00 90.69 356 VAL A O 1
ATOM 2808 N N . PRO A 1 357 ? 10.522 -2.421 -25.936 1.00 89.44 357 PRO A N 1
ATOM 2809 C CA . PRO A 1 357 ? 9.140 -2.383 -26.424 1.00 89.44 357 PRO A CA 1
ATOM 2810 C C . PRO A 1 357 ? 8.160 -3.181 -25.556 1.00 89.44 357 PRO A C 1
ATOM 2812 O O . PRO A 1 357 ? 7.029 -2.747 -25.348 1.00 89.44 357 PRO A O 1
ATOM 2815 N N . VAL A 1 358 ? 8.589 -4.311 -24.988 1.00 86.75 358 VAL A N 1
ATOM 2816 C CA . VAL A 1 358 ? 7.756 -5.110 -24.074 1.00 86.75 358 VAL A CA 1
ATOM 2817 C C . VAL A 1 358 ? 7.526 -4.372 -22.753 1.00 86.75 358 VAL A C 1
ATOM 2819 O O . VAL A 1 358 ? 6.394 -4.335 -22.267 1.00 86.75 358 VAL A O 1
ATOM 2822 N N . LEU A 1 359 ? 8.566 -3.737 -22.201 1.00 86.56 359 LEU A N 1
ATOM 2823 C CA . LEU A 1 359 ? 8.447 -2.910 -20.995 1.00 86.56 359 LEU A CA 1
ATOM 2824 C C . LEU A 1 359 ? 7.481 -1.737 -21.219 1.00 86.56 359 LEU A C 1
ATOM 2826 O O . LEU A 1 359 ? 6.626 -1.491 -20.374 1.00 86.56 359 LEU A O 1
ATOM 2830 N N . LEU A 1 360 ? 7.538 -1.073 -22.379 1.00 86.50 360 LEU A N 1
ATOM 2831 C CA . LEU A 1 360 ? 6.587 -0.013 -22.740 1.00 86.50 360 LEU A CA 1
ATOM 2832 C C . LEU A 1 360 ? 5.136 -0.525 -22.773 1.00 86.50 360 LEU A C 1
ATOM 2834 O O . LEU A 1 360 ? 4.223 0.166 -22.322 1.00 86.50 360 LEU A O 1
ATOM 2838 N N . THR A 1 361 ? 4.890 -1.755 -23.243 1.00 83.62 361 THR A N 1
ATOM 2839 C CA . THR A 1 361 ? 3.539 -2.356 -23.220 1.00 83.62 361 THR A CA 1
ATOM 2840 C C . THR A 1 361 ? 3.052 -2.595 -21.792 1.00 83.62 361 THR A C 1
ATOM 2842 O O . THR A 1 361 ? 1.880 -2.383 -21.491 1.00 83.62 361 THR A O 1
ATOM 2845 N N . GLN A 1 362 ? 3.942 -3.026 -20.899 1.00 80.75 362 GLN A N 1
ATOM 2846 C CA . GLN A 1 362 ? 3.600 -3.283 -19.499 1.00 80.75 362 GLN A CA 1
ATOM 2847 C C . GLN A 1 362 ? 3.357 -1.980 -18.718 1.00 80.75 362 GLN A C 1
ATOM 2849 O O . GLN A 1 362 ? 2.470 -1.933 -17.868 1.00 80.75 362 GLN A O 1
ATOM 2854 N N . LEU A 1 363 ? 4.093 -0.912 -19.040 1.00 76.62 363 LEU A N 1
ATOM 2855 C CA . LEU A 1 363 ? 3.953 0.403 -18.408 1.00 76.62 363 LEU A CA 1
ATOM 2856 C C . LEU A 1 363 ? 2.681 1.135 -18.876 1.00 76.62 363 LEU A C 1
ATOM 2858 O O . LEU A 1 363 ? 1.916 1.624 -18.040 1.00 76.62 363 LEU A O 1
ATOM 2862 N N . SER A 1 364 ? 2.393 1.119 -20.182 1.00 68.25 364 SER A N 1
ATOM 2863 C CA . SER A 1 364 ? 1.215 1.778 -20.782 1.00 68.25 364 SER A CA 1
ATOM 2864 C C . SER A 1 364 ? -0.134 1.188 -20.344 1.00 68.25 364 SER A C 1
ATOM 2866 O O . SER A 1 364 ? -1.142 1.892 -20.331 1.00 68.25 364 SER A O 1
ATOM 2868 N N . GLY A 1 365 ? -0.179 -0.079 -19.917 1.00 57.69 365 GLY A N 1
ATOM 2869 C CA . GLY A 1 365 ? -1.402 -0.714 -19.410 1.00 57.69 365 GLY A CA 1
ATOM 2870 C C . GLY A 1 365 ? -1.863 -0.227 -18.028 1.00 57.69 365 GLY A C 1
ATOM 2871 O O . GLY A 1 365 ? -2.974 -0.560 -17.615 1.00 57.69 365 GLY A O 1
ATOM 2872 N N . SER A 1 366 ? -1.029 0.529 -17.304 1.00 53.91 366 SER A N 1
ATOM 2873 C CA . SER A 1 366 ? -1.239 0.801 -15.875 1.00 53.91 366 SER A CA 1
ATOM 2874 C C . SER A 1 366 ? -1.712 2.221 -15.534 1.00 53.91 366 SER A C 1
ATOM 2876 O O . SER A 1 366 ? -2.282 2.406 -14.460 1.00 53.91 366 SER A O 1
ATOM 2878 N N . ILE A 1 367 ? -1.517 3.233 -16.393 1.00 48.09 367 ILE A N 1
ATOM 2879 C CA . ILE A 1 367 ? -1.713 4.646 -16.012 1.00 48.09 367 ILE A CA 1
ATOM 2880 C C . ILE A 1 367 ? -2.127 5.491 -17.239 1.00 48.09 367 ILE A C 1
ATOM 2882 O O . ILE A 1 367 ? -1.277 5.910 -18.009 1.00 48.09 367 ILE A O 1
ATOM 2886 N N . PHE A 1 368 ? -3.430 5.791 -17.366 1.00 47.00 368 PHE A N 1
ATOM 2887 C CA . PHE A 1 368 ? -4.064 6.727 -18.326 1.00 47.00 368 PHE A CA 1
ATOM 2888 C C . PHE A 1 368 ? -3.899 6.449 -19.846 1.00 47.00 368 PHE A C 1
ATOM 2890 O O . PHE A 1 368 ? -2.890 5.928 -20.303 1.00 47.00 368 PHE A O 1
ATOM 2897 N N . PRO A 1 369 ? -4.889 6.825 -20.686 1.00 43.62 369 PRO A N 1
ATOM 2898 C CA . PRO A 1 369 ? -4.795 6.674 -22.136 1.00 43.62 369 PRO A CA 1
ATOM 2899 C C . PRO A 1 369 ? -3.935 7.800 -22.733 1.00 43.62 369 PRO A C 1
ATOM 2901 O O . PRO A 1 369 ? -4.464 8.798 -23.223 1.00 43.62 369 PRO A O 1
ATOM 2904 N N . LEU A 1 370 ? -2.609 7.663 -22.686 1.00 51.78 370 LEU A N 1
ATOM 2905 C CA . LEU A 1 370 ? -1.690 8.434 -23.531 1.00 51.78 370 LEU A CA 1
ATOM 2906 C C . LEU A 1 370 ? -0.931 7.493 -24.473 1.00 51.78 370 LEU A C 1
ATOM 2908 O O . LEU A 1 370 ? -0.624 6.359 -24.124 1.00 51.78 370 LEU A O 1
ATOM 2912 N N . THR A 1 371 ? -0.680 7.960 -25.697 1.00 64.62 371 THR A N 1
ATOM 2913 C CA . THR A 1 371 ? -0.116 7.166 -26.796 1.00 64.62 371 THR A CA 1
ATOM 2914 C C . THR A 1 371 ? 1.412 7.039 -26.668 1.00 64.62 371 THR A C 1
ATOM 2916 O O . THR A 1 371 ? 2.083 8.072 -26.782 1.00 64.62 371 THR A O 1
ATOM 2919 N N . PRO A 1 372 ? 1.976 5.818 -26.541 1.00 72.62 372 PRO A N 1
ATOM 2920 C CA . PRO A 1 372 ? 3.427 5.552 -26.525 1.00 72.62 372 PRO A CA 1
ATOM 2921 C C . PRO A 1 372 ? 4.198 6.186 -27.698 1.00 72.62 372 PRO A C 1
ATOM 2923 O O . PRO A 1 372 ? 5.384 6.499 -27.598 1.00 72.62 372 PRO A O 1
ATOM 2926 N N . GLU A 1 373 ? 3.504 6.444 -28.808 1.00 80.94 373 GLU A N 1
ATOM 2927 C CA . GLU A 1 373 ? 3.999 7.159 -29.984 1.00 80.94 373 GLU A CA 1
ATOM 2928 C C . GLU A 1 373 ? 4.631 8.528 -29.675 1.00 80.94 373 GLU A C 1
ATOM 2930 O O . GLU A 1 373 ? 5.681 8.862 -30.232 1.00 80.94 373 GLU A O 1
ATOM 2935 N N . MET A 1 374 ? 4.035 9.320 -28.776 1.00 81.38 374 MET A N 1
ATOM 2936 C CA . MET A 1 374 ? 4.554 10.652 -28.438 1.00 81.38 374 MET A CA 1
ATOM 2937 C C . MET A 1 374 ? 5.871 10.560 -27.662 1.00 81.38 374 MET A C 1
ATOM 2939 O O . MET A 1 374 ? 6.813 11.290 -27.981 1.00 81.38 374 MET A O 1
ATOM 2943 N N . SER A 1 375 ? 5.958 9.627 -26.710 1.00 84.50 375 SER A N 1
ATOM 2944 C CA . SER A 1 375 ? 7.169 9.345 -25.932 1.00 84.50 375 SER A CA 1
ATOM 2945 C C . SER A 1 375 ? 8.310 8.867 -26.834 1.00 84.50 375 SER A C 1
ATOM 2947 O O . SER A 1 375 ? 9.434 9.357 -26.734 1.00 84.50 375 SER A O 1
ATOM 2949 N N . ILE A 1 376 ? 8.018 7.971 -27.786 1.00 87.56 376 ILE A N 1
ATOM 2950 C CA . ILE A 1 376 ? 9.003 7.471 -28.760 1.00 87.56 376 ILE A CA 1
ATOM 2951 C C . ILE A 1 376 ? 9.505 8.606 -29.657 1.00 87.56 376 ILE A C 1
ATOM 2953 O O . ILE A 1 376 ? 10.713 8.763 -29.840 1.00 87.56 376 ILE A O 1
ATOM 2957 N N . ARG A 1 377 ? 8.604 9.438 -30.193 1.00 86.56 377 ARG A N 1
ATOM 2958 C CA . ARG A 1 377 ? 8.983 10.578 -31.041 1.00 86.56 377 ARG A CA 1
ATOM 2959 C C . ARG A 1 377 ? 9.857 11.584 -30.291 1.00 86.56 377 ARG A C 1
ATOM 2961 O O . ARG A 1 377 ? 10.836 12.078 -30.852 1.00 86.56 377 ARG A O 1
ATOM 2968 N N . GLN A 1 378 ? 9.512 11.881 -29.041 1.00 86.50 378 GLN A N 1
ATOM 2969 C CA . GLN A 1 378 ? 10.296 12.768 -28.187 1.00 86.50 378 GLN A CA 1
ATOM 2970 C C . GLN A 1 378 ? 11.672 12.161 -27.883 1.00 86.50 378 GLN A C 1
ATOM 2972 O O . GLN A 1 378 ? 12.681 12.847 -28.043 1.00 86.50 378 GLN A O 1
ATOM 2977 N N . ALA A 1 379 ? 11.734 10.870 -27.549 1.00 88.38 379 ALA A N 1
ATOM 2978 C CA . ALA A 1 379 ? 12.988 10.172 -27.286 1.00 88.38 379 ALA A CA 1
ATOM 2979 C C . ALA A 1 379 ? 13.927 10.201 -28.499 1.00 88.38 379 ALA A C 1
ATOM 2981 O O . ALA A 1 379 ? 15.088 10.575 -28.358 1.00 88.38 379 ALA A O 1
ATOM 2982 N N . LEU A 1 380 ? 13.419 9.911 -29.705 1.00 87.69 380 LEU A N 1
ATOM 2983 C CA . LEU A 1 380 ? 14.221 9.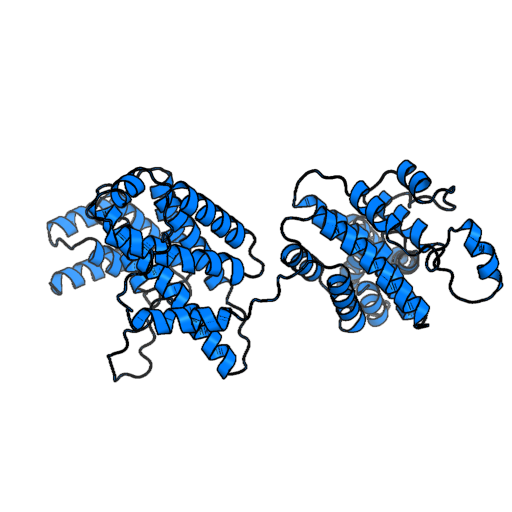946 -30.932 1.00 87.69 380 LEU A CA 1
ATOM 2984 C C . LEU A 1 380 ? 14.837 11.321 -31.216 1.00 87.69 380 LEU A C 1
ATOM 2986 O O . LEU A 1 380 ? 15.928 11.393 -31.774 1.00 87.69 380 LEU A O 1
ATOM 2990 N N . SER A 1 381 ? 14.174 12.410 -30.815 1.00 85.75 381 SER A N 1
ATOM 2991 C CA . SER A 1 381 ? 14.723 13.765 -30.971 1.00 85.75 381 SER A CA 1
ATOM 2992 C C . SER A 1 381 ? 15.920 14.057 -30.053 1.00 85.75 381 SER A C 1
ATOM 2994 O O . SER A 1 381 ? 16.668 15.001 -30.300 1.00 85.75 381 SER A O 1
ATOM 2996 N N . HIS A 1 382 ? 16.109 13.250 -29.004 1.00 85.19 382 HIS A N 1
ATOM 2997 C CA . HIS A 1 382 ? 17.195 13.369 -28.030 1.00 85.19 382 HIS A CA 1
ATOM 2998 C C . HIS A 1 382 ? 18.368 12.411 -28.287 1.00 85.19 382 HIS A C 1
ATOM 3000 O O . HIS A 1 382 ? 19.346 12.443 -27.530 1.00 85.19 382 HIS A O 1
ATOM 3006 N N . ILE A 1 383 ? 18.270 11.567 -29.318 1.00 87.00 383 ILE A N 1
ATOM 3007 C CA . ILE A 1 383 ? 19.311 10.616 -29.718 1.00 87.00 383 ILE A CA 1
ATOM 3008 C C . ILE A 1 383 ? 20.362 11.332 -30.564 1.00 87.00 383 ILE A C 1
ATOM 3010 O O . ILE A 1 383 ? 20.025 12.133 -31.432 1.00 87.00 383 ILE A O 1
ATOM 3014 N N . ASP A 1 384 ? 21.633 11.013 -30.318 1.00 80.44 384 ASP A N 1
ATOM 3015 C CA . ASP A 1 384 ? 22.769 11.530 -31.080 1.00 80.44 384 ASP A CA 1
ATOM 3016 C C . ASP A 1 384 ? 22.770 10.984 -32.525 1.00 80.44 384 ASP A C 1
ATOM 3018 O O . ASP A 1 384 ? 22.996 9.784 -32.725 1.00 80.44 384 ASP A O 1
ATOM 3022 N N . PRO A 1 385 ? 22.563 11.835 -33.549 1.00 76.81 385 PRO A N 1
ATOM 3023 C CA . PRO A 1 385 ? 22.609 11.411 -34.946 1.00 76.81 385 PRO A CA 1
ATOM 3024 C C . PRO A 1 385 ? 24.002 10.948 -35.395 1.00 76.81 385 PRO A C 1
ATOM 3026 O O . PRO A 1 385 ? 24.100 10.255 -36.402 1.00 76.81 385 PRO A O 1
ATOM 3029 N N . GLY A 1 386 ? 25.068 11.325 -34.676 1.00 77.19 386 GLY A N 1
ATOM 3030 C CA . GLY A 1 386 ? 26.434 10.883 -34.966 1.00 77.19 386 GLY A CA 1
ATOM 3031 C C . GLY A 1 386 ? 26.677 9.419 -34.598 1.00 77.19 386 GLY A C 1
ATOM 3032 O O . GLY A 1 386 ? 27.333 8.702 -35.346 1.00 77.19 386 GLY A O 1
ATOM 3033 N N . ALA A 1 387 ? 26.108 8.957 -33.481 1.00 80.19 387 ALA A N 1
ATOM 3034 C CA . ALA A 1 387 ? 26.174 7.552 -33.070 1.00 80.19 387 ALA A CA 1
ATOM 3035 C C . ALA A 1 387 ? 25.177 6.664 -33.836 1.00 80.19 387 ALA A C 1
ATOM 3037 O O . ALA A 1 387 ? 25.446 5.483 -34.057 1.00 80.19 387 ALA A O 1
ATOM 3038 N N . PHE A 1 388 ? 24.037 7.231 -34.246 1.00 83.75 388 PHE A N 1
ATOM 3039 C CA . PHE A 1 388 ? 22.960 6.534 -34.956 1.00 83.75 388 PHE A CA 1
ATOM 3040 C C . PHE A 1 388 ? 22.620 7.240 -36.279 1.00 83.75 388 PHE A C 1
ATOM 3042 O O . PHE A 1 388 ? 21.553 7.869 -36.389 1.00 83.75 388 PHE A O 1
ATOM 3049 N N . PRO A 1 389 ? 23.519 7.161 -37.279 1.00 78.50 389 PRO A N 1
ATOM 3050 C CA . PRO A 1 389 ? 23.296 7.779 -38.578 1.00 78.50 389 PRO A CA 1
ATOM 3051 C C . PRO A 1 389 ? 22.080 7.163 -39.276 1.00 78.50 389 PRO A C 1
ATOM 3053 O O . PRO A 1 389 ? 21.674 6.037 -38.979 1.00 78.50 389 PRO A O 1
ATOM 3056 N N . ALA A 1 390 ? 21.503 7.908 -40.221 1.00 73.38 390 ALA A N 1
ATOM 3057 C CA . ALA A 1 390 ? 20.493 7.352 -41.117 1.00 73.38 390 ALA A CA 1
ATOM 3058 C C . ALA A 1 390 ? 21.081 6.161 -41.885 1.00 73.38 390 ALA A C 1
ATOM 3060 O O . ALA A 1 390 ? 22.283 6.136 -42.178 1.00 73.38 390 ALA A O 1
ATOM 3061 N N . PHE A 1 391 ? 20.245 5.192 -42.247 1.00 69.81 391 PHE A N 1
ATOM 3062 C CA . PHE A 1 391 ? 20.706 3.994 -42.935 1.00 69.81 391 PHE A CA 1
ATOM 3063 C C . PHE A 1 391 ? 21.422 4.354 -44.241 1.00 69.81 391 PHE A C 1
ATOM 3065 O O . PHE A 1 391 ? 22.510 3.851 -44.524 1.00 69.81 391 PHE A O 1
ATOM 3072 N N . SER A 1 392 ? 20.855 5.288 -45.008 1.00 70.31 392 SER A N 1
ATOM 3073 C CA . SER A 1 392 ? 21.452 5.801 -46.249 1.00 70.31 392 SER A CA 1
ATOM 3074 C C . SER A 1 392 ? 22.851 6.411 -46.073 1.00 70.31 392 SER A C 1
ATOM 3076 O O . SER A 1 392 ? 23.631 6.407 -47.023 1.00 70.31 392 SER A O 1
ATOM 3078 N N . GLN A 1 393 ? 23.190 6.899 -44.876 1.00 66.81 393 GLN A N 1
ATOM 3079 C CA . GLN A 1 393 ? 24.503 7.466 -44.545 1.00 66.81 393 GLN A CA 1
ATOM 3080 C C . GLN A 1 393 ? 25.485 6.416 -44.007 1.00 66.81 393 GLN A C 1
ATOM 3082 O O . GLN A 1 393 ? 26.689 6.562 -44.186 1.00 66.81 393 GLN A O 1
ATOM 3087 N N . GLY A 1 394 ? 24.986 5.347 -43.379 1.00 59.22 394 GLY A N 1
ATOM 3088 C CA . GLY A 1 394 ? 25.807 4.253 -42.850 1.00 59.22 394 GLY A CA 1
ATOM 3089 C C . GLY A 1 394 ? 26.338 3.284 -43.913 1.00 59.22 394 GLY A C 1
ATOM 3090 O O . GLY A 1 394 ? 27.172 2.438 -43.592 1.00 59.22 394 GLY A O 1
ATOM 3091 N N . PHE A 1 395 ? 25.878 3.390 -45.165 1.00 58.41 395 PHE A N 1
ATOM 3092 C CA . PHE A 1 395 ? 26.260 2.487 -46.257 1.00 58.41 395 PHE A CA 1
ATOM 3093 C C . PHE A 1 395 ? 27.751 2.579 -46.631 1.00 58.41 395 PHE A C 1
ATOM 3095 O O . PHE A 1 395 ? 28.359 1.559 -46.957 1.00 58.41 395 PHE A O 1
ATOM 3102 N N . ASP A 1 396 ? 28.359 3.766 -46.521 1.00 53.16 396 ASP A N 1
ATOM 3103 C CA . ASP A 1 396 ? 29.786 3.967 -46.814 1.00 53.16 396 ASP A CA 1
ATOM 3104 C C . ASP A 1 396 ? 30.703 3.335 -45.740 1.00 53.16 396 ASP A C 1
ATOM 3106 O O . ASP A 1 396 ? 31.775 2.822 -46.068 1.00 53.16 396 ASP A O 1
ATOM 3110 N N . ASP A 1 397 ? 30.253 3.260 -44.479 1.00 52.69 397 ASP A N 1
ATOM 3111 C CA . ASP A 1 397 ? 31.002 2.659 -43.358 1.00 52.69 397 ASP A CA 1
ATOM 3112 C C . ASP A 1 397 ? 30.947 1.117 -43.338 1.00 52.69 397 ASP A C 1
ATOM 3114 O O . ASP A 1 397 ? 31.847 0.460 -42.801 1.00 52.69 397 ASP A O 1
ATOM 3118 N N . ILE A 1 398 ? 29.936 0.505 -43.973 1.00 51.47 398 ILE A N 1
ATOM 3119 C CA . ILE A 1 398 ? 29.799 -0.963 -44.097 1.00 51.47 398 ILE A CA 1
ATOM 3120 C C . ILE A 1 398 ? 30.969 -1.573 -44.892 1.00 51.47 398 ILE A C 1
ATOM 3122 O O . ILE A 1 398 ? 31.358 -2.717 -44.652 1.00 51.47 398 ILE A O 1
ATOM 3126 N N . MET A 1 399 ? 31.589 -0.803 -45.791 1.00 50.03 399 MET A N 1
ATOM 3127 C CA . MET A 1 399 ? 32.752 -1.232 -46.579 1.00 50.03 399 MET A CA 1
ATOM 3128 C C . MET A 1 399 ? 34.094 -1.090 -45.830 1.00 50.03 399 MET A C 1
ATOM 3130 O O . MET A 1 399 ? 35.115 -1.576 -46.320 1.00 50.03 399 MET A O 1
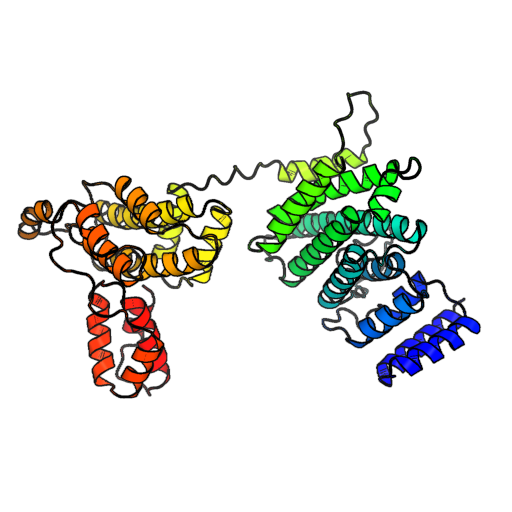ATOM 3134 N N . GLY A 1 400 ? 34.106 -0.440 -44.658 1.00 47.66 400 GLY A N 1
ATOM 3135 C CA . GLY A 1 400 ? 35.315 -0.012 -43.939 1.00 47.66 400 GLY A CA 1
ATOM 3136 C C . GLY A 1 400 ? 35.581 -0.687 -42.590 1.00 47.66 400 GLY A C 1
ATOM 3137 O O . GLY A 1 400 ? 36.570 -0.352 -41.946 1.00 47.66 400 GLY A O 1
ATOM 3138 N N . GLY A 1 401 ? 34.752 -1.646 -42.168 1.00 49.28 401 GLY A N 1
ATOM 3139 C CA . GLY A 1 401 ? 35.060 -2.534 -41.044 1.00 49.28 401 GLY A CA 1
ATOM 3140 C C . GLY A 1 401 ? 35.177 -1.847 -39.679 1.00 49.28 401 GLY A C 1
ATOM 3141 O O . GLY A 1 401 ? 36.237 -1.907 -39.070 1.00 49.28 401 GLY A O 1
ATOM 3142 N N . ASN A 1 402 ? 34.097 -1.229 -39.189 1.00 44.53 402 ASN A N 1
ATOM 3143 C CA . ASN A 1 402 ? 33.626 -1.378 -37.801 1.00 44.53 402 ASN A CA 1
ATOM 3144 C C . ASN A 1 402 ? 32.347 -0.555 -37.543 1.00 44.53 402 ASN A C 1
ATOM 3146 O O . ASN A 1 402 ? 32.341 0.664 -37.656 1.00 44.53 402 ASN A O 1
ATOM 3150 N N . SER A 1 403 ? 31.295 -1.261 -37.112 1.00 54.22 403 SER A N 1
ATOM 3151 C CA . SER A 1 403 ? 30.218 -0.784 -36.228 1.00 54.22 403 SER A CA 1
ATOM 3152 C C . SER A 1 403 ? 29.423 0.473 -36.625 1.00 54.22 403 SER A C 1
ATOM 3154 O O . SER A 1 403 ? 29.426 1.452 -35.879 1.00 54.22 403 SER A O 1
ATOM 3156 N N . SER A 1 404 ? 28.638 0.435 -37.706 1.00 58.50 404 SER A N 1
ATOM 3157 C CA . SER A 1 404 ? 27.536 1.400 -37.825 1.00 58.50 404 SER A CA 1
ATOM 3158 C C . SER A 1 404 ? 26.308 0.865 -37.077 1.00 58.50 404 SER A C 1
ATOM 3160 O O . SER A 1 404 ? 25.813 -0.219 -37.366 1.00 58.50 404 SER A O 1
ATOM 3162 N N . LEU A 1 405 ? 25.797 1.624 -36.101 1.00 75.62 405 LEU A N 1
ATOM 3163 C CA . LEU A 1 405 ? 24.499 1.372 -35.446 1.00 75.62 405 LEU A CA 1
ATOM 3164 C C . LEU A 1 405 ? 23.330 1.876 -36.318 1.00 75.62 405 LEU A C 1
ATOM 3166 O O . LEU A 1 405 ? 22.301 2.325 -35.813 1.00 75.62 405 LEU A O 1
ATOM 3170 N N . SER A 1 406 ? 23.529 1.861 -37.637 1.00 73.69 406 SER A N 1
ATOM 3171 C CA . SER A 1 406 ? 22.653 2.476 -38.637 1.00 73.69 406 SER A CA 1
ATOM 3172 C C . SER A 1 406 ? 21.315 1.743 -38.780 1.00 73.69 406 SER A C 1
ATOM 3174 O O . SER A 1 406 ? 20.301 2.354 -39.107 1.00 73.69 406 SER A O 1
ATOM 3176 N N . ASP A 1 407 ? 21.291 0.449 -38.464 1.00 82.38 407 ASP A N 1
ATOM 3177 C CA . ASP A 1 407 ? 20.105 -0.408 -38.479 1.00 82.38 407 ASP A CA 1
ATOM 3178 C C . ASP A 1 407 ? 19.276 -0.321 -37.182 1.00 82.38 407 ASP A C 1
ATOM 3180 O O . ASP A 1 407 ? 18.055 -0.465 -37.208 1.00 82.38 407 ASP A O 1
ATOM 3184 N N . VAL A 1 408 ? 19.903 0.028 -36.054 1.00 87.50 408 VAL A N 1
ATOM 3185 C CA . VAL A 1 408 ? 19.292 0.002 -34.712 1.00 87.50 408 VAL A CA 1
ATOM 3186 C C . VAL A 1 408 ? 18.018 0.841 -34.617 1.00 87.50 408 VAL A C 1
ATOM 3188 O O . VAL A 1 408 ? 17.049 0.420 -33.986 1.00 87.50 408 VAL A O 1
ATOM 3191 N N . ARG A 1 409 ? 18.000 2.035 -35.225 1.00 88.00 409 ARG A N 1
ATOM 3192 C CA . ARG A 1 409 ? 16.813 2.908 -35.208 1.00 88.00 409 ARG A CA 1
ATOM 3193 C C . ARG A 1 409 ? 15.637 2.264 -35.937 1.00 88.00 409 ARG A C 1
ATOM 3195 O O . ARG A 1 409 ? 14.510 2.358 -35.455 1.00 88.00 409 ARG A O 1
ATOM 3202 N N . GLN A 1 410 ? 15.902 1.622 -37.074 1.00 88.25 410 GLN A N 1
ATOM 3203 C CA . GLN A 1 410 ? 14.885 0.925 -37.855 1.00 88.25 410 GLN A CA 1
ATOM 3204 C C . GLN A 1 410 ? 14.387 -0.311 -37.101 1.00 88.25 410 GLN A C 1
ATOM 3206 O O . GLN A 1 410 ? 13.179 -0.463 -36.933 1.00 88.25 410 GLN A O 1
ATOM 3211 N N . ASP A 1 411 ? 15.299 -1.139 -36.586 1.00 88.75 411 ASP A N 1
ATOM 3212 C CA . ASP A 1 411 ? 14.961 -2.368 -35.861 1.00 88.75 411 ASP A CA 1
ATOM 3213 C C . ASP A 1 411 ? 14.118 -2.066 -34.608 1.00 88.75 411 ASP A C 1
ATOM 3215 O O . ASP A 1 411 ? 13.084 -2.694 -34.375 1.00 88.75 411 ASP A O 1
ATOM 3219 N N . PHE A 1 412 ? 14.496 -1.036 -33.839 1.00 91.19 412 PHE A N 1
ATOM 3220 C CA . PHE A 1 412 ? 13.734 -0.583 -32.672 1.00 91.19 412 PHE A CA 1
ATOM 3221 C C . PHE A 1 412 ? 12.322 -0.113 -33.048 1.00 91.19 412 PHE A C 1
ATOM 3223 O O . PHE A 1 412 ? 11.346 -0.518 -32.416 1.00 91.19 412 PHE A O 1
ATOM 3230 N N . LEU A 1 413 ? 12.188 0.716 -34.089 1.00 90.12 413 LEU A N 1
ATOM 3231 C CA . LEU A 1 413 ? 10.882 1.208 -34.536 1.00 90.12 413 LEU A CA 1
ATOM 3232 C C . LEU A 1 413 ? 9.995 0.083 -35.081 1.00 90.12 413 LEU A C 1
ATOM 3234 O O . LEU A 1 413 ? 8.796 0.057 -34.799 1.00 90.12 413 LEU A O 1
ATOM 3238 N N . ASN A 1 414 ? 10.577 -0.879 -35.792 1.00 89.69 414 ASN A N 1
ATOM 3239 C CA . ASN A 1 414 ? 9.874 -2.070 -36.255 1.00 89.69 414 ASN A CA 1
ATOM 3240 C C . ASN A 1 414 ? 9.366 -2.920 -35.082 1.00 89.69 414 ASN A C 1
ATOM 3242 O O . ASN A 1 414 ? 8.203 -3.329 -35.087 1.00 89.69 414 ASN A O 1
ATOM 3246 N N . ALA A 1 415 ? 10.176 -3.115 -34.040 1.00 89.00 415 ALA A N 1
ATOM 3247 C CA . ALA A 1 415 ? 9.740 -3.796 -32.825 1.00 89.00 415 ALA A CA 1
ATOM 3248 C C . ALA A 1 415 ? 8.641 -3.006 -32.083 1.00 89.00 415 ALA A C 1
ATOM 3250 O O . ALA A 1 415 ? 7.647 -3.584 -31.639 1.00 89.00 415 ALA A O 1
ATOM 3251 N N . CYS A 1 416 ? 8.742 -1.676 -31.996 1.00 88.75 416 CYS A N 1
ATOM 3252 C CA . CYS A 1 416 ? 7.672 -0.841 -31.441 1.00 88.75 416 CYS A CA 1
ATOM 3253 C C . CYS A 1 416 ? 6.358 -0.972 -32.229 1.00 88.75 416 CYS A C 1
ATOM 3255 O O . CYS A 1 416 ? 5.291 -1.057 -31.616 1.00 88.75 416 CYS A O 1
ATOM 3257 N N . ALA A 1 417 ? 6.422 -1.031 -33.562 1.00 88.00 417 ALA A N 1
ATOM 3258 C CA . ALA A 1 417 ? 5.254 -1.262 -34.410 1.00 88.00 417 ALA A CA 1
ATOM 3259 C C . ALA A 1 417 ? 4.659 -2.665 -34.194 1.00 88.00 417 ALA A C 1
ATOM 3261 O O . ALA A 1 417 ? 3.442 -2.807 -34.072 1.00 88.00 417 ALA A O 1
ATOM 3262 N N . LEU A 1 418 ? 5.509 -3.688 -34.057 1.00 87.25 418 LEU A N 1
ATOM 3263 C CA . LEU A 1 418 ? 5.103 -5.068 -33.770 1.00 87.25 418 LEU A CA 1
ATOM 3264 C C . LEU A 1 418 ? 4.328 -5.193 -32.445 1.00 87.25 418 LEU A C 1
ATOM 3266 O O . LEU A 1 418 ? 3.358 -5.948 -32.356 1.00 87.25 418 LEU A O 1
ATOM 3270 N N . HIS A 1 419 ? 4.734 -4.442 -31.416 1.00 86.00 419 HIS A N 1
ATOM 3271 C CA . HIS A 1 419 ? 4.068 -4.422 -30.104 1.00 86.00 419 HIS A CA 1
ATOM 3272 C C . HIS A 1 419 ? 2.902 -3.422 -30.011 1.00 86.00 419 HIS A C 1
ATOM 3274 O O . HIS A 1 419 ? 2.271 -3.330 -28.958 1.00 86.00 419 HIS A O 1
ATOM 3280 N N . GLY A 1 420 ? 2.563 -2.731 -31.106 1.00 82.56 420 GLY A N 1
ATOM 3281 C CA . GLY A 1 420 ? 1.391 -1.854 -31.201 1.00 82.56 420 GLY A CA 1
ATOM 3282 C C . GLY A 1 420 ? 1.575 -0.451 -30.615 1.00 82.56 420 GLY A C 1
ATOM 3283 O O . GLY A 1 420 ? 0.584 0.231 -30.368 1.00 82.56 420 GLY A O 1
ATOM 3284 N N . HIS A 1 421 ? 2.818 -0.013 -30.395 1.00 83.44 421 HIS A N 1
ATOM 3285 C CA . HIS A 1 421 ? 3.128 1.319 -29.852 1.00 83.44 421 HIS A CA 1
ATOM 3286 C C . HIS A 1 421 ? 3.026 2.436 -30.888 1.00 83.44 421 HIS A C 1
ATOM 3288 O O . HIS A 1 421 ? 2.718 3.573 -30.536 1.00 83.44 421 HIS A O 1
ATOM 3294 N N . ILE A 1 422 ? 3.310 2.110 -32.151 1.00 86.56 422 ILE A N 1
ATOM 3295 C CA . ILE A 1 422 ? 3.295 3.025 -33.297 1.00 86.56 422 ILE A CA 1
ATOM 3296 C C . ILE A 1 422 ? 2.744 2.320 -34.538 1.00 86.56 422 ILE A C 1
ATOM 3298 O O . ILE A 1 422 ? 2.745 1.093 -34.626 1.00 86.56 422 ILE A O 1
ATOM 3302 N N . THR A 1 423 ? 2.292 3.097 -35.521 1.00 84.88 423 THR A N 1
ATOM 3303 C CA . THR A 1 423 ? 1.861 2.556 -36.818 1.00 84.88 423 THR A CA 1
ATOM 3304 C C . THR A 1 423 ? 3.042 2.386 -37.773 1.00 84.88 423 THR A C 1
ATOM 3306 O O . THR A 1 423 ? 4.045 3.089 -37.659 1.00 84.88 423 THR A O 1
ATOM 3309 N N . THR A 1 424 ? 2.908 1.518 -38.779 1.00 81.06 424 THR A N 1
ATOM 3310 C CA . THR A 1 424 ? 3.907 1.384 -39.857 1.00 81.06 424 THR A CA 1
ATOM 3311 C C . THR A 1 424 ? 4.123 2.692 -40.618 1.00 81.06 424 THR A C 1
ATOM 3313 O O . THR A 1 424 ? 5.253 3.008 -40.972 1.00 81.06 424 THR A O 1
ATOM 3316 N N . SER A 1 425 ? 3.078 3.509 -40.793 1.00 81.31 425 SER A N 1
ATOM 3317 C CA . SER A 1 425 ? 3.208 4.853 -41.372 1.00 81.31 425 SER A CA 1
ATOM 3318 C C . SER A 1 425 ? 4.025 5.810 -40.500 1.00 81.31 425 SER A C 1
ATOM 3320 O O . SER A 1 425 ? 4.749 6.652 -41.027 1.00 81.31 425 SER A O 1
ATOM 3322 N N . THR A 1 426 ? 3.946 5.680 -39.172 1.00 83.06 426 THR A N 1
ATOM 3323 C CA . THR A 1 426 ? 4.753 6.482 -38.242 1.00 83.06 426 THR A CA 1
ATOM 3324 C C . THR A 1 426 ? 6.237 6.104 -38.339 1.00 83.06 426 THR A C 1
ATOM 3326 O O . THR A 1 426 ? 7.089 6.981 -38.222 1.00 83.06 426 THR A O 1
ATOM 3329 N N . VAL A 1 427 ? 6.568 4.833 -38.608 1.00 83.81 427 VAL A N 1
ATOM 3330 C CA . VAL A 1 427 ? 7.964 4.375 -38.773 1.00 83.81 427 VAL A CA 1
ATOM 3331 C C . VAL A 1 427 ? 8.663 5.134 -39.903 1.00 83.81 427 VAL A C 1
ATOM 3333 O O . VAL A 1 427 ? 9.726 5.711 -39.680 1.00 83.81 427 VAL A O 1
ATOM 3336 N N . GLU A 1 428 ? 8.042 5.211 -41.084 1.00 82.94 428 GLU A N 1
ATOM 3337 C CA . GLU A 1 428 ? 8.591 5.943 -42.238 1.00 82.94 428 GLU A CA 1
ATOM 3338 C C . GLU A 1 428 ? 8.798 7.433 -41.919 1.00 82.94 428 GLU A C 1
ATOM 3340 O O . GLU A 1 428 ? 9.829 8.021 -42.251 1.00 82.94 428 GLU A O 1
ATOM 3345 N N . GLN A 1 429 ? 7.840 8.044 -41.213 1.00 82.75 429 GLN A N 1
ATOM 3346 C CA . GLN A 1 429 ? 7.921 9.451 -40.815 1.00 82.75 429 GLN A CA 1
ATOM 3347 C C . GLN A 1 429 ? 9.046 9.727 -39.810 1.00 82.75 429 GLN A C 1
ATOM 3349 O O . GLN A 1 429 ? 9.681 10.779 -39.885 1.00 82.75 429 GLN A O 1
ATOM 3354 N N . LEU A 1 430 ? 9.283 8.816 -38.862 1.00 83.38 430 LEU A N 1
ATOM 3355 C CA . LEU A 1 430 ? 10.301 8.972 -37.817 1.00 83.38 430 LEU A CA 1
ATOM 3356 C C . LEU A 1 430 ? 11.720 8.658 -38.307 1.00 83.38 430 LEU A C 1
ATOM 3358 O O . LEU A 1 430 ? 12.686 9.216 -37.777 1.00 83.38 430 LEU A O 1
ATOM 3362 N N . LEU A 1 431 ? 11.858 7.780 -39.302 1.00 81.94 431 LEU A N 1
ATOM 3363 C CA . LEU A 1 431 ? 13.137 7.513 -39.961 1.00 81.94 431 LEU A CA 1
ATOM 3364 C C . LEU A 1 431 ? 13.514 8.632 -40.939 1.00 81.94 431 LEU A C 1
ATOM 3366 O O . LEU A 1 431 ? 14.690 8.971 -41.047 1.00 81.94 431 LEU A O 1
ATOM 3370 N N . GLY A 1 432 ? 12.528 9.239 -41.608 1.00 76.69 432 GLY A N 1
ATOM 3371 C CA . GLY A 1 432 ? 12.760 10.252 -42.644 1.00 76.69 432 GLY A CA 1
ATOM 3372 C C . GLY A 1 432 ? 13.232 9.668 -43.983 1.00 76.69 432 GLY A C 1
ATOM 3373 O O . GLY A 1 432 ? 13.524 10.421 -44.910 1.00 76.69 432 GLY A O 1
ATOM 3374 N N . GLU A 1 433 ? 13.277 8.340 -44.094 1.00 78.44 433 GLU A N 1
ATOM 3375 C CA . GLU A 1 433 ? 13.635 7.564 -45.281 1.00 78.44 433 GLU A CA 1
ATOM 3376 C C . GLU A 1 433 ? 12.766 6.298 -45.360 1.00 78.44 433 GLU A C 1
ATOM 3378 O O . GLU A 1 433 ? 12.119 5.917 -44.381 1.00 78.44 433 GLU A O 1
ATOM 3383 N N . GLN A 1 434 ? 12.719 5.653 -46.531 1.00 73.88 434 GLN A N 1
ATOM 3384 C CA . GLN A 1 434 ? 11.984 4.395 -46.664 1.00 73.88 434 GLN A CA 1
ATOM 3385 C C . GLN A 1 434 ? 12.734 3.270 -45.934 1.00 73.88 434 GLN A C 1
ATOM 3387 O O . GLN A 1 434 ? 13.900 3.030 -46.260 1.00 73.88 434 GLN A O 1
ATOM 3392 N N . PRO A 1 435 ? 12.091 2.570 -44.978 1.00 73.75 435 PRO A N 1
ATOM 3393 C CA . PRO A 1 435 ? 12.713 1.464 -44.270 1.00 73.75 435 PRO A CA 1
ATOM 3394 C C . PRO A 1 435 ? 13.016 0.327 -45.243 1.00 73.75 435 PRO A C 1
ATOM 3396 O O . PRO A 1 435 ? 12.214 -0.007 -46.117 1.00 73.75 435 PRO A O 1
ATOM 3399 N N . ILE A 1 436 ? 14.176 -0.296 -45.073 1.00 72.94 436 ILE A N 1
ATOM 3400 C CA . ILE A 1 436 ? 14.630 -1.383 -45.956 1.00 72.94 436 ILE A CA 1
ATOM 3401 C C . ILE A 1 436 ? 13.902 -2.683 -45.646 1.00 72.94 436 ILE A C 1
ATOM 3403 O O . ILE A 1 436 ? 13.676 -3.506 -46.533 1.00 72.94 436 ILE A O 1
ATOM 3407 N N . GLN A 1 437 ? 13.530 -2.861 -44.382 1.00 76.06 437 GLN A N 1
ATOM 3408 C CA . GLN A 1 437 ? 12.748 -3.988 -43.907 1.00 76.06 437 GLN A CA 1
ATOM 3409 C C . GLN A 1 437 ? 11.598 -3.449 -43.061 1.00 76.06 437 GLN A C 1
ATOM 3411 O O . GLN A 1 437 ? 11.802 -2.607 -42.186 1.00 76.06 437 GLN A O 1
ATOM 3416 N N . GLY A 1 438 ? 10.384 -3.914 -43.350 1.00 70.06 438 GLY A N 1
ATOM 3417 C CA . GLY A 1 438 ? 9.220 -3.639 -42.513 1.00 70.06 438 GLY A CA 1
ATOM 3418 C C . GLY A 1 438 ? 9.231 -4.481 -41.233 1.00 70.06 438 GLY A C 1
ATOM 3419 O O . GLY A 1 438 ? 10.051 -5.394 -41.106 1.00 70.06 438 GLY A O 1
ATOM 3420 N N . PRO A 1 439 ? 8.310 -4.215 -40.292 1.00 74.06 439 PRO A N 1
ATOM 3421 C CA . PRO A 1 439 ? 8.176 -5.038 -39.099 1.00 74.06 439 PRO A CA 1
ATOM 3422 C C . PRO A 1 439 ? 7.825 -6.494 -39.459 1.00 74.06 439 PRO A C 1
ATOM 3424 O O . PRO A 1 439 ? 7.191 -6.734 -40.494 1.00 74.06 439 PRO A O 1
ATOM 3427 N N . PRO A 1 440 ? 8.195 -7.470 -38.608 1.00 77.19 440 PRO A N 1
ATOM 3428 C CA . PRO A 1 440 ? 7.850 -8.873 -38.814 1.00 77.19 440 PRO A CA 1
ATOM 3429 C C . PRO A 1 440 ? 6.349 -9.088 -39.021 1.00 77.19 440 PRO A C 1
ATOM 3431 O O . PRO A 1 440 ? 5.514 -8.420 -38.413 1.00 77.19 440 PRO A O 1
ATOM 3434 N N . ALA A 1 441 ? 5.996 -10.070 -39.855 1.00 70.81 441 ALA A N 1
ATOM 3435 C CA . ALA A 1 441 ? 4.607 -10.335 -40.233 1.00 70.81 441 ALA A CA 1
ATOM 3436 C C . ALA A 1 441 ? 3.727 -10.827 -39.068 1.00 70.81 441 ALA A C 1
ATOM 3438 O O . ALA A 1 441 ? 2.505 -10.682 -39.114 1.00 70.81 441 ALA A O 1
ATOM 3439 N N . SER A 1 442 ? 4.326 -11.420 -38.033 1.00 75.81 442 SER A N 1
ATOM 3440 C CA . SER A 1 442 ? 3.603 -11.942 -36.877 1.00 75.81 442 SER A CA 1
ATOM 3441 C C . SER A 1 442 ? 4.343 -11.669 -35.578 1.00 75.81 442 SER A C 1
ATOM 3443 O O . SER A 1 442 ? 5.517 -12.009 -35.442 1.00 75.81 442 SER A O 1
ATOM 3445 N N . ARG A 1 443 ? 3.614 -11.131 -34.598 1.00 82.69 443 ARG A N 1
ATOM 3446 C CA . ARG A 1 443 ? 4.047 -11.094 -33.202 1.00 82.69 443 ARG A CA 1
ATOM 3447 C C . ARG A 1 443 ? 3.882 -12.482 -32.603 1.00 82.69 443 ARG A C 1
ATOM 3449 O O . ARG A 1 443 ? 2.786 -13.045 -32.642 1.00 82.69 443 ARG A O 1
ATOM 3456 N N . TYR A 1 444 ? 4.943 -13.019 -32.021 1.00 82.81 444 TYR A N 1
ATOM 3457 C CA . TYR A 1 444 ? 4.859 -14.304 -31.352 1.00 82.81 444 TYR A CA 1
ATOM 3458 C C . TYR A 1 444 ? 4.291 -14.189 -29.942 1.00 82.81 444 TYR A C 1
ATOM 3460 O O . TYR A 1 444 ? 4.672 -13.337 -29.141 1.00 82.81 444 TYR A O 1
ATOM 3468 N N . GLU A 1 445 ? 3.401 -15.123 -29.621 1.00 80.06 445 GLU A N 1
ATOM 3469 C CA . GLU A 1 445 ? 2.897 -15.319 -28.271 1.00 80.06 445 GLU A CA 1
ATOM 3470 C C . GLU A 1 445 ? 3.562 -16.538 -27.639 1.00 80.06 445 GLU A C 1
ATOM 3472 O O . GLU A 1 445 ? 3.575 -17.630 -28.216 1.00 80.06 445 GLU A O 1
ATOM 3477 N N . LYS A 1 446 ? 4.053 -16.367 -26.406 1.00 80.06 446 LYS A N 1
ATOM 3478 C CA . LYS A 1 446 ? 4.741 -17.418 -25.644 1.00 80.06 446 LYS A CA 1
ATOM 3479 C C . LYS A 1 446 ? 3.952 -18.736 -25.611 1.00 80.06 446 LYS A C 1
ATOM 3481 O O . LYS A 1 446 ? 4.534 -19.797 -25.802 1.00 80.06 446 LYS A O 1
ATOM 3486 N N . LYS A 1 447 ? 2.631 -18.676 -25.387 1.00 80.94 447 LYS A N 1
ATOM 3487 C CA . LYS A 1 447 ? 1.760 -19.865 -25.287 1.00 80.94 447 LYS A CA 1
ATOM 3488 C C . LYS A 1 447 ? 1.725 -20.658 -26.594 1.00 80.94 447 LYS A C 1
ATOM 3490 O O . LYS A 1 447 ? 1.945 -21.864 -26.590 1.00 80.94 447 LYS A O 1
ATOM 3495 N N . THR A 1 448 ? 1.515 -19.963 -27.705 1.00 82.50 448 THR A N 1
ATOM 3496 C CA . THR A 1 448 ? 1.443 -20.560 -29.040 1.00 82.50 448 THR A CA 1
ATOM 34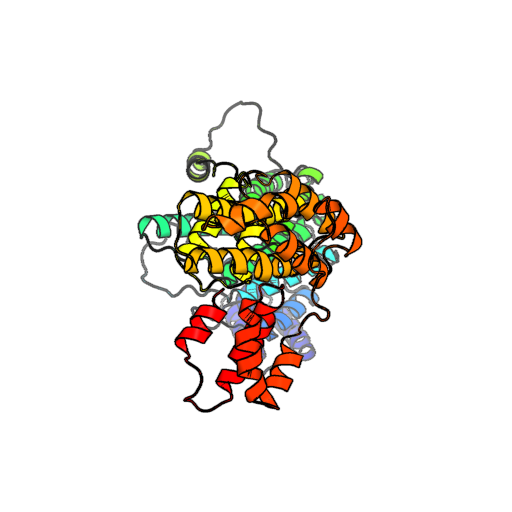97 C C . THR A 1 448 ? 2.785 -21.158 -29.452 1.00 82.50 448 THR A C 1
ATOM 3499 O O . THR A 1 448 ? 2.831 -22.268 -29.978 1.00 82.50 448 THR A O 1
ATOM 3502 N N . LEU A 1 449 ? 3.893 -20.465 -29.171 1.00 80.62 449 LEU A N 1
ATOM 3503 C CA . LEU A 1 449 ? 5.234 -20.996 -29.422 1.00 80.62 449 LEU A CA 1
ATOM 3504 C C . LEU A 1 449 ? 5.534 -22.226 -28.563 1.00 80.62 449 LEU A C 1
ATOM 3506 O O . LEU A 1 449 ? 6.071 -23.208 -29.068 1.00 80.62 449 LEU A O 1
ATOM 3510 N N . PHE A 1 450 ? 5.144 -22.213 -27.289 1.00 80.94 450 PHE A N 1
ATOM 3511 C CA . PHE A 1 450 ? 5.340 -23.348 -26.392 1.00 80.94 450 PHE A CA 1
ATOM 3512 C C . PHE A 1 450 ? 4.613 -24.606 -26.890 1.00 80.94 450 PHE A C 1
ATOM 3514 O O . PHE A 1 450 ? 5.199 -25.690 -26.924 1.00 80.94 450 PHE A O 1
ATOM 3521 N N . GLU A 1 451 ? 3.369 -24.468 -27.355 1.00 80.44 451 GLU A N 1
ATOM 3522 C CA . GLU A 1 451 ? 2.618 -25.573 -27.963 1.00 80.44 451 GLU A CA 1
ATOM 3523 C C . GLU A 1 451 ? 3.295 -26.106 -29.236 1.00 80.44 451 GLU A C 1
ATOM 3525 O O . GLU A 1 451 ? 3.357 -27.321 -29.447 1.00 80.44 451 GLU A O 1
ATOM 3530 N N . GLN A 1 452 ? 3.869 -25.221 -30.055 1.00 79.75 452 GLN A N 1
ATOM 3531 C CA . GLN A 1 452 ? 4.606 -25.609 -31.259 1.00 79.75 452 GLN A CA 1
ATOM 3532 C C . GLN A 1 452 ? 5.932 -26.314 -30.948 1.00 79.75 452 GLN A C 1
ATOM 3534 O O . GLN A 1 452 ? 6.242 -27.313 -31.599 1.00 79.75 452 GLN A O 1
ATOM 3539 N N . CYS A 1 453 ? 6.670 -25.854 -29.935 1.00 77.88 453 CYS A N 1
ATOM 3540 C CA . CYS A 1 453 ? 7.890 -26.502 -29.446 1.00 77.88 453 CYS A CA 1
ATOM 3541 C C . CYS A 1 453 ? 7.595 -27.881 -28.839 1.00 77.88 453 CYS A C 1
ATOM 3543 O O . CYS A 1 453 ? 8.363 -28.821 -29.030 1.00 77.88 453 CYS A O 1
ATOM 3545 N N . LYS A 1 454 ? 6.455 -28.032 -28.150 1.00 75.62 454 LYS A N 1
ATOM 3546 C CA . LYS A 1 454 ? 5.996 -29.324 -27.618 1.00 75.62 454 LYS A CA 1
ATOM 3547 C C . LYS A 1 454 ? 5.632 -30.314 -28.730 1.00 75.62 454 LYS A C 1
ATOM 3549 O O . LYS A 1 454 ? 5.829 -31.515 -28.563 1.00 75.62 454 LYS A O 1
ATOM 3554 N N . GLY A 1 455 ? 5.082 -29.819 -29.840 1.00 74.12 455 GLY A N 1
ATOM 3555 C CA . GLY A 1 455 ? 4.655 -30.635 -30.978 1.00 74.12 455 GLY A CA 1
ATOM 3556 C C . GLY A 1 455 ? 5.769 -31.010 -31.962 1.00 74.12 455 GLY A C 1
ATOM 3557 O O . GLY A 1 455 ? 5.634 -32.017 -32.653 1.00 74.12 455 GLY A O 1
ATOM 3558 N N . ASN A 1 456 ? 6.850 -30.226 -32.053 1.00 76.62 456 ASN A N 1
ATOM 3559 C CA . ASN A 1 456 ? 7.961 -30.486 -32.970 1.00 76.62 456 ASN A CA 1
ATOM 3560 C C . ASN A 1 456 ? 9.285 -29.912 -32.434 1.00 76.62 456 ASN A C 1
ATOM 3562 O O . ASN A 1 456 ? 9.471 -28.697 -32.391 1.00 76.62 456 ASN A O 1
ATOM 3566 N N . PHE A 1 457 ? 10.223 -30.795 -32.086 1.00 70.25 457 PHE A N 1
ATOM 3567 C CA . PHE A 1 457 ? 11.525 -30.420 -31.532 1.00 70.25 457 PHE A CA 1
ATOM 3568 C C . PHE A 1 457 ? 12.433 -29.695 -32.539 1.00 70.25 457 PHE A C 1
ATOM 3570 O O . PHE A 1 457 ? 13.178 -28.805 -32.141 1.00 70.25 457 PHE A O 1
ATOM 3577 N N . ASP A 1 458 ? 12.335 -29.981 -33.841 1.00 74.50 458 ASP A N 1
ATOM 3578 C CA . ASP A 1 458 ? 13.161 -29.310 -34.861 1.00 74.50 458 ASP A CA 1
ATOM 3579 C C . ASP A 1 458 ? 12.862 -27.805 -34.941 1.00 74.50 458 ASP A C 1
ATOM 3581 O O . ASP A 1 458 ? 13.732 -27.002 -35.283 1.00 74.50 458 ASP A O 1
ATOM 3585 N N . LYS A 1 459 ? 11.648 -27.399 -34.541 1.00 74.75 459 LYS A N 1
ATOM 3586 C CA . LYS A 1 459 ? 11.279 -25.984 -34.425 1.00 74.75 459 LYS A CA 1
ATOM 3587 C C . LYS A 1 459 ? 12.031 -25.266 -33.308 1.00 74.75 459 LYS A C 1
ATOM 3589 O O . LYS A 1 459 ? 12.233 -24.066 -33.414 1.00 74.75 459 LYS A O 1
ATOM 3594 N N . VAL A 1 460 ? 12.469 -25.972 -32.262 1.00 72.75 460 VAL A N 1
ATOM 3595 C CA . VAL A 1 460 ? 13.225 -25.366 -31.155 1.00 72.75 460 VAL A CA 1
ATOM 3596 C C . VAL A 1 460 ? 14.550 -24.802 -31.662 1.00 72.75 460 VAL A C 1
ATOM 3598 O O . VAL A 1 460 ? 14.879 -23.670 -31.333 1.00 72.75 460 VAL A O 1
ATOM 3601 N N . ASN A 1 461 ? 15.273 -25.540 -32.510 1.00 73.56 461 ASN A N 1
ATOM 3602 C CA . ASN A 1 461 ? 16.525 -25.057 -33.101 1.00 73.56 461 ASN A CA 1
ATOM 3603 C C . ASN A 1 461 ? 16.285 -23.883 -34.060 1.00 73.56 461 ASN A C 1
ATOM 3605 O O . ASN A 1 461 ? 16.989 -22.885 -33.975 1.00 73.56 461 ASN A O 1
ATOM 3609 N N . ALA A 1 462 ? 15.239 -23.955 -34.890 1.00 80.12 462 ALA A N 1
ATOM 3610 C CA . ALA A 1 462 ? 14.869 -22.849 -35.775 1.00 80.12 462 ALA A CA 1
ATOM 3611 C C . ALA A 1 462 ? 14.533 -21.563 -34.995 1.00 80.12 462 ALA A C 1
ATOM 3613 O O . ALA A 1 462 ? 14.966 -20.481 -35.378 1.00 80.12 462 ALA A O 1
ATOM 3614 N N . TYR A 1 463 ? 13.821 -21.678 -33.869 1.00 78.69 463 TYR A N 1
ATOM 3615 C CA . TYR A 1 463 ? 13.526 -20.536 -33.003 1.00 78.69 463 TYR A CA 1
ATOM 3616 C C . TYR A 1 463 ? 14.763 -20.015 -32.257 1.00 78.69 463 TYR A C 1
ATOM 3618 O O . TYR A 1 463 ? 14.872 -18.814 -32.025 1.00 78.69 463 TYR A O 1
ATOM 3626 N N . ILE A 1 464 ? 15.710 -20.884 -31.891 1.00 74.75 464 ILE A N 1
ATOM 3627 C CA . ILE A 1 464 ? 16.989 -20.457 -31.301 1.00 74.75 464 ILE A CA 1
ATOM 3628 C C . ILE A 1 464 ? 17.790 -19.610 -32.296 1.00 74.75 464 ILE A C 1
ATOM 3630 O O . ILE A 1 464 ? 18.381 -18.617 -31.877 1.00 74.75 464 ILE A O 1
ATOM 3634 N N . ASP A 1 465 ? 17.783 -19.974 -33.578 1.00 78.56 465 ASP A N 1
ATOM 3635 C CA . ASP A 1 465 ? 18.434 -19.189 -34.631 1.00 78.56 465 ASP A CA 1
ATOM 3636 C C . ASP A 1 465 ? 17.687 -17.864 -34.882 1.00 78.56 465 ASP A C 1
ATOM 3638 O O . ASP A 1 465 ? 18.307 -16.819 -35.058 1.00 78.56 465 ASP A O 1
ATOM 3642 N N . GLU A 1 466 ? 16.350 -17.876 -34.824 1.00 79.94 466 GLU A N 1
ATOM 3643 C CA . GLU A 1 466 ? 15.507 -16.685 -35.010 1.00 79.94 466 GLU A CA 1
ATOM 3644 C C . GLU A 1 466 ? 15.653 -15.649 -33.880 1.00 79.94 466 GLU A C 1
ATOM 3646 O O . GLU A 1 466 ? 15.437 -14.458 -34.089 1.00 79.94 466 GLU A O 1
ATOM 3651 N N . MET A 1 467 ? 16.077 -16.071 -32.689 1.00 73.38 467 MET A N 1
ATOM 3652 C CA . MET A 1 467 ? 16.327 -15.184 -31.547 1.00 73.38 467 MET A CA 1
ATOM 3653 C C . MET A 1 467 ? 17.422 -14.140 -31.821 1.00 73.38 467 MET A C 1
ATOM 3655 O O . MET A 1 467 ? 17.399 -13.058 -31.230 1.00 73.38 467 MET A O 1
ATOM 3659 N N . ASP A 1 468 ? 18.351 -14.442 -32.731 1.00 75.69 468 ASP A N 1
ATOM 3660 C CA . ASP A 1 468 ? 19.452 -13.548 -33.092 1.00 75.69 468 ASP A CA 1
ATOM 3661 C C . ASP A 1 468 ? 19.015 -12.462 -34.111 1.00 75.69 468 ASP A C 1
ATOM 3663 O O . ASP A 1 468 ? 19.794 -11.557 -34.411 1.00 75.69 468 ASP A O 1
ATOM 3667 N N . ASN A 1 469 ? 17.759 -12.491 -34.592 1.00 78.50 469 ASN A N 1
ATOM 3668 C CA . ASN A 1 469 ? 17.232 -11.561 -35.605 1.00 78.50 469 ASN A CA 1
ATOM 3669 C C . ASN A 1 469 ? 16.865 -10.165 -35.076 1.00 78.50 469 ASN A C 1
ATOM 3671 O O . ASN A 1 469 ? 16.626 -9.275 -35.886 1.00 78.50 469 ASN A O 1
ATOM 3675 N N . LEU A 1 470 ? 16.825 -9.961 -33.752 1.00 77.38 470 LEU A N 1
ATOM 3676 C CA . LEU A 1 470 ? 16.572 -8.652 -33.125 1.00 77.38 470 LEU A CA 1
ATOM 3677 C C . LEU A 1 470 ? 15.317 -7.948 -33.673 1.00 77.38 470 LEU A C 1
ATOM 3679 O O . LEU A 1 470 ? 15.351 -6.783 -34.047 1.00 77.38 470 LEU A O 1
ATOM 3683 N N . ASP A 1 471 ? 14.202 -8.667 -33.727 1.00 80.31 471 ASP A N 1
ATOM 3684 C CA . ASP A 1 471 ? 12.984 -8.248 -34.427 1.00 80.31 471 ASP A CA 1
ATOM 3685 C C . ASP A 1 471 ? 11.819 -7.885 -33.480 1.00 80.31 471 ASP A C 1
ATOM 3687 O O . ASP A 1 471 ? 10.714 -7.562 -33.920 1.00 80.31 471 ASP A O 1
ATOM 3691 N N . GLY A 1 472 ? 12.053 -7.947 -32.165 1.00 80.31 472 GLY A N 1
ATOM 3692 C CA . GLY A 1 472 ? 11.051 -7.721 -31.125 1.00 80.31 472 GLY A CA 1
ATOM 3693 C C . GLY A 1 472 ? 10.376 -8.993 -30.599 1.00 80.31 472 GLY A C 1
ATOM 3694 O O . GLY A 1 472 ? 9.604 -8.898 -29.638 1.00 80.31 472 GLY A O 1
ATOM 3695 N N . ASN A 1 473 ? 10.651 -10.174 -31.171 1.00 84.38 473 ASN A N 1
ATOM 3696 C CA . ASN A 1 473 ? 10.041 -11.450 -30.769 1.00 84.38 473 ASN A CA 1
ATOM 3697 C C . ASN A 1 473 ? 10.917 -12.311 -29.844 1.00 84.38 473 ASN A C 1
ATOM 3699 O O . ASN A 1 473 ? 10.404 -13.258 -29.234 1.00 84.38 473 ASN A O 1
ATOM 3703 N N . ALA A 1 474 ? 12.208 -11.989 -29.697 1.00 82.62 474 ALA A N 1
ATOM 3704 C CA . ALA A 1 474 ? 13.171 -12.826 -28.974 1.00 82.62 474 ALA A CA 1
ATOM 3705 C C . ALA A 1 474 ? 12.711 -13.189 -27.549 1.00 82.62 474 ALA A C 1
ATOM 3707 O O . ALA A 1 474 ? 12.823 -14.342 -27.140 1.00 82.62 474 ALA A O 1
ATOM 3708 N N . GLY A 1 475 ? 12.090 -12.257 -26.815 1.00 77.75 475 GLY A N 1
ATOM 3709 C CA . GLY A 1 475 ? 11.597 -12.518 -25.456 1.00 77.75 475 GLY A CA 1
ATOM 3710 C C . GLY A 1 475 ? 10.492 -13.586 -25.381 1.00 77.75 475 GLY A C 1
ATOM 3711 O O . GLY A 1 475 ? 10.470 -14.403 -24.456 1.00 77.75 475 GLY A O 1
ATOM 3712 N N . ALA A 1 476 ? 9.587 -13.631 -26.366 1.00 80.25 476 ALA A N 1
ATOM 3713 C CA . ALA A 1 476 ? 8.535 -14.649 -26.432 1.00 80.25 476 ALA A CA 1
ATOM 3714 C C . ALA A 1 476 ? 9.111 -16.029 -26.783 1.00 80.25 476 ALA A C 1
ATOM 3716 O O . ALA A 1 476 ? 8.702 -17.035 -26.194 1.00 80.25 476 ALA A O 1
ATOM 3717 N N . ILE A 1 477 ? 10.088 -16.056 -27.697 1.00 81.06 477 ILE A N 1
ATOM 3718 C CA . ILE A 1 477 ? 10.831 -17.254 -28.099 1.00 81.06 477 ILE A CA 1
ATOM 3719 C C . ILE A 1 477 ? 11.593 -17.836 -26.910 1.00 81.06 477 ILE A C 1
ATOM 3721 O O . ILE A 1 477 ? 11.389 -18.996 -26.556 1.00 81.06 477 ILE A O 1
ATOM 3725 N N . VAL A 1 478 ? 12.400 -17.013 -26.242 1.00 77.06 478 VAL A N 1
ATOM 3726 C CA . VAL A 1 478 ? 13.145 -17.362 -25.029 1.00 77.06 478 VAL A CA 1
ATOM 3727 C C . VAL A 1 478 ? 12.232 -17.987 -23.983 1.00 77.06 478 VAL A C 1
ATOM 3729 O O . VAL A 1 478 ? 12.533 -19.061 -23.456 1.00 77.06 478 VAL A O 1
ATOM 3732 N N . GLY A 1 479 ? 11.107 -17.332 -23.683 1.00 75.06 479 GLY A N 1
ATOM 3733 C CA . GLY A 1 479 ? 10.170 -17.810 -22.674 1.00 75.06 479 GLY A CA 1
ATOM 3734 C C . GLY A 1 479 ? 9.590 -19.176 -23.035 1.00 75.06 479 GLY A C 1
ATOM 3735 O O . GLY A 1 479 ? 9.485 -20.043 -22.168 1.00 75.06 479 GLY A O 1
ATOM 3736 N N . ALA A 1 480 ? 9.232 -19.379 -24.304 1.00 78.06 480 ALA A N 1
ATOM 3737 C CA . ALA A 1 480 ? 8.670 -20.633 -24.793 1.00 78.06 480 ALA A CA 1
ATOM 3738 C C . ALA A 1 480 ? 9.706 -21.766 -24.832 1.00 78.06 480 ALA A C 1
ATOM 3740 O O . ALA A 1 480 ? 9.406 -22.879 -24.404 1.00 78.06 480 ALA A O 1
ATOM 3741 N N . VAL A 1 481 ? 10.926 -21.492 -25.301 1.00 76.25 481 VAL A N 1
ATOM 3742 C CA . VAL A 1 481 ? 12.013 -22.479 -25.381 1.00 76.25 481 VAL A CA 1
ATOM 3743 C C . VAL A 1 481 ? 12.513 -22.859 -23.989 1.00 76.25 481 VAL A C 1
ATOM 3745 O O . VAL A 1 481 ? 12.723 -24.041 -23.726 1.00 76.25 481 VAL A O 1
ATOM 3748 N N . THR A 1 482 ? 12.633 -21.899 -23.069 1.00 74.75 482 THR A N 1
ATOM 3749 C CA . THR A 1 482 ? 13.015 -22.173 -21.674 1.00 74.75 482 THR A CA 1
ATOM 3750 C C . THR A 1 482 ? 11.979 -23.072 -21.003 1.00 74.75 482 THR A C 1
ATOM 3752 O O . THR A 1 482 ? 12.338 -24.095 -20.425 1.00 74.75 482 THR A O 1
ATOM 3755 N N . GLU A 1 483 ? 10.687 -22.765 -21.144 1.00 74.69 483 GLU A N 1
ATOM 3756 C CA . GLU A 1 483 ? 9.616 -23.603 -20.594 1.00 74.69 483 GLU A CA 1
ATOM 3757 C C . GLU A 1 483 ? 9.596 -24.993 -21.252 1.00 74.69 483 GLU A C 1
ATOM 3759 O O . GLU A 1 483 ? 9.552 -26.006 -20.557 1.00 74.69 483 GLU A O 1
ATOM 3764 N N . ALA A 1 484 ? 9.742 -25.072 -22.578 1.00 70.88 484 ALA A N 1
ATOM 3765 C CA . ALA A 1 484 ? 9.815 -26.338 -23.308 1.00 70.88 484 ALA A CA 1
ATOM 3766 C C . ALA A 1 484 ? 11.022 -27.189 -22.878 1.00 70.88 484 ALA A C 1
ATOM 3768 O O . ALA A 1 484 ? 10.888 -28.398 -22.702 1.00 70.88 484 ALA A O 1
ATOM 3769 N N . SER A 1 485 ? 12.178 -26.569 -22.627 1.00 66.88 485 SER A N 1
ATOM 3770 C CA . SER A 1 485 ? 13.397 -27.264 -22.196 1.00 66.88 485 SER A CA 1
ATOM 3771 C C . SER A 1 485 ? 13.260 -27.948 -20.829 1.00 66.88 485 SER A C 1
ATOM 3773 O O . SER A 1 485 ? 13.887 -28.980 -20.610 1.00 66.88 485 SER A O 1
ATOM 3775 N N . THR A 1 486 ? 12.377 -27.461 -19.946 1.00 68.06 486 THR A N 1
ATOM 3776 C CA . THR A 1 486 ? 12.064 -28.143 -18.672 1.00 68.06 486 THR A CA 1
ATOM 3777 C C . THR A 1 486 ? 11.237 -29.422 -18.847 1.00 68.06 486 THR A C 1
ATOM 3779 O O . THR A 1 486 ? 11.212 -30.269 -17.955 1.00 68.06 486 THR A O 1
ATOM 3782 N N . HIS A 1 487 ? 10.583 -29.589 -20.001 1.00 64.56 487 HIS A N 1
ATOM 3783 C CA . HIS A 1 487 ? 9.729 -30.734 -20.315 1.00 64.56 487 HIS A CA 1
ATOM 3784 C C . HIS A 1 487 ? 10.429 -31.841 -21.124 1.00 64.56 487 HIS A C 1
ATOM 3786 O O . HIS A 1 487 ? 9.837 -32.909 -21.299 1.00 64.56 487 HIS A O 1
ATOM 3792 N N . PHE A 1 488 ? 11.669 -31.636 -21.586 1.00 61.03 488 PHE A N 1
ATOM 3793 C CA . PHE A 1 488 ? 12.429 -32.632 -22.350 1.00 61.03 488 PHE A CA 1
ATOM 3794 C C . PHE A 1 488 ? 13.628 -33.185 -21.548 1.00 61.03 488 PHE A C 1
ATOM 3796 O O . PHE A 1 488 ? 14.344 -32.415 -20.910 1.00 61.03 488 PHE A O 1
ATOM 3803 N N . PRO A 1 489 ? 13.898 -34.506 -21.572 1.00 47.16 489 PRO A N 1
ATOM 3804 C CA . PRO A 1 489 ? 15.084 -35.077 -20.933 1.00 47.16 489 PRO A CA 1
ATOM 3805 C C . PRO A 1 489 ? 16.371 -34.699 -21.695 1.00 47.16 489 PRO A C 1
ATOM 3807 O O . PRO A 1 489 ? 16.462 -34.889 -22.906 1.00 47.16 489 PRO A O 1
ATOM 3810 N N . ALA A 1 490 ? 17.370 -34.169 -20.978 1.00 43.56 490 ALA A N 1
ATOM 3811 C CA . ALA A 1 490 ? 18.691 -33.786 -21.498 1.00 43.56 490 ALA A CA 1
ATOM 3812 C C . ALA A 1 490 ? 19.385 -34.973 -22.202 1.00 43.56 490 ALA A C 1
ATOM 3814 O O . ALA A 1 490 ? 19.406 -36.064 -21.623 1.00 43.56 490 ALA A O 1
ATOM 3815 N N . PRO A 1 491 ? 19.976 -34.800 -23.409 1.00 47.38 491 PRO A N 1
ATOM 3816 C CA . PRO A 1 491 ? 21.154 -33.939 -23.564 1.00 47.38 491 PRO A CA 1
ATOM 3817 C C . PRO A 1 491 ? 21.330 -33.378 -24.997 1.00 47.38 491 PRO A C 1
ATOM 3819 O O . PRO A 1 491 ? 22.157 -33.878 -25.753 1.00 47.38 491 PRO A O 1
ATOM 3822 N N . LEU A 1 492 ? 20.563 -32.372 -25.422 1.00 46.09 492 LEU A N 1
ATOM 3823 C CA . LEU A 1 492 ? 20.726 -31.815 -26.786 1.00 46.09 492 LEU A CA 1
ATOM 3824 C C . LEU A 1 492 ? 20.720 -30.292 -26.863 1.00 46.09 492 LEU A C 1
ATOM 3826 O O . LEU A 1 492 ? 20.946 -29.721 -27.923 1.00 46.09 492 LEU A O 1
ATOM 3830 N N . VAL A 1 493 ? 20.508 -29.628 -25.737 1.00 49.66 493 VAL A N 1
ATOM 3831 C CA . VAL A 1 493 ? 20.365 -28.186 -25.688 1.00 49.66 493 VAL A CA 1
ATOM 3832 C C . VAL A 1 493 ? 21.404 -27.684 -24.706 1.00 49.66 493 VAL A C 1
ATOM 3834 O O . VAL A 1 493 ? 21.362 -28.043 -23.530 1.00 49.66 493 VAL A O 1
ATOM 3837 N N . ASN A 1 494 ? 22.394 -26.946 -25.206 1.00 47.78 494 ASN A N 1
ATOM 3838 C CA . ASN A 1 494 ? 23.486 -26.415 -24.401 1.00 47.78 494 ASN A CA 1
ATOM 3839 C C . ASN A 1 494 ? 22.886 -25.418 -23.397 1.00 47.78 494 ASN A C 1
ATOM 3841 O O . ASN A 1 494 ? 22.653 -24.255 -23.727 1.00 47.78 494 ASN A O 1
ATOM 3845 N N . ALA A 1 495 ? 22.528 -25.919 -22.212 1.00 43.78 495 ALA A N 1
ATOM 3846 C CA . ALA A 1 495 ? 21.709 -25.214 -21.234 1.00 43.78 495 ALA A CA 1
ATOM 3847 C C . ALA A 1 495 ? 22.339 -23.874 -20.843 1.00 43.78 495 ALA A C 1
ATOM 3849 O O . ALA A 1 495 ? 21.617 -22.905 -20.660 1.00 43.78 495 ALA A O 1
ATOM 3850 N N . ASP A 1 496 ? 23.670 -23.780 -20.837 1.00 38.22 496 ASP A N 1
ATOM 3851 C CA . ASP A 1 496 ? 24.392 -22.536 -20.566 1.00 38.22 496 ASP A CA 1
ATOM 3852 C C . ASP A 1 496 ? 24.237 -21.486 -21.675 1.00 38.22 496 ASP A C 1
ATOM 3854 O O . ASP A 1 496 ? 24.130 -20.297 -21.377 1.00 38.22 496 ASP A O 1
ATOM 3858 N N . LEU A 1 497 ? 24.160 -21.897 -22.946 1.00 45.56 497 LEU A N 1
ATOM 3859 C CA . LEU A 1 497 ? 23.948 -20.983 -24.074 1.00 45.56 497 LEU A CA 1
ATOM 3860 C C . LEU A 1 497 ? 22.516 -20.439 -24.067 1.00 45.56 497 LEU A C 1
ATOM 3862 O O . LEU A 1 497 ? 22.300 -19.247 -24.265 1.00 45.56 497 LEU A O 1
ATOM 3866 N N . LEU A 1 498 ? 21.542 -21.308 -23.795 1.00 46.53 498 LEU A N 1
ATOM 3867 C CA . LEU A 1 498 ? 20.133 -20.930 -23.741 1.00 46.53 498 LEU A CA 1
ATOM 3868 C C . LEU A 1 498 ? 19.813 -20.105 -22.508 1.00 46.53 498 LEU A C 1
ATOM 3870 O O . LEU A 1 498 ? 19.073 -19.141 -22.602 1.00 46.53 498 LEU A O 1
ATOM 3874 N N . VAL A 1 499 ? 20.438 -20.411 -21.378 1.00 43.00 499 VAL A N 1
ATOM 3875 C CA . VAL A 1 499 ? 20.333 -19.603 -20.173 1.00 43.00 499 VAL A CA 1
ATOM 3876 C C . VAL A 1 499 ? 21.035 -18.252 -20.362 1.00 43.00 499 VAL A C 1
ATOM 3878 O O . VAL A 1 499 ? 20.498 -17.252 -19.912 1.00 43.00 499 VAL A O 1
ATOM 3881 N N . HIS A 1 500 ? 22.173 -18.160 -21.062 1.00 44.81 500 HIS A N 1
ATOM 3882 C CA . HIS A 1 500 ? 22.804 -16.867 -21.374 1.00 44.81 500 HIS A CA 1
ATOM 3883 C C . HIS A 1 500 ? 21.991 -16.028 -22.374 1.00 44.81 500 HIS A C 1
ATOM 3885 O O . HIS A 1 500 ? 21.936 -14.807 -22.236 1.00 44.81 500 HIS A O 1
ATOM 3891 N N . ARG A 1 501 ? 21.342 -16.666 -23.350 1.00 49.69 501 ARG A N 1
ATOM 3892 C CA . ARG A 1 501 ? 20.516 -15.993 -24.363 1.00 49.69 501 ARG A CA 1
ATOM 3893 C C . ARG A 1 501 ? 19.096 -15.683 -23.871 1.00 49.69 501 ARG A C 1
ATOM 3895 O O . ARG A 1 501 ? 18.519 -14.700 -24.298 1.00 49.69 501 ARG A O 1
ATOM 3902 N N . ALA A 1 502 ? 18.583 -16.445 -22.902 1.00 43.97 502 ALA A N 1
ATOM 3903 C CA . ALA A 1 502 ? 17.335 -16.170 -22.190 1.00 43.97 502 ALA A CA 1
ATOM 3904 C C . ALA A 1 502 ? 17.432 -15.037 -21.152 1.00 43.97 502 ALA A C 1
ATOM 3906 O O . ALA A 1 502 ? 16.426 -14.610 -20.587 1.00 43.97 502 ALA A O 1
ATOM 3907 N N . ARG A 1 503 ? 18.664 -14.616 -20.849 1.00 48.53 503 ARG A N 1
ATOM 3908 C CA . ARG A 1 503 ? 19.039 -13.583 -19.873 1.00 48.53 503 ARG A CA 1
ATOM 3909 C C . ARG A 1 503 ? 19.129 -12.173 -20.489 1.00 48.53 503 ARG A C 1
ATOM 3911 O O . ARG A 1 503 ? 19.401 -11.218 -19.768 1.00 48.53 503 ARG A O 1
ATOM 3918 N N . LEU A 1 504 ? 18.931 -12.048 -21.800 1.00 42.41 504 LEU A N 1
ATOM 3919 C CA . LEU A 1 504 ? 18.949 -10.804 -22.584 1.00 42.41 504 LEU A CA 1
ATOM 3920 C C . LEU A 1 504 ? 17.576 -10.581 -23.218 1.00 42.41 504 LEU A C 1
ATOM 3922 O O . LEU A 1 504 ? 17.270 -9.407 -23.525 1.00 42.41 504 LEU A O 1
#

pLDDT: mean 77.69, std 17.18, range [32.06, 97.31]

Organism: NCBI:txid749634

Sequence (504 aa):
MDSMVNQWTAFFNRCLDRRVQSDLFDAATATLHQKSPLPGNKLAALLLKPQSPNANSYDPRVLVYLEHLLALKKVDASDALSATFYYSKDRLPKTGDDSSEEKSKWCISPELEVVVCHRLQRAFVAEERPLNNTEGLQTLIVLTRWMQAMVTSHTSDTMMQAMTGIQHQPQQHTIDVREALGVLVVGVIENPKILMILNHPTAKDLRKRMARSLSSFVPFLSHNSLGSQTSLEIANRLEMSQKQHELYEKPATIDGVQDENANFEVAALQLDSVMDLPMVSTRAGLYVFLNSLLVARPLTDDITIINYLSSKYKIDSQNMETDLVTASFDLLANALYRNEPTSTMFCLKSFLINKVPVLLTQLSGSIFPLTPEMSIRQALSHIDPGAFPAFSQGFDDIMGGNSSLSDVRQDFLNACALHGHITTSTVEQLLGEQPIQGPPASRYEKKTLFEQCKGNFDKVNAYIDEMDNLDGNAGAIVGAVTEASTHFPAPLVNADLLVHRARL

Foldseek 3Di:
DVVLLVVLLVLLVCCLVVVDDLVVLLVVVVVSCVVRNDAQLSSLLSLQFAPDQPPQDDDVVSVVSVVSCCVVVRHFLLSNLQSLLVQAPLDDDPPDDPDDPDPRRRHGHLVVLLVSLQVLLVCLLVVVDDPDLVSLLSNLVSLLVSLVSLLVSVLVVVVVCVVVVPDDQPDPSNLSSLLSSLSSVLSSLPRPSSLVSCPDPVCVVSLLSSLVSLVSNLVCLCPNNQLDPSSNVSSVSSVVSCVVSVSHDDPDPDDDDDDVVVVVVVVSVVVVVVPPPPLPLDLVVVLVVVLCCLPVDLADDLVVVLSVLCRRCPQNLLVSLLSLLLSLLVNLLVCVVVVPDPVSNLSSLLCNQAPSLVSVLVSCVPHDPDALLVSLLNSLVNHDCVQAPALVVCPVVVVVDDDRCPCSLLLNVLLNCQSPRDPQVSSCVSSVHDRPDHADPHADALVVLLVVCLVDVVVLVVLVVVLSVSRNRNQSSLSSSVVNVVVDDDDDDPVVVSVVSNSD

Radius of gyration: 30.66 Å; chains: 1; bounding box: 64×70×86 Å

Secondary structure (DSSP, 8-state):
-HHHHHHHHHHHHHHHHTT--HHHHHHHHHHHHHHS---HHHHHHHHS--SSTT-S---HHHHHHHHHHHHTTSS-HHHHHHHHHHH-TT-PPPTT----TT----PPPHHHHHHHHHHHHHHHHTT---SSHHHHHHHHHHHHHHHHHHHHHHHHHHHHHHHHT---PPPHHHHHHHHHHHHHHHHHHT-HHHHHHHHSGGGHHHHHHHHHHHHHHHHHHHHS-TT-HHHHHHHHHHHHHHHHTT-S-PPPPS-----HHHHHHHHHHHHTTS--------HHHHHHHHHHHHHH-S---HHHHHHHHHHHHTT-HHHHHHHHHHHHHHHHHHHHHTT--HHHHHHHHHIIIIIHHHHHHHHHTTS-S--HHHHHHHHHHTS-TTTS--HHHHTTGGGSSS---TTHHHHHHHHHHHTTSS-HHHHHHHHSS--SSPPPS-PPPHHHHHHHHHH-THHHHHHHHHGGG-SS-HHHHHHHHHHHHHTS-SSSS-HHHHHHHTT-

InterPro domains:
  IPR014801 Mediator complex, subunit Med5, fungi [PF08689] (7-476)
  IPR014801 Mediator complex, subunit Med5, fungi [PTHR35784] (5-483)